Protein 8BDP (pdb70)

InterPro domains:
  IPR015882 Beta-hexosaminidase, bacterial type, N-terminal [PF02838] (24-157)
  IPR015883 Beta-hexosaminidase, catalytic domain [PF00728] (160-513)
  IPR017853 Glycoside hydrolase superfamily [SSF51445] (160-526)
  IPR025705 Beta-hexosaminidase [PR00738] (110-130)
  IPR025705 Beta-hexosaminidase [PR00738] (183-204)
  IPR025705 Beta-hexosaminidase [PR00738] (253-270)
  IPR025705 Beta-hexosaminidase [PR00738] (303-321)
  IPR025705 Beta-hexosaminidase [PR00738] (325-338)
  IPR025705 Beta-hexosaminidase [PR00738] (477-493)
  IPR025705 Beta-hexosaminidase [PR00738] (495-512)
  IPR025705 Beta-hexosaminidase [PTHR22600] (13-538)
  IPR029018 Beta-hexosaminidase-like, domain 2 [G3DSA:3.30.379.10] (19-156)
  IPR029018 Beta-hexosaminidase-like, domain 2 [SSF55545] (18-159)

Structure (mmCIF, N/CA/C/O backbone):
data_8BDP
#
_entry.id   8BDP
#
_cell.length_a   66.832
_cell.length_b   60.785
_cell.length_c   74.223
_cell.angle_alpha   90.000
_cell.angle_beta   107.905
_cell.angle_gamma   90.000
#
_symmetry.space_group_name_H-M   'P 1 21 1'
#
loop_
_entity.id
_entity.type
_entity.pdbx_description
1 polymer Beta-N-acetylhexosaminidase
2 non-polymer 'CHLORIDE ION'
3 water water
#
loop_
_atom_site.group_PDB
_atom_site.id
_atom_site.type_symbol
_atom_site.label_atom_id
_atom_site.label_alt_id
_atom_site.label_comp_id
_atom_site.label_asym_id
_atom_site.label_entity_id
_atom_site.label_seq_id
_atom_site.pdbx_PDB_ins_code
_atom_site.Cartn_x
_atom_site.Cartn_y
_atom_site.Cartn_z
_atom_site.occupancy
_atom_site.B_iso_or_equiv
_atom_site.auth_seq_id
_atom_site.auth_comp_id
_atom_site.auth_asym_id
_atom_site.auth_atom_id
_atom_site.pdbx_PDB_model_num
ATOM 1 N N . GLU A 1 3 ? 4.211 -6.968 0.940 1.000 63.955 23 GLU A N 1
ATOM 2 C CA . GLU A 1 3 ? 3.343 -8.174 0.882 1.000 70.445 23 GLU A CA 1
ATOM 3 C C . GLU A 1 3 ? 2.330 -7.998 -0.253 1.000 63.637 23 GLU A C 1
ATOM 4 O O . GLU A 1 3 ? 2.360 -8.766 -1.219 1.000 94.094 23 GLU A O 1
ATOM 16 N N . ILE A 1 4 ? 1.485 -6.952 -0.170 1.000 35.221 24 ILE A N 1
ATOM 17 C CA . ILE A 1 4 ? 0.469 -6.719 -1.209 1.000 24.717 24 ILE A CA 1
ATOM 18 C C . ILE A 1 4 ? 1.088 -5.849 -2.298 1.000 20.949 24 ILE A C 1
ATOM 19 O O . ILE A 1 4 ? 1.616 -4.780 -2.019 1.000 24.591 24 ILE A O 1
ATOM 35 N N . ALA A 1 5 ? 0.989 -6.291 -3.561 1.000 18.963 25 ALA A N 1
ATOM 36 C CA . ALA A 1 5 ? 1.533 -5.541 -4.679 1.000 18.432 25 ALA A CA 1
ATOM 37 C C . ALA A 1 5 ? 0.596 -5.701 -5.876 1.000 16.378 25 ALA A C 1
ATOM 38 O O . ALA A 1 5 ? 0.676 -6.708 -6.585 1.000 18.805 25 ALA A O 1
ATOM 45 N N . LEU A 1 6 ? -0.275 -4.683 -6.087 1.000 18.033 26 LEU A N 1
ATOM 46 C CA . LEU A 1 6 ? -1.278 -4.723 -7.141 1.000 16.926 26 LEU A CA 1
ATOM 47 C C . LEU A 1 6 ? -0.934 -3.668 -8.181 1.000 15.954 26 LEU A C 1
ATOM 48 O O . LEU A 1 6 ? -0.705 -2.510 -7.840 1.000 16.367 26 LEU A O 1
ATOM 64 N N . THR A 1 7 ? -0.905 -4.132 -9.442 1.000 16.302 27 THR A N 1
ATOM 65 C CA . THR A 1 7 ? -0.558 -3.272 -10.558 1.000 15.587 27 THR A CA 1
ATOM 66 C C . THR A 1 7 ? -1.472 -3.654 -11.726 1.000 15.693 27 THR A C 1
ATOM 67 O O . THR A 1 7 ? -1.384 -4.782 -12.203 1.000 16.726 27 THR A O 1
ATOM 78 N N . PRO A 1 8 ? -2.349 -2.751 -12.223 1.000 15.165 28 PRO A N 1
ATOM 79 C CA . PRO A 1 8 ? -2.499 -1.386 -11.737 1.000 15.103 28 PRO A CA 1
ATOM 80 C C . PRO A 1 8 ? -3.038 -1.252 -10.312 1.000 16.418 28 PRO A C 1
ATOM 81 O O . PRO A 1 8 ? -3.854 -2.052 -9.859 1.000 17.616 28 PRO A O 1
ATOM 92 N N . GLN A 1 9 ? -2.558 -0.207 -9.601 1.000 15.269 29 GLN A N 1
ATOM 93 C CA . GLN A 1 9 ? -3.055 0.080 -8.270 1.000 15.623 29 GLN A CA 1
ATOM 94 C C . GLN A 1 9 ? -4.569 0.294 -8.345 1.000 15.352 29 GLN A C 1
ATOM 95 O O . GLN A 1 9 ? -5.043 1.112 -9.153 1.000 17.505 29 GLN A O 1
ATOM 109 N N . PRO A 1 10 ? -5.368 -0.373 -7.510 1.000 16.678 30 PRO A N 1
ATOM 110 C CA . PRO A 1 10 ? -6.807 -0.117 -7.495 1.000 16.165 30 PRO A CA 1
ATOM 111 C C . PRO A 1 10 ? -7.165 1.291 -7.028 1.000 18.089 30 PRO A C 1
ATOM 112 O O . PRO A 1 10 ? -6.405 1.971 -6.307 1.000 19.133 30 PRO A O 1
ATOM 123 N N . ALA A 1 11 ? -8.337 1.767 -7.455 1.000 17.215 31 ALA A N 1
ATOM 124 C CA . ALA A 1 11 ? -8.846 3.061 -7.028 1.000 19.135 31 ALA A CA 1
ATOM 125 C C . ALA A 1 11 ? -8.951 3.163 -5.496 1.000 19.356 31 ALA A C 1
ATOM 126 O O . ALA A 1 11 ? -8.669 4.219 -4.932 1.000 21.849 31 ALA A O 1
ATOM 133 N N . HIS A 1 12 ? -9.380 2.068 -4.830 1.000 18.254 32 HIS A N 1
ATOM 134 C CA . HIS A 1 12 ? -9.616 2.020 -3.388 1.000 19.338 32 HIS A CA 1
ATOM 135 C C . HIS A 1 12 ? -9.178 0.656 -2.855 1.000 19.097 32 HIS A C 1
ATOM 136 O O . HIS A 1 12 ? -9.630 -0.371 -3.363 1.000 19.703 32 HIS A O 1
ATOM 151 N N . LEU A 1 13 ? -8.284 0.673 -1.842 1.000 21.261 33 LEU A N 1
ATOM 152 C CA . LEU A 1 13 ? -7.833 -0.546 -1.182 1.000 22.784 33 LEU A CA 1
ATOM 153 C C . LEU A 1 13 ? -7.775 -0.272 0.319 1.000 21.081 33 LEU A C 1
ATOM 154 O O . LEU A 1 13 ? -7.105 0.682 0.754 1.000 23.913 33 LEU A O 1
ATOM 170 N N . THR A 1 14 ? -8.465 -1.095 1.095 1.000 22.672 34 THR A N 1
ATOM 171 C CA . THR A 1 14 ? -8.332 -1.088 2.542 1.000 23.445 34 THR A CA 1
ATOM 172 C C . THR A 1 14 ? -7.848 -2.466 2.970 1.000 25.210 34 THR A C 1
ATOM 173 O O . THR A 1 14 ? -8.468 -3.460 2.622 1.000 23.765 34 THR A O 1
ATOM 184 N N . VAL A 1 15 ? -6.779 -2.525 3.764 1.000 23.494 35 VAL A N 1
ATOM 185 C CA . VAL A 1 15 ? -6.247 -3.792 4.241 1.000 24.850 35 VAL A CA 1
ATOM 186 C C . VAL A 1 15 ? -6.900 -4.062 5.595 1.000 28.662 35 VAL A C 1
ATOM 187 O O . VAL A 1 15 ? -7.009 -3.164 6.409 1.000 35.276 35 VAL A O 1
ATOM 200 N N . LYS A 1 16 ? -7.359 -5.300 5.796 1.000 29.257 36 LYS A N 1
ATOM 201 C CA . LYS A 1 16 ? -8.098 -5.724 6.972 1.000 31.844 36 LYS A CA 1
ATOM 202 C C . LYS A 1 16 ? -7.316 -6.847 7.648 1.000 38.069 36 LYS A C 1
ATOM 203 O O . LYS A 1 16 ? -6.359 -7.374 7.083 1.000 37.551 36 LYS A O 1
ATOM 222 N N . ASP A 1 17 ? -7.728 -7.201 8.865 1.000 44.290 37 ASP A N 1
ATOM 223 C CA . ASP A 1 17 ? -7.045 -8.219 9.651 1.000 42.690 37 ASP A CA 1
ATOM 224 C C . ASP A 1 17 ? -7.402 -9.607 9.131 1.000 36.363 37 ASP A C 1
ATOM 225 O O . ASP A 1 17 ? -8.493 -9.848 8.618 1.000 41.427 37 ASP A O 1
ATOM 234 N N . GLY A 1 18 ? -6.466 -10.531 9.277 1.000 32.381 38 GLY A N 1
ATOM 235 C CA . GLY A 1 18 ? -6.735 -11.902 8.929 1.000 30.326 38 GLY A CA 1
ATOM 236 C C . GLY A 1 18 ? -6.502 -12.184 7.455 1.000 27.755 38 GLY A C 1
ATOM 237 O O . GLY A 1 18 ? -6.068 -11.327 6.689 1.000 23.499 38 GLY A O 1
ATOM 241 N N . ARG A 1 19 ? -6.746 -13.451 7.116 1.000 29.259 39 ARG A N 1
ATOM 242 C CA . ARG A 1 19 ? -6.533 -13.967 5.776 1.000 26.253 39 ARG A CA 1
ATOM 243 C C . ARG A 1 19 ? -7.657 -14.923 5.470 1.000 24.641 39 ARG A C 1
ATOM 244 O O . ARG A 1 19 ? -8.259 -15.453 6.390 1.000 26.482 39 ARG A O 1
ATOM 265 N N . PHE A 1 20 ? -7.954 -15.030 4.176 1.000 22.536 40 PHE A N 1
ATOM 266 C CA . PHE A 1 20 ? -8.797 -16.072 3.626 1.000 22.014 40 PHE A CA 1
ATOM 267 C C . PHE A 1 20 ? -7.929 -17.243 3.199 1.000 20.002 40 PHE A C 1
ATOM 268 O O . PHE A 1 20 ? -7.016 -17.070 2.400 1.000 21.928 40 PHE A O 1
ATOM 285 N N . GLU A 1 21 ? -8.264 -18.440 3.704 1.000 22.521 41 GLU A N 1
ATOM 286 C CA . GLU A 1 21 ? -7.560 -19.660 3.337 1.000 23.510 41 GLU A CA 1
ATOM 287 C C . GLU A 1 21 ? -8.406 -20.528 2.407 1.000 23.852 41 GLU A C 1
ATOM 288 O O . GLU A 1 21 ? -9.569 -20.751 2.693 1.000 23.417 41 GLU A O 1
ATOM 300 N N . PHE A 1 22 ? -7.805 -21.083 1.362 1.000 27.466 42 PHE A N 1
ATOM 301 C CA . PHE A 1 22 ? -8.591 -21.784 0.342 1.000 31.920 42 PHE A CA 1
ATOM 302 C C . PHE A 1 22 ? -8.995 -23.225 0.716 1.000 33.241 42 PHE A C 1
ATOM 303 O O . PHE A 1 22 ? -10.117 -23.697 0.372 1.000 32.247 42 PHE A O 1
ATOM 320 N N . GLY A 1 23 ? -8.041 -23.946 1.329 1.000 27.467 43 GLY A N 1
ATOM 321 C CA . GLY A 1 23 ? -8.065 -25.410 1.320 1.000 32.314 43 GLY A CA 1
ATOM 322 C C . GLY A 1 23 ? -7.846 -25.956 -0.095 1.000 29.362 43 GLY A C 1
ATOM 323 O O . GLY A 1 23 ? -7.524 -25.194 -0.995 1.000 35.914 43 GLY A O 1
ATOM 327 N N . ASN A 1 24 ? -8.029 -27.272 -0.282 1.000 33.106 44 ASN A N 1
ATOM 328 C CA . ASN A 1 24 ? -7.864 -27.968 -1.564 1.000 30.678 44 ASN A CA 1
ATOM 329 C C . ASN A 1 24 ? -9.141 -27.894 -2.387 1.000 25.730 44 ASN A C 1
ATOM 330 O O . ASN A 1 24 ? -9.086 -28.082 -3.609 1.000 26.022 44 ASN A O 1
ATOM 341 N N . GLN A 1 25 ? -10.280 -27.714 -1.704 1.000 27.006 45 GLN A N 1
ATOM 342 C CA . GLN A 1 25 ? -11.582 -27.711 -2.376 1.000 27.148 45 GLN A CA 1
ATOM 343 C C . GLN A 1 25 ? -12.494 -26.706 -1.700 1.000 27.937 45 GLN A C 1
ATOM 344 O O . GLN A 1 25 ? -12.473 -26.621 -0.477 1.000 35.452 45 GLN A O 1
ATOM 358 N N . LEU A 1 26 ? -13.341 -26.006 -2.479 1.000 25.461 46 LEU A N 1
ATOM 359 C CA . LEU A 1 26 ? -14.290 -25.074 -1.889 1.000 25.886 46 LEU A CA 1
ATOM 360 C C . LEU A 1 26 ? -15.408 -24.805 -2.902 1.000 24.747 46 LEU A C 1
ATOM 361 O O . LEU A 1 26 ? -15.271 -25.135 -4.086 1.000 26.726 46 LEU A O 1
ATOM 377 N N . LYS A 1 27 ? -16.520 -24.247 -2.420 1.000 26.890 47 LYS A N 1
ATOM 378 C CA . LYS A 1 27 ? -17.673 -23.997 -3.263 1.000 24.783 47 LYS A CA 1
ATOM 379 C C . LYS A 1 27 ? -17.794 -22.516 -3.606 1.000 23.666 47 LYS A C 1
ATOM 380 O O . LYS A 1 27 ? -17.464 -21.643 -2.812 1.000 24.975 47 LYS A O 1
ATOM 399 N N . ALA A 1 28 ? -18.254 -22.248 -4.832 1.000 24.538 48 ALA A N 1
ATOM 400 C CA . ALA A 1 28 ? -18.545 -20.898 -5.282 1.000 23.485 48 ALA A CA 1
ATOM 401 C C . ALA A 1 28 ? -19.977 -20.793 -5.800 1.000 21.854 48 ALA A C 1
ATOM 402 O O . ALA A 1 28 ? -20.487 -21.712 -6.444 1.000 26.128 48 ALA A O 1
ATOM 409 N N . LYS A 1 29 ? -20.583 -19.640 -5.539 1.000 21.399 49 LYS A N 1
ATOM 410 C CA . LYS A 1 29 ? -21.862 -19.263 -6.092 1.000 21.231 49 LYS A CA 1
ATOM 411 C C . LYS A 1 29 ? -21.651 -18.108 -7.065 1.000 22.709 49 LYS A C 1
ATOM 412 O O . LYS A 1 29 ? -21.069 -17.077 -6.714 1.000 23.264 49 LYS A O 1
ATOM 431 N N . VAL A 1 30 ? -22.115 -18.284 -8.309 1.000 21.822 50 VAL A N 1
ATOM 432 C CA . VAL A 1 30 ? -21.838 -17.298 -9.347 1.000 21.405 50 VAL A CA 1
ATOM 433 C C . VAL A 1 30 ? -23.143 -16.878 -10.035 1.000 21.268 50 VAL A C 1
ATOM 434 O O . VAL A 1 30 ? -23.935 -17.725 -10.463 1.000 23.644 50 VAL A O 1
ATOM 447 N N . THR A 1 31 ? -23.347 -15.562 -10.162 1.000 20.183 51 THR A N 1
ATOM 448 C CA . THR A 1 31 ? -24.560 -15.036 -10.813 1.000 21.826 51 THR A CA 1
ATOM 449 C C . THR A 1 31 ? -24.743 -15.642 -12.209 1.000 21.321 51 THR A C 1
ATOM 450 O O . THR A 1 31 ? -23.779 -15.797 -12.965 1.000 20.265 51 THR A O 1
ATOM 461 N N . PRO A 1 32 ? -26.007 -15.962 -12.608 1.000 22.064 52 PRO A N 1
ATOM 462 C CA . PRO A 1 32 ? -26.307 -16.414 -13.978 1.000 19.409 52 PRO A CA 1
ATOM 463 C C . PRO A 1 32 ? -26.463 -15.319 -15.040 1.000 21.757 52 PRO A C 1
ATOM 464 O O . PRO A 1 32 ? -26.839 -15.589 -16.193 1.000 25.132 52 PRO A O 1
ATOM 475 N N . TYR A 1 33 ? -26.249 -14.075 -14.617 1.000 22.147 53 TYR A N 1
ATOM 476 C CA . TYR A 1 33 ? -26.393 -12.884 -15.459 1.000 19.445 53 TYR A CA 1
ATOM 477 C C . TYR A 1 33 ? -25.916 -13.115 -16.892 1.000 20.830 53 TYR A C 1
ATOM 478 O O . TYR A 1 33 ? -24.822 -13.646 -17.134 1.000 21.865 53 TYR A O 1
ATOM 496 N N . GLN A 1 34 ? -26.723 -12.628 -17.855 1.000 25.685 54 GLN A N 1
ATOM 497 C CA . GLN A 1 34 ? -26.363 -12.642 -19.265 1.000 30.273 54 GLN A CA 1
ATOM 498 C C . GLN A 1 34 ? -26.025 -14.065 -19.702 1.000 25.133 54 GLN A C 1
ATOM 499 O O . GLN A 1 34 ? -24.939 -14.348 -20.197 1.000 23.814 54 GLN A O 1
ATOM 513 N N . GLY A 1 35 ? -26.994 -14.955 -19.568 1.000 23.326 55 GLY A N 1
ATOM 514 C CA . GLY A 1 35 ? -26.840 -16.265 -20.169 1.000 21.192 55 GLY A CA 1
ATOM 515 C C . GLY A 1 35 ? -25.625 -17.046 -19.655 1.000 24.642 55 GLY A C 1
ATOM 516 O O . GLY A 1 35 ? -24.916 -17.680 -20.436 1.000 22.295 55 GLY A O 1
ATOM 520 N N . ASP A 1 36 ? -25.373 -16.975 -18.352 1.000 23.285 56 ASP A N 1
ATOM 521 C CA . ASP A 1 36 ? -24.255 -17.692 -17.721 1.000 23.623 56 ASP A CA 1
ATOM 522 C C . ASP A 1 36 ? -22.868 -17.196 -18.169 1.000 24.021 56 ASP A C 1
ATOM 523 O O . ASP A 1 36 ? -21.854 -17.896 -17.995 1.000 23.513 56 ASP A O 1
ATOM 532 N N . SER A 1 37 ? -22.780 -15.978 -18.717 1.000 24.235 57 SER A N 1
ATOM 533 C CA . SER A 1 37 ? -21.503 -15.445 -19.196 1.000 25.206 57 SER A CA 1
ATOM 534 C C . SER A 1 37 ? -20.494 -15.375 -18.060 1.000 23.000 57 SER A C 1
ATOM 535 O O . SER A 1 37 ? -19.284 -15.573 -18.295 1.000 23.346 57 SER A O 1
ATOM 543 N N . ILE A 1 38 ? -20.987 -15.018 -16.869 1.000 20.945 58 ILE A N 1
ATOM 544 C CA . ILE A 1 38 ? -20.092 -14.826 -15.714 1.000 19.443 58 ILE A CA 1
ATOM 545 C C . ILE A 1 38 ? -19.625 -16.190 -15.231 1.000 19.081 58 ILE A C 1
ATOM 546 O O . ILE A 1 38 ? -18.477 -16.367 -14.799 1.000 21.218 58 ILE A O 1
ATOM 562 N N . ARG A 1 39 ? -20.504 -17.183 -15.303 1.000 20.895 59 ARG A N 1
ATOM 563 C CA . ARG A 1 39 ? -20.102 -18.552 -14.950 1.000 19.289 59 ARG A CA 1
ATOM 564 C C . ARG A 1 39 ? -19.001 -19.019 -15.910 1.000 20.085 59 ARG A C 1
ATOM 565 O O . ARG A 1 39 ? -18.079 -19.730 -15.501 1.000 22.748 59 ARG A O 1
ATOM 586 N N . MET A 1 40 ? -19.078 -18.639 -17.206 1.000 21.919 60 MET A N 1
ATOM 587 C CA . MET A 1 40 ? -18.047 -18.985 -18.175 1.000 21.897 60 MET A CA 1
ATOM 588 C C . MET A 1 40 ? -16.709 -18.285 -17.837 1.000 20.952 60 MET A C 1
ATOM 589 O O . MET A 1 40 ? -15.626 -18.890 -17.905 1.000 21.975 60 MET A O 1
ATOM 603 N N . VAL A 1 41 ? -16.756 -17.009 -17.461 1.000 20.481 61 VAL A N 1
ATOM 604 C CA . VAL A 1 41 ? -15.544 -16.301 -17.033 1.000 20.240 61 VAL A CA 1
ATOM 605 C C . VAL A 1 41 ? -14.947 -17.021 -15.828 1.000 18.261 61 VAL A C 1
ATOM 606 O O . VAL A 1 41 ? -13.711 -17.203 -15.757 1.000 20.452 61 VAL A O 1
ATOM 619 N N . PHE A 1 42 ? -15.814 -17.384 -14.885 1.000 19.516 62 PHE A N 1
ATOM 620 C CA . PHE A 1 42 ? -15.367 -18.027 -13.638 1.000 18.497 62 PHE A CA 1
ATOM 621 C C . PHE A 1 42 ? -14.771 -19.414 -13.917 1.000 21.430 62 PHE A C 1
ATOM 622 O O . PHE A 1 42 ? -13.780 -19.826 -13.284 1.000 21.240 62 PHE A O 1
ATOM 639 N N . GLU A 1 43 ? -15.322 -20.139 -14.899 1.000 20.090 63 GLU A N 1
ATOM 640 C CA . GLU A 1 43 ? -14.794 -21.443 -15.253 1.000 22.074 63 GLU A CA 1
ATOM 641 C C . GLU A 1 43 ? -13.357 -21.344 -15.778 1.000 21.781 63 GLU A C 1
ATOM 642 O O . GLU A 1 43 ? -12.513 -22.183 -15.463 1.000 25.703 63 GLU A O 1
ATOM 654 N N A SER A 1 44 ? -13.073 -20.308 -16.571 0.500 19.608 64 SER A N 1
ATOM 655 N N B SER A 1 44 ? -13.071 -20.294 -16.554 0.500 22.569 64 SER A N 1
ATOM 656 C CA A SER A 1 44 ? -11.726 -20.064 -17.078 0.500 22.292 64 SER A CA 1
ATOM 657 C CA B SER A 1 44 ? -11.738 -20.061 -17.096 0.500 26.086 64 SER A CA 1
ATOM 658 C C A SER A 1 44 ? -10.767 -19.776 -15.922 0.500 23.619 64 SER A C 1
ATOM 659 C C B SER A 1 44 ? -10.761 -19.738 -15.960 0.500 25.965 64 SER A C 1
ATOM 660 O O A SER A 1 44 ? -9.653 -20.317 -15.845 0.500 21.635 64 SER A O 1
ATOM 661 O O B SER A 1 44 ? -9.627 -20.239 -15.925 0.500 24.603 64 SER A O 1
ATOM 676 N N . PHE A 1 45 ? -11.226 -18.921 -15.008 1.000 20.085 65 PHE A N 1
ATOM 677 C CA . PHE A 1 45 ? -10.464 -18.631 -13.805 1.000 20.311 65 PHE A CA 1
ATOM 678 C C . PHE A 1 45 ? -10.174 -19.914 -13.011 1.000 19.843 65 PHE A C 1
ATOM 679 O O . PHE A 1 45 ? -9.045 -20.116 -12.553 1.000 21.425 65 PHE A O 1
ATOM 696 N N . LYS A 1 46 ? -11.185 -20.759 -12.815 1.000 21.363 66 LYS A N 1
ATOM 697 C CA . LYS A 1 46 ? -11.020 -22.013 -12.068 1.000 19.624 66 LYS A CA 1
ATOM 698 C C . LYS A 1 46 ? -9.936 -22.883 -12.681 1.000 22.009 66 LYS A C 1
ATOM 699 O O . LYS A 1 46 ? -9.141 -23.509 -11.952 1.000 24.191 66 LYS A O 1
ATOM 718 N N . LYS A 1 47 ? -9.903 -22.950 -14.023 1.000 22.663 67 LYS A N 1
ATOM 719 C CA . LYS A 1 47 ? -8.881 -23.761 -14.687 1.000 25.102 67 LYS A CA 1
ATOM 720 C C . LYS A 1 47 ? -7.476 -23.225 -14.401 1.000 24.744 67 LYS A C 1
ATOM 721 O O . LYS A 1 47 ? -6.553 -23.997 -14.085 1.000 27.738 67 LYS A O 1
ATOM 740 N N . GLU A 1 48 ? -7.325 -21.913 -14.494 1.000 25.475 68 GLU A N 1
ATOM 741 C CA . GLU A 1 48 ? -6.051 -21.260 -14.215 1.000 24.420 68 GLU A CA 1
ATOM 742 C C . GLU A 1 48 ? -5.621 -21.524 -12.784 1.000 24.534 68 GLU A C 1
ATOM 743 O O . GLU A 1 48 ? -4.409 -21.715 -12.515 1.000 23.695 68 GLU A O 1
ATOM 755 N N . LEU A 1 49 ? -6.584 -21.386 -11.873 1.000 21.023 69 LEU A N 1
ATOM 756 C CA . LEU A 1 49 ? -6.267 -21.504 -10.449 1.000 19.995 69 LEU A CA 1
ATOM 757 C C . LEU A 1 49 ? -5.786 -22.922 -10.166 1.000 24.716 69 LEU A C 1
ATOM 758 O O . LEU A 1 49 ? -4.789 -23.107 -9.448 1.000 25.270 69 LEU A O 1
ATOM 774 N N . GLN A 1 50 ? -6.477 -23.911 -10.735 1.000 21.402 70 GLN A N 1
ATOM 775 C CA . GLN A 1 50 ? -6.138 -25.303 -10.471 1.000 24.092 70 GLN A CA 1
ATOM 776 C C . GLN A 1 50 ? -4.739 -25.614 -11.015 1.000 24.057 70 GLN A C 1
ATOM 777 O O . GLN A 1 50 ? -3.965 -26.319 -10.362 1.000 28.209 70 GLN A O 1
ATOM 791 N N . GLU A 1 51 ? -4.443 -25.146 -12.232 1.000 24.480 71 GLU A N 1
ATOM 792 C CA . GLU A 1 51 ? -3.144 -25.332 -12.868 1.000 27.311 71 GLU A CA 1
ATOM 793 C C . GLU A 1 51 ? -2.033 -24.818 -11.934 1.000 25.623 71 GLU A C 1
ATOM 794 O O . GLU A 1 51 ? -0.985 -25.440 -11.828 1.000 31.534 71 GLU A O 1
ATOM 806 N N . ALA A 1 52 ? -2.245 -23.644 -11.318 1.000 22.152 72 ALA A N 1
ATOM 807 C CA . ALA A 1 52 ? -1.185 -22.972 -10.576 1.000 24.104 72 ALA A CA 1
ATOM 808 C C . ALA A 1 52 ? -1.095 -23.461 -9.124 1.000 22.186 72 ALA A C 1
ATOM 809 O O . ALA A 1 52 ? -0.006 -23.350 -8.527 1.000 24.622 72 ALA A O 1
ATOM 816 N N . THR A 1 53 ? -2.204 -23.963 -8.548 1.000 22.590 73 THR A N 1
ATOM 817 C CA . THR A 1 53 ? -2.294 -24.239 -7.119 1.000 22.771 73 THR A CA 1
ATOM 818 C C . THR A 1 53 ? -2.794 -25.636 -6.765 1.000 21.617 73 THR A C 1
ATOM 819 O O . THR A 1 53 ? -2.632 -26.055 -5.626 1.000 27.246 73 THR A O 1
ATOM 830 N N . GLY A 1 54 ? -3.511 -26.299 -7.688 1.000 25.866 74 GLY A N 1
ATOM 831 C CA . GLY A 1 54 ? -4.162 -27.564 -7.391 1.000 29.457 74 GLY A CA 1
ATOM 832 C C . GLY A 1 54 ? -5.553 -27.394 -6.763 1.000 25.541 74 GLY A C 1
ATOM 833 O O . GLY A 1 54 ? -6.262 -28.379 -6.620 1.000 28.543 74 GLY A O 1
ATOM 837 N N . ILE A 1 55 ? -5.957 -26.151 -6.429 1.000 24.626 75 ILE A N 1
ATOM 838 C CA . ILE A 1 55 ? -7.241 -25.899 -5.777 1.000 24.444 75 ILE A CA 1
ATOM 839 C C . ILE A 1 55 ? -8.369 -26.200 -6.768 1.000 22.993 75 ILE A C 1
ATOM 840 O O . ILE A 1 55 ? -8.331 -25.757 -7.920 1.000 26.127 75 ILE A O 1
ATOM 856 N N . LYS A 1 56 ? -9.383 -26.900 -6.262 1.000 24.575 76 LYS A N 1
ATOM 857 C CA . LYS A 1 56 ? -10.592 -27.248 -6.997 1.000 22.365 76 LYS A CA 1
ATOM 858 C C . LYS A 1 56 ? -11.784 -26.496 -6.415 1.000 22.040 76 LYS A C 1
ATOM 859 O O . LYS A 1 56 ? -12.053 -26.466 -5.226 1.000 28.625 76 LYS A O 1
ATOM 878 N N . VAL A 1 57 ? -12.558 -25.898 -7.322 1.000 26.248 77 VAL A N 1
ATOM 879 C CA . VAL A 1 57 ? -13.739 -25.148 -6.936 1.000 28.217 77 VAL A CA 1
ATOM 880 C C . VAL A 1 57 ? -14.958 -25.832 -7.551 1.000 30.168 77 VAL A C 1
ATOM 881 O O . VAL A 1 57 ? -14.943 -26.180 -8.733 1.000 33.164 77 VAL A O 1
ATOM 894 N N . SER A 1 58 ? -15.996 -26.025 -6.730 1.000 30.394 78 SER A N 1
ATOM 895 C CA . SER A 1 58 ? -17.265 -26.576 -7.195 1.000 30.913 78 SER A CA 1
ATOM 896 C C . SER A 1 58 ? -18.367 -25.526 -7.034 1.000 28.374 78 SER A C 1
ATOM 897 O O . SER A 1 58 ? -18.128 -24.428 -6.522 1.000 26.880 78 SER A O 1
ATOM 905 N N . SER A 1 59 ? -19.559 -25.858 -7.533 1.000 33.772 79 SER A N 1
ATOM 906 C CA . SER A 1 59 ? -20.648 -24.908 -7.605 1.000 31.442 79 SER A CA 1
ATOM 907 C C . SER A 1 59 ? -21.624 -25.095 -6.438 1.000 32.351 79 SER A C 1
ATOM 908 O O . SER A 1 59 ? -21.865 -26.213 -6.010 1.000 35.487 79 SER A O 1
ATOM 916 N N . THR A 1 60 ? -22.218 -23.995 -5.956 1.000 30.435 80 THR A N 1
ATOM 917 C CA . THR A 1 60 ? -23.350 -24.038 -5.040 1.000 31.802 80 THR A CA 1
ATOM 918 C C . THR A 1 60 ? -24.334 -22.904 -5.356 1.000 31.196 80 THR A C 1
ATOM 919 O O . THR A 1 60 ? -23.940 -21.863 -5.867 1.000 30.190 80 THR A O 1
ATOM 930 N N . GLN A 1 61 ? -25.626 -23.139 -5.050 1.000 34.859 81 GLN A N 1
ATOM 931 C CA . GLN A 1 61 ? -26.655 -22.114 -5.137 1.000 39.538 81 GLN A CA 1
ATOM 932 C C . GLN A 1 61 ? -26.906 -21.473 -3.774 1.000 31.554 81 GLN A C 1
ATOM 933 O O . GLN A 1 61 ? -27.620 -20.476 -3.709 1.000 36.910 81 GLN A O 1
ATOM 947 N N . LYS A 1 62 ? -26.271 -21.997 -2.713 1.000 37.672 82 LYS A N 1
ATOM 948 C CA . LYS A 1 62 ? -26.576 -21.571 -1.358 1.000 33.573 82 LYS A CA 1
ATOM 949 C C . LYS A 1 62 ? -25.501 -20.605 -0.881 1.000 36.230 82 LYS A C 1
ATOM 950 O O . LYS A 1 62 ? -24.339 -20.985 -0.764 1.000 36.772 82 LYS A O 1
ATOM 969 N N . GLU A 1 63 ? -25.920 -19.359 -0.617 1.000 38.285 83 GLU A N 1
ATOM 970 C CA . GLU A 1 63 ? -24.996 -18.343 -0.159 1.000 42.517 83 GLU A CA 1
ATOM 971 C C . GLU A 1 63 ? -24.255 -18.864 1.067 1.000 39.656 83 GLU A C 1
ATOM 972 O O . GLU A 1 63 ? -23.063 -18.610 1.170 1.000 38.825 83 GLU A O 1
ATOM 984 N N . ALA A 1 64 ? -24.939 -19.609 1.961 1.000 41.232 84 ALA A N 1
ATOM 985 C CA . ALA A 1 64 ? -24.323 -20.001 3.224 1.000 41.046 84 ALA A CA 1
ATOM 986 C C . ALA A 1 64 ? -23.175 -20.986 3.007 1.000 39.613 84 ALA A C 1
ATOM 987 O O . ALA A 1 64 ? -22.329 -21.121 3.893 1.000 40.064 84 ALA A O 1
ATOM 994 N N . LYS A 1 65 ? -23.162 -21.692 1.872 1.000 35.480 85 LYS A N 1
ATOM 995 C CA . LYS A 1 65 ? -22.107 -22.662 1.595 1.000 36.071 85 LYS A CA 1
ATOM 996 C C . LYS A 1 65 ? -21.007 -22.085 0.693 1.000 29.821 85 LYS A C 1
ATOM 997 O O . LYS A 1 65 ? -20.011 -22.763 0.408 1.000 29.685 85 LYS A O 1
ATOM 1016 N N . ALA A 1 66 ? -21.196 -20.843 0.213 1.000 32.096 86 ALA A N 1
ATOM 1017 C CA . ALA A 1 66 ? -20.317 -20.275 -0.793 1.000 28.330 86 ALA A CA 1
ATOM 1018 C C . ALA A 1 66 ? -19.148 -19.578 -0.100 1.000 24.322 86 ALA A C 1
ATOM 1019 O O . ALA A 1 66 ? -19.326 -18.615 0.647 1.000 31.822 86 ALA A O 1
ATOM 1026 N N . ARG A 1 67 ? -17.943 -20.074 -0.343 1.000 24.237 87 ARG A N 1
ATOM 1027 C CA . ARG A 1 67 ? -16.774 -19.388 0.154 1.000 24.422 87 ARG A CA 1
ATOM 1028 C C . ARG A 1 67 ? -16.247 -18.342 -0.832 1.000 22.886 87 ARG A C 1
ATOM 1029 O O . ARG A 1 67 ? -15.433 -17.480 -0.470 1.000 23.720 87 ARG A O 1
ATOM 1050 N N . ILE A 1 68 ? -16.671 -18.449 -2.096 1.000 20.849 88 ILE A N 1
ATOM 1051 C CA . ILE A 1 68 ? -16.467 -17.422 -3.106 1.000 20.364 88 ILE A CA 1
ATOM 1052 C C . ILE A 1 68 ? -17.851 -17.116 -3.695 1.000 21.225 88 ILE A C 1
ATOM 1053 O O . ILE A 1 68 ? -18.590 -18.058 -3.966 1.000 22.180 88 ILE A O 1
ATOM 1069 N N . ILE A 1 69 ? -18.216 -15.826 -3.797 1.000 19.845 89 ILE A N 1
ATOM 1070 C CA . ILE A 1 69 ? -19.510 -15.431 -4.357 1.000 19.125 89 ILE A CA 1
ATOM 1071 C C . ILE A 1 69 ? -19.293 -14.280 -5.331 1.000 19.958 89 ILE A C 1
ATOM 1072 O O . ILE A 1 69 ? -18.556 -13.315 -5.030 1.000 21.365 89 ILE A O 1
ATOM 1088 N N . LEU A 1 70 ? -19.847 -14.435 -6.564 1.000 21.640 90 LEU A N 1
ATOM 1089 C CA . LEU A 1 70 ? -19.844 -13.391 -7.586 1.000 20.243 90 LEU A CA 1
ATOM 1090 C C . LEU A 1 70 ? -21.287 -12.947 -7.778 1.000 17.301 90 LEU A C 1
ATOM 1091 O O . LEU A 1 70 ? -22.115 -13.759 -8.252 1.000 20.852 90 LEU A O 1
ATOM 1107 N N . ASP A 1 71 ? -21.571 -11.713 -7.367 1.000 18.594 91 ASP A N 1
ATOM 1108 C CA . ASP A 1 71 ? -22.894 -11.110 -7.390 1.000 22.236 91 ASP A CA 1
ATOM 1109 C C . ASP A 1 71 ? -22.962 -9.978 -8.413 1.000 20.345 91 ASP A C 1
ATOM 1110 O O . ASP A 1 71 ? -21.997 -9.262 -8.650 1.000 20.994 91 ASP A O 1
ATOM 1119 N N . LEU A 1 72 ? -24.149 -9.857 -9.024 1.000 21.335 92 LEU A N 1
ATOM 1120 C CA . LEU A 1 72 ? -24.427 -8.769 -9.953 1.000 22.090 92 LEU A CA 1
ATOM 1121 C 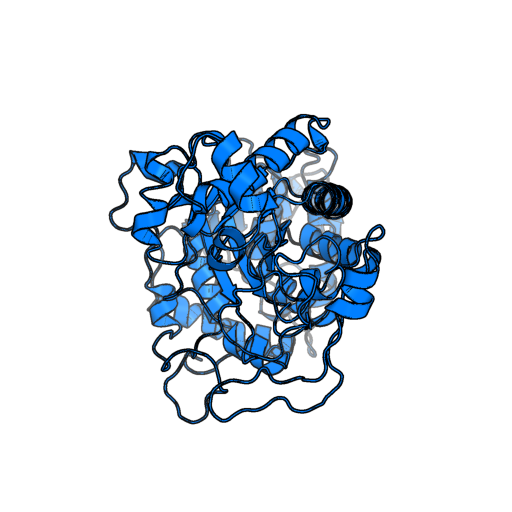C . LEU A 1 72 ? -24.774 -7.504 -9.167 1.000 22.490 92 LEU A C 1
ATOM 1122 O O . LEU A 1 72 ? -25.633 -7.506 -8.279 1.000 25.801 92 LEU A O 1
ATOM 1138 N N . ASN A 1 73 ? -24.106 -6.416 -9.523 1.000 21.843 93 ASN A N 1
ATOM 1139 C CA . ASN A 1 73 ? -24.393 -5.087 -8.996 1.000 22.393 93 ASN A CA 1
ATOM 1140 C C . ASN A 1 73 ? -24.484 -4.167 -10.216 1.000 21.672 93 ASN A C 1
ATOM 1141 O O . ASN A 1 73 ? -23.468 -3.714 -10.747 1.000 22.269 93 ASN A O 1
ATOM 1152 N N . PRO A 1 74 ? -25.694 -3.938 -10.770 1.000 25.500 94 PRO A N 1
ATOM 1153 C CA . PRO A 1 74 ? -25.815 -3.210 -12.030 1.000 25.815 94 PRO A CA 1
ATOM 1154 C C . PRO A 1 74 ? -25.441 -1.732 -11.992 1.000 26.317 94 PRO A C 1
ATOM 1155 O O . PRO A 1 74 ? -25.320 -1.088 -13.043 1.000 31.856 94 PRO A O 1
ATOM 1166 N N . GLN A 1 75 ? -25.264 -1.201 -10.775 1.000 26.527 95 GLN A N 1
ATOM 1167 C CA . GLN A 1 75 ? -24.928 0.208 -10.600 1.000 26.708 95 GLN A CA 1
ATOM 1168 C C . GLN A 1 75 ? -23.437 0.449 -10.897 1.000 25.990 95 GLN A C 1
ATOM 1169 O O . GLN A 1 75 ? -23.031 1.585 -11.115 1.000 31.970 95 GLN A O 1
ATOM 1183 N N . LEU A 1 76 ? -22.598 -0.596 -10.910 1.000 23.324 96 LEU A N 1
ATOM 1184 C CA . LEU A 1 76 ? -21.176 -0.395 -11.183 1.000 23.816 96 LEU A CA 1
ATOM 1185 C C . LEU A 1 76 ? -20.895 -0.118 -12.660 1.000 23.435 96 LEU A C 1
ATOM 1186 O O . LEU A 1 76 ? -21.540 -0.699 -13.549 1.000 23.816 96 LEU A O 1
ATOM 1202 N N . PRO A 1 77 ? -19.891 0.742 -12.971 1.000 22.392 97 PRO A N 1
ATOM 1203 C CA . PRO A 1 77 ? -19.405 0.895 -14.344 1.000 25.571 97 PRO A CA 1
ATOM 1204 C C . PRO A 1 77 ? -18.975 -0.415 -15.019 1.000 19.999 97 PRO A C 1
ATOM 1205 O O . PRO A 1 77 ? -18.777 -1.439 -14.362 1.000 20.243 97 PRO A O 1
ATOM 1216 N N . ALA A 1 78 ? -18.860 -0.365 -16.357 1.000 22.410 98 ALA A N 1
ATOM 1217 C CA . ALA A 1 78 ? -18.749 -1.519 -17.229 1.000 20.352 98 ALA A CA 1
ATOM 1218 C C . ALA A 1 78 ? -17.504 -2.377 -16.998 1.000 19.540 98 ALA A C 1
ATOM 1219 O O . ALA A 1 78 ? -17.507 -3.549 -17.374 1.000 21.888 98 ALA A O 1
ATOM 1226 N N . GLU A 1 79 ? -16.430 -1.810 -16.383 1.000 18.716 99 GLU A N 1
ATOM 1227 C CA . GLU A 1 79 ? -15.217 -2.568 -16.104 1.000 18.419 99 GLU A CA 1
ATOM 1228 C C . GLU A 1 79 ? -14.866 -2.528 -14.606 1.000 17.930 99 GLU A C 1
ATOM 1229 O O . GLU A 1 79 ? -13.756 -2.964 -14.190 1.000 18.905 99 GLU A O 1
ATOM 1241 N N . ALA A 1 80 ? -15.806 -2.026 -13.797 1.000 18.056 100 ALA A N 1
ATOM 1242 C CA . ALA A 1 80 ? -15.615 -1.850 -12.363 1.000 19.705 100 ALA A CA 1
ATOM 1243 C C . ALA A 1 80 ? -16.005 -3.097 -11.581 1.000 18.626 100 ALA A C 1
ATOM 1244 O O . ALA A 1 80 ? -16.781 -3.974 -12.009 1.000 19.288 100 ALA A O 1
ATOM 1251 N N . TYR A 1 81 ? -15.443 -3.188 -10.370 1.000 16.807 101 TYR A N 1
ATOM 1252 C CA . TYR A 1 81 ? -15.764 -4.289 -9.492 1.000 17.618 101 TYR A CA 1
ATOM 1253 C C . TYR A 1 81 ? -15.537 -3.871 -8.038 1.000 18.831 101 TYR A C 1
ATOM 1254 O O . TYR A 1 81 ? -14.886 -2.835 -7.729 1.000 18.226 101 TYR A O 1
ATOM 1272 N N . LYS A 1 82 ? -16.163 -4.645 -7.171 1.000 16.628 102 LYS A N 1
ATOM 1273 C CA . LYS A 1 82 ? -15.796 -4.687 -5.758 1.000 17.162 102 LYS A CA 1
ATOM 1274 C C . LYS A 1 82 ? -15.275 -6.081 -5.440 1.000 17.886 102 LYS A C 1
ATOM 1275 O O . LYS A 1 82 ? -15.801 -7.067 -5.942 1.000 18.129 102 LYS A O 1
ATOM 1294 N N . LEU A 1 83 ? -14.189 -6.124 -4.633 1.000 18.971 103 LEU A N 1
ATOM 1295 C CA . LEU A 1 83 ? -13.582 -7.377 -4.184 1.000 18.571 103 LEU A CA 1
ATOM 1296 C C . LEU A 1 83 ? -13.351 -7.272 -2.681 1.000 18.128 103 LEU A C 1
ATOM 1297 O O . LEU A 1 83 ? -12.556 -6.411 -2.259 1.000 19.270 103 LEU A O 1
ATOM 1313 N N . ASN A 1 84 ? -14.123 -8.054 -1.927 1.000 19.265 104 ASN A N 1
ATOM 1314 C CA . ASN A 1 84 ? -14.094 -8.060 -0.467 1.000 18.972 104 ASN A CA 1
ATOM 1315 C C . ASN A 1 84 ? -13.621 -9.439 -0.032 1.000 21.116 104 ASN A C 1
ATOM 1316 O O . ASN A 1 84 ? -14.308 -10.419 -0.252 1.000 22.813 104 ASN A O 1
ATOM 1327 N N . VAL A 1 85 ? -12.441 -9.489 0.602 1.000 18.830 105 VAL A N 1
ATOM 1328 C CA . VAL A 1 85 ? -11.863 -10.736 1.089 1.000 18.453 105 VAL A CA 1
ATOM 1329 C C . VAL A 1 85 ? -11.877 -10.666 2.618 1.000 18.933 105 VAL A C 1
ATOM 1330 O O . VAL A 1 85 ? -11.304 -9.740 3.218 1.000 22.896 105 VAL A O 1
ATOM 1343 N N . SER A 1 86 ? -12.583 -11.612 3.230 1.000 21.588 106 SER A N 1
ATOM 1344 C CA . SER A 1 86 ? -12.571 -11.775 4.682 1.000 23.430 106 SER A CA 1
ATOM 1345 C C . SER A 1 86 ? -12.156 -13.207 5.003 1.000 23.306 106 SER A C 1
ATOM 1346 O O . SER A 1 86 ? -12.059 -14.030 4.092 1.000 25.314 106 SER A O 1
ATOM 1354 N N . LYS A 1 87 ? -12.031 -13.528 6.289 1.000 26.255 107 LYS A N 1
ATOM 1355 C CA . LYS A 1 87 ? -11.640 -14.866 6.703 1.000 25.183 107 LYS A CA 1
ATOM 1356 C C . LYS A 1 87 ? -12.648 -15.892 6.194 1.000 24.016 107 LYS A C 1
ATOM 1357 O O . LYS A 1 87 ? -12.288 -17.027 5.882 1.000 30.301 107 LYS A O 1
ATOM 1376 N N . LYS A 1 88 ? -13.916 -15.478 6.108 1.000 24.346 108 LYS A N 1
ATOM 1377 C CA . LYS A 1 88 ? -15.005 -16.408 5.819 1.000 28.750 108 LYS A CA 1
ATOM 1378 C C . LYS A 1 88 ? -15.327 -16.500 4.328 1.000 26.845 108 LYS A C 1
ATOM 1379 O O . LYS A 1 88 ? -15.852 -17.524 3.890 1.000 27.215 108 LYS A O 1
ATOM 1398 N N . GLN A 1 89 ? -15.068 -15.454 3.543 1.000 21.173 109 GLN A N 1
ATOM 1399 C CA . GLN A 1 89 ? -15.634 -15.424 2.198 1.000 21.899 109 GLN A CA 1
ATOM 1400 C C . GLN A 1 89 ? -14.887 -14.441 1.319 1.000 19.765 109 GLN A C 1
ATOM 1401 O O . GLN A 1 89 ? -14.506 -13.351 1.766 1.000 21.205 109 GLN A O 1
ATOM 1415 N N . VAL A 1 90 ? -14.792 -14.799 0.026 1.000 20.796 110 VAL A N 1
ATOM 1416 C CA . VAL A 1 90 ? -14.433 -13.856 -1.019 1.000 19.386 110 VAL A CA 1
ATOM 1417 C C . VAL A 1 90 ? -15.730 -13.423 -1.696 1.000 19.851 110 VAL A C 1
ATOM 1418 O O . VAL A 1 90 ? -16.470 -14.267 -2.237 1.000 21.329 110 VAL A O 1
ATOM 1431 N N . ARG A 1 91 ? -16.000 -12.108 -1.696 1.000 19.219 111 ARG A N 1
ATOM 1432 C CA . ARG A 1 91 ? -17.232 -11.586 -2.318 1.000 19.318 111 ARG A CA 1
ATOM 1433 C C . ARG A 1 91 ? -16.846 -10.596 -3.423 1.000 22.002 111 ARG A C 1
ATOM 1434 O O . ARG A 1 91 ? -16.131 -9.609 -3.194 1.000 21.599 111 ARG A O 1
ATOM 1455 N N . ILE A 1 92 ? -17.323 -10.870 -4.632 1.000 20.026 112 ILE A N 1
ATOM 1456 C CA . ILE A 1 92 ? -17.115 -10.017 -5.795 1.000 17.903 112 ILE A CA 1
ATOM 1457 C C . ILE A 1 92 ? -18.451 -9.479 -6.296 1.000 16.917 112 ILE A C 1
ATOM 1458 O O . ILE A 1 92 ? -19.435 -10.208 -6.337 1.000 20.653 112 ILE A O 1
ATOM 1474 N N . GLU A 1 93 ? -18.454 -8.198 -6.650 1.000 16.865 113 GLU A N 1
ATOM 1475 C CA . GLU A 1 93 ? -19.593 -7.558 -7.308 1.000 17.902 113 GLU A CA 1
ATOM 1476 C C . GLU A 1 93 ? -19.094 -6.881 -8.579 1.000 20.926 113 GLU A C 1
ATOM 1477 O O . GLU A 1 93 ? -18.016 -6.307 -8.621 1.000 18.777 113 GLU A O 1
ATOM 1489 N N . ALA A 1 94 ? -19.923 -6.939 -9.635 1.000 18.718 114 ALA A N 1
ATOM 1490 C CA . ALA A 1 94 ? -19.621 -6.261 -10.886 1.000 18.678 114 ALA A CA 1
ATOM 1491 C C . ALA A 1 94 ? -20.916 -6.188 -11.696 1.000 20.813 114 ALA A C 1
ATOM 1492 O O . ALA A 1 94 ? -21.891 -6.829 -11.330 1.000 19.722 114 ALA A O 1
ATOM 1499 N N . SER A 1 95 ? -20.902 -5.388 -12.769 1.000 18.406 115 SER A N 1
ATOM 1500 C CA . SER A 1 95 ? -22.096 -5.213 -13.596 1.000 20.328 115 SER A CA 1
ATOM 1501 C C . SER A 1 95 ? -21.991 -5.930 -14.947 1.000 21.266 115 SER A C 1
ATOM 1502 O O . SER A 1 95 ? -23.007 -6.142 -15.619 1.000 21.035 115 SER A O 1
ATOM 1510 N N . ARG A 1 96 ? -20.780 -6.278 -15.395 1.000 18.363 116 ARG A N 1
ATOM 1511 C CA . ARG A 1 96 ? -20.547 -6.764 -16.748 1.000 20.033 116 ARG A CA 1
ATOM 1512 C C . ARG A 1 96 ? -19.460 -7.818 -16.715 1.000 20.625 116 ARG A C 1
ATOM 1513 O O . ARG A 1 96 ? -18.634 -7.805 -15.774 1.000 17.586 116 ARG A O 1
ATOM 1534 N N . PRO A 1 97 ? -19.369 -8.743 -17.686 1.000 20.693 117 PRO A N 1
ATOM 1535 C CA . PRO A 1 97 ? -18.325 -9.771 -17.689 1.000 18.432 117 PRO A CA 1
ATOM 1536 C C . PRO A 1 97 ? -16.908 -9.225 -17.411 1.000 18.598 117 PRO A C 1
ATOM 1537 O O . PRO A 1 97 ? -16.203 -9.803 -16.586 1.000 19.036 117 PRO A O 1
ATOM 1548 N N . ALA A 1 98 ? -16.504 -8.105 -18.055 1.000 16.782 118 ALA A N 1
ATOM 1549 C CA . ALA A 1 98 ? -15.160 -7.563 -17.904 1.000 17.719 118 ALA A CA 1
ATOM 1550 C C . ALA A 1 98 ? -14.903 -7.201 -16.437 1.000 17.674 118 ALA A C 1
ATOM 1551 O O . ALA A 1 98 ? -13.783 -7.440 -15.975 1.000 17.444 118 ALA A O 1
ATOM 1558 N N . GLY A 1 99 ? -15.899 -6.665 -15.735 1.000 17.994 119 GLY A N 1
ATOM 1559 C CA . GLY A 1 99 ? -15.758 -6.303 -14.331 1.000 18.914 119 GLY A CA 1
ATOM 1560 C C . GLY A 1 99 ? -15.416 -7.510 -13.464 1.000 19.298 119 GLY A C 1
ATOM 1561 O O . GLY A 1 99 ? -14.494 -7.500 -12.610 1.000 18.379 119 GLY A O 1
ATOM 1565 N N . PHE A 1 100 ? -16.131 -8.600 -13.680 1.000 17.235 120 PHE A N 1
ATOM 1566 C CA . PHE A 1 100 ? -15.908 -9.838 -12.928 1.000 17.396 120 PHE A CA 1
ATOM 1567 C C . PHE A 1 100 ? -14.535 -10.387 -13.280 1.000 17.923 120 PHE A C 1
ATOM 1568 O O . PHE A 1 100 ? -13.810 -10.860 -12.391 1.000 17.997 120 PHE A O 1
ATOM 1585 N N . TYR A 1 101 ? -14.162 -10.357 -14.558 1.000 17.330 121 TYR A N 1
ATOM 1586 C CA . TYR A 1 101 ? -12.854 -10.829 -15.000 1.000 16.473 121 TYR A CA 1
ATOM 1587 C C . TYR A 1 101 ? -11.726 -10.022 -14.327 1.000 16.441 121 TYR A C 1
ATOM 1588 O O . TYR A 1 101 ? -10.772 -10.598 -13.829 1.000 16.653 121 TYR A O 1
ATOM 1606 N N . TYR A 1 102 ? -11.861 -8.706 -14.228 1.000 16.422 122 TYR A N 1
ATOM 1607 C CA . TYR A 1 102 ? -10.836 -7.870 -13.615 1.000 16.260 122 TYR A CA 1
ATOM 1608 C C . TYR A 1 102 ? -10.777 -8.099 -12.105 1.000 17.034 122 TYR A C 1
ATOM 1609 O O . TYR A 1 102 ? -9.673 -8.041 -11.529 1.000 16.968 122 TYR A O 1
ATOM 1627 N N . ALA A 1 103 ? -11.916 -8.329 -11.449 1.000 15.941 123 ALA A N 1
ATOM 1628 C CA . ALA A 1 103 ? -11.925 -8.684 -10.023 1.000 16.539 123 ALA A CA 1
ATOM 1629 C C . ALA A 1 103 ? -11.095 -9.945 -9.834 1.000 15.602 123 ALA A C 1
ATOM 1630 O O . ALA A 1 103 ? -10.316 -10.047 -8.872 1.000 17.244 123 ALA A O 1
ATOM 1637 N N . LEU A 1 104 ? -11.246 -10.928 -10.714 1.000 15.435 124 LEU A N 1
ATOM 1638 C CA . LEU A 1 104 ? -10.508 -12.170 -10.606 1.000 15.498 124 LEU A CA 1
ATOM 1639 C C . LEU A 1 104 ? -9.019 -11.988 -10.951 1.000 15.498 124 LEU A C 1
ATOM 1640 O O . LEU A 1 104 ? -8.169 -12.694 -10.349 1.000 17.545 124 LEU A O 1
ATOM 1656 N N . GLN A 1 105 ? -8.672 -11.054 -11.840 1.000 15.376 125 GLN A N 1
ATOM 1657 C CA . GLN A 1 105 ? -7.285 -10.685 -12.122 1.000 16.740 125 GLN A CA 1
ATOM 1658 C C . GLN A 1 105 ? -6.656 -10.165 -10.826 1.000 15.431 125 GLN A C 1
ATOM 1659 O O . GLN A 1 105 ? -5.531 -10.589 -10.445 1.000 16.685 125 GLN A O 1
ATOM 1673 N N . THR A 1 106 ? -7.358 -9.267 -10.141 1.000 15.533 126 THR A N 1
ATOM 1674 C CA . THR A 1 106 ? -6.833 -8.670 -8.889 1.000 16.452 126 THR A CA 1
ATOM 1675 C C . THR A 1 106 ? -6.730 -9.746 -7.818 1.000 17.030 126 THR A C 1
ATOM 1676 O O . THR A 1 106 ? -5.708 -9.811 -7.110 1.000 16.800 126 THR A O 1
ATOM 1687 N N . LEU A 1 107 ? -7.703 -10.665 -7.748 1.000 16.020 127 LEU A N 1
ATOM 1688 C CA . LEU A 1 107 ? -7.637 -11.782 -6.816 1.000 16.804 127 LEU A CA 1
ATOM 1689 C C . LEU A 1 107 ? -6.372 -12.602 -7.076 1.000 17.325 127 LEU A C 1
ATOM 1690 O O . LEU A 1 107 ? -5.630 -12.933 -6.107 1.000 18.568 127 LEU A O 1
ATOM 1706 N N . LYS A 1 108 ? -6.098 -12.978 -8.321 1.000 17.548 128 LYS A N 1
ATOM 1707 C CA . LYS A 1 108 ? -4.891 -13.726 -8.654 1.000 16.798 128 LYS A CA 1
ATOM 1708 C C . LYS A 1 108 ? -3.662 -12.938 -8.194 1.000 16.884 128 LYS A C 1
ATOM 1709 O O . LYS A 1 108 ? -2.693 -13.523 -7.688 1.000 16.479 128 LYS A O 1
ATOM 1728 N N . GLN A 1 109 ? -3.672 -11.622 -8.430 1.000 16.750 129 GLN A N 1
ATOM 1729 C CA . GLN A 1 109 ? -2.499 -10.786 -8.160 1.000 16.218 129 GLN A CA 1
ATOM 1730 C C . GLN A 1 109 ? -2.208 -10.663 -6.655 1.000 16.103 129 GLN A C 1
ATOM 1731 O O . GLN A 1 109 ? -1.034 -10.372 -6.289 1.000 18.437 129 GLN A O 1
ATOM 1745 N N . LEU A 1 110 ? -3.204 -10.907 -5.802 1.000 17.436 130 LEU A N 1
ATOM 1746 C CA . LEU A 1 110 ? -3.047 -10.963 -4.344 1.000 17.703 130 LEU A CA 1
ATOM 1747 C C . LEU A 1 110 ? -2.363 -12.243 -3.876 1.000 17.786 130 LEU A C 1
ATOM 1748 O O . LEU A 1 110 ? -1.940 -12.328 -2.701 1.000 21.198 130 LEU A O 1
ATOM 1764 N N . MET A 1 111 ? -2.269 -13.227 -4.770 1.000 19.232 131 MET A N 1
ATOM 1765 C CA . MET A 1 111 ? -1.653 -14.494 -4.434 1.000 18.833 131 MET A CA 1
ATOM 1766 C C . MET A 1 111 ? -0.175 -14.431 -4.837 1.000 18.764 131 MET A C 1
ATOM 1767 O O . MET A 1 111 ? 0.287 -13.481 -5.465 1.000 18.107 131 MET A O 1
ATOM 1781 N N . PRO A 1 112 ? 0.667 -15.391 -4.400 1.000 21.202 132 PRO A N 1
ATOM 1782 C CA . PRO A 1 112 ? 2.043 -15.466 -4.908 1.000 20.154 132 PRO A CA 1
ATOM 1783 C C . PRO A 1 112 ? 2.086 -15.375 -6.435 1.000 18.830 132 PRO A C 1
ATOM 1784 O O . PRO A 1 112 ? 1.158 -15.883 -7.108 1.000 20.884 132 PRO A O 1
ATOM 1795 N N . ARG A 1 113 ? 3.166 -14.789 -6.961 1.000 18.956 133 ARG A N 1
ATOM 1796 C CA . ARG A 1 113 ? 3.312 -14.455 -8.376 1.000 18.452 133 ARG A CA 1
ATOM 1797 C C . ARG A 1 113 ? 3.156 -15.657 -9.318 1.000 18.562 133 ARG A C 1
ATOM 1798 O O . ARG A 1 113 ? 2.801 -15.468 -10.487 1.000 20.249 133 ARG A O 1
ATOM 1819 N N . ASN A 1 114 ? 3.346 -16.899 -8.865 1.000 19.098 134 ASN A N 1
ATOM 1820 C CA . ASN A 1 114 ? 3.177 -18.052 -9.753 1.000 18.445 134 ASN A CA 1
ATOM 1821 C C . ASN A 1 114 ? 1.712 -18.168 -10.206 1.000 21.311 134 ASN A C 1
ATOM 1822 O O . ASN A 1 114 ? 1.442 -18.703 -11.289 1.000 20.592 134 ASN A O 1
ATOM 1833 N N . VAL A 1 115 ? 0.764 -17.685 -9.395 1.000 18.339 135 VAL A N 1
ATOM 1834 C CA . VAL A 1 115 ? -0.655 -17.777 -9.753 1.000 17.499 135 VAL A CA 1
ATOM 1835 C C . VAL A 1 115 ? -0.950 -16.907 -10.974 1.000 19.460 135 VAL A C 1
ATOM 1836 O O . VAL A 1 115 ? -1.508 -17.394 -11.981 1.000 19.989 135 VAL A O 1
ATOM 1849 N N . MET A 1 116 ? -0.584 -15.638 -10.906 1.000 18.865 136 MET A N 1
ATOM 1850 C CA . MET A 1 116 ? -0.706 -14.774 -12.071 1.000 17.565 136 MET A CA 1
ATOM 1851 C C . MET A 1 116 ? 0.085 -15.330 -13.266 1.000 19.402 136 MET A C 1
ATOM 1852 O O . MET A 1 116 ? -0.318 -15.189 -14.424 1.000 22.220 136 MET A O 1
ATOM 1866 N N . ALA A 1 117 ? 1.236 -15.955 -13.032 1.000 19.815 137 ALA A N 1
ATOM 1867 C CA . ALA A 1 117 ? 2.066 -16.512 -14.090 1.000 20.682 137 ALA A CA 1
ATOM 1868 C C . ALA A 1 117 ? 1.421 -17.736 -14.750 1.000 22.674 137 ALA A C 1
ATOM 1869 O O . ALA A 1 117 ? 1.838 -18.126 -15.841 1.000 25.590 137 ALA A O 1
ATOM 1876 N N . GLY A 1 118 ? 0.477 -18.380 -14.045 1.000 22.440 138 GLY A N 1
ATOM 1877 C CA . GLY A 1 118 ? -0.125 -19.644 -14.468 1.000 25.384 138 GLY A CA 1
ATOM 1878 C C . GLY A 1 118 ? 0.816 -20.849 -14.435 1.000 25.674 138 GLY A C 1
ATOM 1879 O O . GLY A 1 118 ? 0.696 -21.758 -15.263 1.000 31.961 138 GLY A O 1
ATOM 1883 N N . VAL A 1 119 ? 1.711 -20.889 -13.432 1.000 24.370 139 VAL A N 1
ATOM 1884 C CA . VAL A 1 119 ? 2.728 -21.925 -13.283 1.000 27.721 139 VAL A CA 1
ATOM 1885 C C . VAL A 1 119 ? 2.610 -22.542 -11.886 1.000 24.010 139 VAL A C 1
ATOM 1886 O O . VAL A 1 119 ? 2.483 -21.804 -10.921 1.000 27.752 139 VAL A O 1
ATOM 1899 N N . ALA A 1 120 ? 2.632 -23.881 -11.782 1.000 23.785 140 ALA A N 1
ATOM 1900 C CA . ALA A 1 120 ? 2.695 -24.553 -10.485 1.000 28.517 140 ALA A CA 1
ATOM 1901 C C . ALA A 1 120 ? 4.084 -24.413 -9.877 1.000 28.211 140 ALA A C 1
ATOM 1902 O O . ALA A 1 120 ? 5.056 -24.254 -10.600 1.000 31.132 140 ALA A O 1
ATOM 1909 N N . THR A 1 121 ? 4.159 -24.512 -8.538 1.000 32.288 141 THR A N 1
ATOM 1910 C CA . THR A 1 121 ? 5.416 -24.437 -7.800 1.000 29.496 141 THR A CA 1
ATOM 1911 C C . THR A 1 121 ? 5.996 -25.830 -7.589 1.000 30.616 141 THR A C 1
ATOM 1912 O O . THR A 1 121 ? 5.255 -26.805 -7.482 1.000 38.358 141 THR A O 1
ATOM 1923 N N . SER A 1 122 ? 7.333 -25.907 -7.560 1.000 41.331 142 SER A N 1
ATOM 1924 C CA . SER A 1 122 ? 8.024 -27.188 -7.491 1.000 44.506 142 SER A CA 1
ATOM 1925 C C . SER A 1 122 ? 7.676 -27.878 -6.169 1.000 41.920 142 SER A C 1
ATOM 1926 O O . SER A 1 122 ? 7.352 -29.068 -6.150 1.000 50.917 142 SER A O 1
ATOM 1934 N N . ASP A 1 123 ? 7.689 -27.093 -5.076 1.000 35.963 143 ASP A N 1
ATOM 1935 C CA . ASP A 1 123 ? 7.441 -27.612 -3.737 1.000 36.807 143 ASP A CA 1
ATOM 1936 C C . ASP A 1 123 ? 5.966 -27.432 -3.377 1.000 34.164 143 ASP A C 1
ATOM 1937 O O . ASP A 1 123 ? 5.217 -26.737 -4.077 1.000 42.574 143 ASP A O 1
ATOM 1946 N N . HIS A 1 124 ? 5.548 -28.111 -2.295 1.000 42.399 144 HIS A N 1
ATOM 1947 C CA . HIS A 1 124 ? 4.188 -28.010 -1.775 1.000 38.917 144 HIS A CA 1
ATOM 1948 C C . HIS A 1 124 ? 3.992 -26.697 -1.017 1.000 36.513 144 HIS A C 1
ATOM 1949 O O . HIS A 1 124 ? 4.745 -26.410 -0.078 1.000 46.357 144 HIS A O 1
ATOM 1964 N N . SER A 1 125 ? 2.931 -25.954 -1.408 1.000 38.202 145 SER A N 1
ATOM 1965 C CA . SER A 1 125 ? 2.623 -24.613 -0.943 1.000 39.285 145 SER A CA 1
ATOM 1966 C C . SER A 1 125 ? 1.255 -24.596 -0.249 1.000 36.054 145 SER A C 1
ATOM 1967 O O . SER A 1 125 ? 0.390 -25.435 -0.513 1.000 48.755 145 SER A O 1
ATOM 1975 N N . GLN A 1 126 ? 1.075 -23.594 0.628 1.000 36.486 146 GLN A N 1
ATOM 1976 C CA . GLN A 1 126 ? -0.180 -23.272 1.304 1.000 37.775 146 GLN A CA 1
ATOM 1977 C C . GLN A 1 126 ? -0.751 -22.043 0.596 1.000 30.648 146 GLN A C 1
ATOM 1978 O O . GLN A 1 126 ? 0.025 -21.184 0.193 1.000 39.668 146 GLN A O 1
ATOM 1992 N N . TRP A 1 127 ? -2.082 -21.935 0.443 1.000 26.789 147 TRP A N 1
ATOM 1993 C CA . TRP A 1 127 ? -2.657 -20.855 -0.361 1.000 25.225 147 TRP A CA 1
ATOM 1994 C C . TRP A 1 127 ? -3.663 -20.037 0.442 1.000 23.921 147 TRP A C 1
ATOM 1995 O O . TRP A 1 127 ? -4.565 -20.573 1.081 1.000 25.959 147 TRP A O 1
ATOM 2016 N N . SER A 1 128 ? -3.529 -18.711 0.324 1.000 23.972 148 SER A N 1
ATOM 2017 C CA . SER A 1 128 ? -4.355 -17.788 1.077 1.000 23.844 148 SER A CA 1
ATOM 2018 C C . SER A 1 128 ? -4.391 -16.438 0.356 1.000 21.106 148 SER A C 1
ATOM 2019 O O . SER A 1 128 ? -3.599 -16.193 -0.555 1.000 22.231 148 SER A O 1
ATOM 2027 N N . LEU A 1 129 ? -5.328 -15.592 0.786 1.000 22.975 149 LEU A N 1
ATOM 2028 C CA . LEU A 1 129 ? -5.444 -14.194 0.377 1.000 19.820 149 LEU A CA 1
ATOM 2029 C C . LEU A 1 129 ? -5.374 -13.336 1.639 1.000 21.858 149 LEU A C 1
ATOM 2030 O O . LEU A 1 129 ? -5.993 -13.664 2.642 1.000 24.688 149 LEU A O 1
ATOM 2046 N N . PRO A 1 130 ? -4.786 -12.125 1.573 1.000 22.612 150 PRO A N 1
ATOM 2047 C CA . PRO A 1 130 ? -4.972 -11.141 2.638 1.000 21.766 150 PRO A CA 1
ATOM 2048 C C . PRO A 1 130 ? -6.409 -10.641 2.650 1.000 20.389 150 PRO A C 1
ATOM 2049 O O . PRO A 1 130 ? -7.037 -10.502 1.584 1.000 23.341 150 PRO A O 1
ATOM 2060 N N A SER A 1 131 ? -6.944 -10.378 3.849 0.500 20.138 151 SER A N 1
ATOM 2061 N N B SER A 1 131 ? -6.890 -10.309 3.846 0.500 22.591 151 SER A N 1
ATOM 2062 C CA A SER A 1 131 ? -8.242 -9.737 3.948 0.500 21.495 151 SER A CA 1
ATOM 2063 C CA B SER A 1 131 ? -8.204 -9.722 3.976 0.500 23.522 151 SER A CA 1
ATOM 2064 C C A SER A 1 131 ? -8.119 -8.297 3.454 0.500 20.541 151 SER A C 1
ATOM 2065 C C B SER A 1 131 ? -8.149 -8.266 3.505 0.500 22.714 151 SER A C 1
ATOM 2066 O O A SER A 1 131 ? -7.198 -7.593 3.806 0.500 22.261 151 SER A O 1
ATOM 2067 O O B SER A 1 131 ? -7.309 -7.507 3.946 0.500 23.576 151 SER A O 1
ATOM 2082 N N . VAL A 1 132 ? -9.012 -7.889 2.541 1.000 20.997 152 VAL A N 1
ATOM 2083 C CA . VAL A 1 132 ? -8.963 -6.565 1.928 1.000 20.500 152 VAL A CA 1
ATOM 2084 C C . VAL A 1 132 ? -10.384 -6.180 1.550 1.000 20.473 152 VAL A C 1
ATOM 2085 O O . VAL A 1 132 ? -11.258 -7.044 1.380 1.000 22.339 152 VAL A O 1
ATOM 2098 N N . GLU A 1 133 ? -10.588 -4.864 1.406 1.000 19.029 153 GLU A N 1
ATOM 2099 C CA . GLU A 1 133 ? -11.764 -4.363 0.714 1.000 19.357 153 GLU A CA 1
ATOM 2100 C C . GLU A 1 133 ? -11.268 -3.477 -0.420 1.000 19.545 153 GLU A C 1
ATOM 2101 O O . GLU A 1 133 ? -10.562 -2.479 -0.181 1.000 19.837 153 GLU A O 1
ATOM 2113 N N . ILE A 1 134 ? -11.610 -3.875 -1.656 1.000 19.568 154 ILE A N 1
ATOM 2114 C CA . ILE A 1 134 ? -11.198 -3.168 -2.852 1.000 18.724 154 ILE A CA 1
ATOM 2115 C C . ILE A 1 134 ? -12.453 -2.709 -3.604 1.000 18.623 154 ILE A C 1
ATOM 2116 O O . ILE A 1 134 ? -13.400 -3.473 -3.761 1.000 19.524 154 ILE A O 1
ATOM 2132 N N . GLU A 1 135 ? -12.444 -1.442 -4.027 1.000 17.918 155 GLU A N 1
ATOM 2133 C CA . GLU A 1 135 ? -13.396 -0.908 -5.003 1.000 18.587 155 GLU A CA 1
ATOM 2134 C C . GLU A 1 135 ? -12.552 -0.320 -6.115 1.000 18.299 155 GLU A C 1
ATOM 2135 O O . GLU A 1 135 ? -11.620 0.467 -5.853 1.000 21.106 155 GLU A O 1
ATOM 2147 N N . ASP A 1 136 ? -12.821 -0.763 -7.344 1.000 17.825 156 ASP A N 1
ATOM 2148 C CA . ASP A 1 136 ? -11.929 -0.449 -8.438 1.000 16.144 156 ASP A CA 1
ATOM 2149 C C . ASP A 1 136 ? -12.728 -0.234 -9.738 1.000 16.552 156 ASP A C 1
ATOM 2150 O O . ASP A 1 136 ? -13.805 -0.802 -9.948 1.000 18.491 156 ASP A O 1
ATOM 2159 N N . ALA A 1 137 ? -12.157 0.619 -10.573 1.000 18.111 157 ALA A N 1
ATOM 2160 C CA . ALA A 1 137 ? -12.671 0.934 -11.889 1.000 18.242 157 ALA A CA 1
ATOM 2161 C C . ALA A 1 137 ? -11.581 1.655 -12.655 1.000 17.539 157 ALA A C 1
ATOM 2162 O O . ALA A 1 137 ? -10.778 2.407 -12.068 1.000 19.325 157 ALA A O 1
ATOM 2169 N N . PRO A 1 138 ? -11.498 1.454 -13.988 1.000 17.896 158 PRO A N 1
ATOM 2170 C CA . PRO A 1 138 ? -10.487 2.124 -14.768 1.000 18.099 158 PRO A CA 1
ATOM 2171 C C . PRO A 1 138 ? -10.855 3.577 -15.040 1.000 18.209 158 PRO A C 1
ATOM 2172 O O . PRO A 1 138 ? -12.025 3.936 -15.308 1.000 19.325 158 PRO A O 1
ATOM 2183 N N . ARG A 1 139 ? -9.817 4.400 -15.018 1.000 18.117 159 ARG A N 1
ATOM 2184 C CA . ARG A 1 139 ? -9.936 5.806 -15.348 1.000 19.031 159 ARG A CA 1
ATOM 2185 C C . ARG A 1 139 ? -10.328 5.976 -16.808 1.000 18.872 159 ARG A C 1
ATOM 2186 O O . ARG A 1 139 ? -11.171 6.836 -17.103 1.000 21.460 159 ARG A O 1
ATOM 2207 N N . PHE A 1 140 ? -9.726 5.152 -17.674 1.000 18.177 160 PHE A N 1
ATOM 2208 C CA . PHE A 1 140 ? -9.931 5.232 -19.116 1.000 16.612 160 PHE A CA 1
ATOM 2209 C C . PHE A 1 140 ? -10.462 3.914 -19.659 1.000 17.322 160 PHE A C 1
ATOM 2210 O O . PHE A 1 140 ? -10.049 2.834 -19.262 1.000 16.773 160 PHE A O 1
ATOM 2227 N N . GLU A 1 141 ? -11.330 4.026 -20.677 1.000 19.664 161 GLU A N 1
ATOM 2228 C CA . GLU A 1 141 ? -11.911 2.853 -21.307 1.000 18.045 161 GLU A CA 1
ATOM 2229 C C . GLU A 1 141 ? -11.005 2.213 -22.368 1.000 17.161 161 GLU A C 1
ATOM 2230 O O . GLU A 1 141 ? -11.213 1.045 -22.734 1.000 19.293 161 GLU A O 1
ATOM 2242 N N . TRP A 1 142 ? -10.029 2.961 -22.865 1.000 16.069 162 TRP A N 1
ATOM 2243 C CA . TRP A 1 142 ? -9.082 2.494 -23.852 1.000 17.965 162 TRP A CA 1
ATOM 2244 C C . TRP A 1 142 ? -7.684 2.432 -23.209 1.000 16.312 162 TRP A C 1
ATOM 2245 O O . TRP A 1 142 ? -7.109 3.476 -22.908 1.000 16.886 162 TRP A O 1
ATOM 2266 N N . ARG A 1 143 ? -7.172 1.203 -23.032 1.000 15.964 163 ARG A N 1
ATOM 2267 C CA . ARG A 1 143 ? -5.851 1.031 -22.412 1.000 15.369 163 ARG A CA 1
ATOM 2268 C C . ARG A 1 143 ? -5.061 0.078 -23.306 1.000 14.827 163 ARG A C 1
ATOM 2269 O O . ARG A 1 143 ? -5.231 -1.143 -23.230 1.000 16.077 163 ARG A O 1
ATOM 2290 N N . GLY A 1 144 ? -4.257 0.677 -24.191 1.000 16.014 164 GLY A N 1
ATOM 2291 C CA . GLY A 1 144 ? -3.796 -0.004 -25.380 1.000 16.568 164 GLY A CA 1
ATOM 2292 C C . GLY A 1 144 ? -2.295 -0.247 -25.459 1.000 14.610 164 GLY A C 1
ATOM 2293 O O . GLY A 1 144 ? -1.487 0.498 -24.856 1.000 16.054 164 GLY A O 1
ATOM 2297 N N . PHE A 1 145 ? -1.960 -1.149 -26.370 1.000 15.675 165 PHE A N 1
ATOM 2298 C CA . PHE A 1 145 ? -0.616 -1.415 -26.841 1.000 14.805 165 PHE A CA 1
ATOM 2299 C C . PHE A 1 145 ? -0.711 -1.648 -28.353 1.000 15.952 165 PHE A C 1
ATOM 2300 O O . PHE A 1 145 ? -1.541 -2.495 -28.760 1.000 15.975 165 PHE A O 1
ATOM 2317 N N . MET A 1 146 ? 0.171 -1.009 -29.116 1.000 15.982 166 MET A N 1
ATOM 2318 C CA . MET A 1 146 ? 0.316 -1.211 -30.547 1.000 14.231 166 MET A CA 1
ATOM 2319 C C . MET A 1 146 ? 1.644 -1.880 -30.857 1.000 16.223 166 MET A C 1
ATOM 2320 O O . MET A 1 146 ? 2.693 -1.424 -30.378 1.000 15.975 166 MET A O 1
ATOM 2334 N N . LEU A 1 147 ? 1.616 -2.961 -31.664 1.000 16.735 167 LEU A N 1
ATOM 2335 C CA . LEU A 1 147 ? 2.848 -3.531 -32.189 1.000 16.105 167 LEU A CA 1
ATOM 2336 C C . LEU A 1 147 ? 2.879 -3.392 -33.716 1.000 16.609 167 LEU A C 1
ATOM 2337 O O . LEU A 1 147 ? 1.975 -3.855 -34.431 1.000 17.799 167 LEU A O 1
ATOM 2353 N N . ASP A 1 148 ? 3.972 -2.826 -34.216 1.000 14.914 168 ASP A N 1
ATOM 2354 C CA . ASP A 1 148 ? 4.387 -2.819 -35.597 1.000 16.386 168 ASP A CA 1
ATOM 2355 C C . ASP A 1 148 ? 5.012 -4.159 -35.967 1.000 16.772 168 ASP A C 1
ATOM 2356 O O . ASP A 1 148 ? 6.148 -4.467 -35.545 1.000 17.252 168 ASP A O 1
ATOM 2365 N N . GLU A 1 149 ? 4.267 -4.914 -36.833 1.000 16.842 169 GLU A N 1
ATOM 2366 C CA . GLU A 1 149 ? 4.829 -6.133 -37.404 1.000 18.596 169 GLU A CA 1
ATOM 2367 C C . GLU A 1 149 ? 5.221 -5.943 -38.866 1.000 16.820 169 GLU A C 1
ATOM 2368 O O . GLU A 1 149 ? 5.675 -6.884 -39.539 1.000 19.732 169 GLU A O 1
ATOM 2380 N N . GLY A 1 150 ? 4.993 -4.731 -39.392 1.000 16.173 170 GLY A N 1
ATOM 2381 C CA . GLY A 1 150 ? 5.406 -4.496 -40.756 1.000 18.545 170 GLY A CA 1
ATOM 2382 C C . GLY A 1 150 ? 6.922 -4.395 -40.892 1.000 17.622 170 GLY A C 1
ATOM 2383 O O . GLY A 1 150 ? 7.497 -4.940 -41.828 1.000 19.909 170 GLY A O 1
ATOM 2387 N N . ARG A 1 151 ? 7.574 -3.644 -39.966 1.000 15.166 171 ARG A N 1
ATOM 2388 C CA . ARG A 1 151 ? 9.028 -3.487 -40.059 1.000 16.979 171 ARG A CA 1
ATOM 2389 C C . ARG A 1 151 ? 9.727 -4.826 -39.784 1.000 18.282 171 ARG A C 1
ATOM 2390 O O . ARG A 1 151 ? 10.585 -5.246 -40.562 1.000 19.808 171 ARG A O 1
ATOM 2411 N N . HIS A 1 152 ? 9.381 -5.485 -38.678 1.000 19.184 172 HIS A N 1
ATOM 2412 C CA . HIS A 1 152 ? 9.824 -6.850 -38.417 1.000 18.391 172 HIS A CA 1
ATOM 2413 C C . HIS A 1 152 ? 8.617 -7.636 -37.924 1.000 17.544 172 HIS A C 1
ATOM 2414 O O . HIS A 1 152 ? 7.798 -7.118 -37.149 1.000 18.895 172 HIS A O 1
ATOM 2429 N N . PHE A 1 153 ? 8.592 -8.910 -38.340 1.000 21.410 173 PHE A N 1
ATOM 2430 C CA . PHE A 1 153 ? 7.513 -9.835 -38.069 1.000 22.205 173 PHE A CA 1
ATOM 2431 C C . PHE A 1 153 ? 7.904 -10.763 -36.915 1.000 19.230 173 PHE A C 1
ATOM 2432 O O . PHE A 1 153 ? 9.001 -11.346 -36.977 1.000 23.862 173 PHE A O 1
ATOM 2449 N N . PHE A 1 154 ? 7.003 -10.887 -35.919 1.000 19.113 174 PHE A N 1
ATOM 2450 C CA . PHE A 1 154 ? 7.249 -11.687 -34.725 1.000 18.685 174 PHE A CA 1
ATOM 2451 C C . PHE A 1 154 ? 6.453 -12.985 -34.702 1.000 22.506 174 PHE A C 1
ATOM 2452 O O . PHE A 1 154 ? 6.972 -13.995 -34.217 1.000 24.541 174 PHE A O 1
ATOM 2469 N N . GLY A 1 155 ? 5.190 -12.956 -35.162 1.000 20.366 175 GLY A N 1
ATOM 2470 C CA . GLY A 1 155 ? 4.469 -14.212 -35.311 1.000 20.289 175 GLY A CA 1
ATOM 2471 C C . GLY A 1 155 ? 3.579 -14.548 -34.109 1.000 19.755 175 GLY A C 1
ATOM 2472 O O . GLY A 1 155 ? 3.594 -13.915 -33.060 1.000 19.389 175 GLY A O 1
ATOM 2476 N N . LYS A 1 156 ? 2.830 -15.645 -34.254 1.000 21.239 176 LYS A N 1
ATOM 2477 C CA . LYS A 1 156 ? 1.691 -15.954 -33.407 1.000 20.139 176 LYS A CA 1
ATOM 2478 C C . LYS A 1 156 ? 2.100 -16.214 -31.955 1.000 19.717 176 LYS A C 1
ATOM 2479 O O . LYS A 1 156 ? 1.432 -15.791 -31.021 1.000 20.491 176 LYS A O 1
ATOM 2498 N N . ASP A 1 157 ? 3.156 -17.016 -31.785 1.000 23.368 177 ASP A N 1
ATOM 2499 C CA . ASP A 1 157 ? 3.575 -17.382 -30.439 1.000 23.991 177 ASP A CA 1
ATOM 2500 C C . ASP A 1 157 ? 4.009 -16.126 -29.675 1.000 22.793 177 ASP A C 1
ATOM 2501 O O . ASP A 1 157 ? 3.635 -15.962 -28.506 1.000 21.946 177 ASP A O 1
ATOM 2510 N N . GLU A 1 158 ? 4.739 -15.219 -30.340 1.000 23.657 178 GLU A N 1
ATOM 2511 C CA . GLU A 1 158 ? 5.208 -14.002 -29.658 1.000 19.009 178 GLU A CA 1
ATOM 2512 C C . GLU A 1 158 ? 4.030 -13.063 -29.403 1.000 20.857 178 GLU A C 1
ATOM 2513 O O . GLU A 1 158 ? 3.937 -12.433 -28.346 1.000 19.748 178 GLU A O 1
ATOM 2525 N N . ILE A 1 159 ? 3.080 -13.000 -30.351 1.000 20.297 179 ILE A N 1
ATOM 2526 C CA . ILE A 1 159 ? 1.953 -12.103 -30.121 1.000 20.063 179 ILE A CA 1
ATOM 2527 C C . ILE A 1 159 ? 1.076 -12.634 -28.974 1.000 17.747 179 ILE A C 1
ATOM 2528 O O . ILE A 1 159 ? 0.484 -11.872 -28.210 1.000 19.214 179 ILE A O 1
ATOM 2544 N N . LYS A 1 160 ? 0.972 -13.961 -28.811 1.000 18.017 180 LYS A N 1
ATOM 2545 C CA . LYS A 1 160 ? 0.276 -14.475 -27.642 1.000 19.357 180 LYS A CA 1
ATOM 2546 C C . LYS A 1 160 ? 0.987 -14.053 -26.345 1.000 18.492 180 LYS A C 1
ATOM 2547 O O . LYS A 1 160 ? 0.328 -13.777 -25.362 1.000 17.113 180 LYS A O 1
ATOM 2566 N N . ARG A 1 161 ? 2.334 -14.045 -26.357 1.000 18.446 181 ARG A N 1
ATOM 2567 C CA . ARG A 1 161 ? 3.049 -13.570 -25.178 1.000 19.411 181 ARG A CA 1
ATOM 2568 C C . ARG A 1 161 ? 2.794 -12.089 -24.920 1.000 16.702 181 ARG A C 1
ATOM 2569 O O . ARG A 1 161 ? 2.602 -11.684 -23.782 1.000 19.232 181 ARG A O 1
ATOM 2590 N N . VAL A 1 162 ? 2.703 -11.282 -25.992 1.000 16.908 182 VAL A N 1
ATOM 2591 C CA . VAL A 1 162 ? 2.345 -9.869 -25.874 1.000 18.295 182 VAL A CA 1
ATOM 2592 C C . VAL A 1 162 ? 0.971 -9.711 -25.203 1.000 16.863 182 VAL A C 1
ATOM 2593 O O . VAL A 1 162 ? 0.783 -8.899 -24.290 1.000 18.340 182 VAL A O 1
ATOM 2606 N N . ILE A 1 163 ? -0.017 -10.484 -25.703 1.000 17.116 183 ILE A N 1
ATOM 2607 C CA . ILE A 1 163 ? -1.349 -10.474 -25.120 1.000 19.314 183 ILE A CA 1
ATOM 2608 C C . ILE A 1 163 ? -1.290 -10.850 -23.634 1.000 17.192 183 ILE A C 1
ATOM 2609 O O . ILE A 1 163 ? -1.933 -10.210 -22.811 1.000 17.923 183 ILE A O 1
ATOM 2625 N N . ASP A 1 164 ? -0.468 -11.865 -23.301 1.000 18.711 184 ASP A N 1
ATOM 2626 C CA . ASP A 1 164 ? -0.332 -12.310 -21.925 1.000 19.278 184 ASP A CA 1
ATOM 2627 C C . ASP A 1 164 ? 0.211 -11.183 -21.038 1.000 17.374 184 ASP A C 1
ATOM 2628 O O . ASP A 1 164 ? -0.277 -10.996 -19.931 1.000 18.400 184 ASP A O 1
ATOM 2637 N N . MET A 1 165 ? 1.198 -10.439 -21.545 1.000 17.479 185 MET A N 1
ATOM 2638 C CA . MET A 1 165 ? 1.773 -9.313 -20.799 1.000 18.186 185 MET A CA 1
ATOM 2639 C C . MET A 1 165 ? 0.735 -8.210 -20.557 1.000 19.712 185 MET A C 1
ATOM 2640 O O . MET A 1 165 ? 0.539 -7.709 -19.451 1.000 18.843 185 MET A O 1
ATOM 2654 N N . MET A 1 166 ? 0.044 -7.825 -21.640 1.000 18.331 186 MET A N 1
ATOM 2655 C CA . MET A 1 166 ? -1.026 -6.852 -21.520 1.000 18.576 186 MET A CA 1
ATOM 2656 C C . MET A 1 166 ? -2.053 -7.274 -20.478 1.000 15.307 186 MET A C 1
ATOM 2657 O O . MET A 1 166 ? -2.562 -6.431 -19.744 1.000 17.430 186 MET A O 1
ATOM 2671 N N . ALA A 1 167 ? -2.464 -8.568 -20.520 1.000 16.538 187 ALA A N 1
ATOM 2672 C CA . ALA A 1 167 ? -3.533 -9.013 -19.650 1.000 17.757 187 ALA A CA 1
ATOM 2673 C C . ALA A 1 167 ? -3.177 -8.897 -18.167 1.000 17.533 187 ALA A C 1
ATOM 2674 O O . ALA A 1 167 ? -4.054 -8.588 -17.362 1.000 17.559 187 ALA A O 1
ATOM 2681 N N . ILE A 1 168 ? -1.878 -9.102 -17.828 1.000 18.370 188 ILE A N 1
ATOM 2682 C CA . ILE A 1 168 ? -1.461 -9.014 -16.434 1.000 18.907 188 ILE A CA 1
ATOM 2683 C C . ILE A 1 168 ? -1.922 -7.674 -15.839 1.000 14.610 188 ILE A C 1
ATOM 2684 O O . ILE A 1 168 ? -2.409 -7.611 -14.714 1.000 16.563 188 ILE A O 1
ATOM 2700 N N . TYR A 1 169 ? -1.788 -6.609 -16.652 1.000 16.402 189 TYR A N 1
ATOM 2701 C CA . TYR A 1 169 ? -1.953 -5.241 -16.209 1.000 16.773 189 TYR A CA 1
ATOM 2702 C C . TYR A 1 169 ? -3.282 -4.625 -16.644 1.000 16.267 189 TYR A C 1
ATOM 2703 O O . TYR A 1 169 ? -3.434 -3.422 -16.604 1.000 15.983 189 TYR A O 1
ATOM 2721 N N . LYS A 1 170 ? -4.241 -5.477 -17.033 1.000 15.291 190 LYS A N 1
ATOM 2722 C CA . LYS A 1 170 ? -5.614 -5.063 -17.325 1.000 16.212 190 LYS A CA 1
ATOM 2723 C C . LYS A 1 170 ? -5.716 -4.160 -18.563 1.000 15.560 190 LYS A C 1
ATOM 2724 O O . LYS A 1 170 ? -6.736 -3.462 -18.703 1.000 18.168 190 LYS A O 1
ATOM 2743 N N . MET A 1 171 ? -4.740 -4.225 -19.460 1.000 14.847 191 MET A N 1
ATOM 2744 C CA . MET A 1 171 ? -4.861 -3.558 -20.750 1.000 15.121 191 MET A CA 1
ATOM 2745 C C . MET A 1 171 ? -5.931 -4.298 -21.552 1.000 15.237 191 MET A C 1
ATOM 2746 O O . MET A 1 171 ? -6.068 -5.486 -21.435 1.000 16.257 191 MET A O 1
ATOM 2760 N N . ASN A 1 172 ? -6.657 -3.549 -22.402 1.000 15.093 192 ASN A N 1
ATOM 2761 C CA . ASN A 1 172 ? -7.823 -4.112 -23.087 1.000 15.271 192 ASN A CA 1
ATOM 2762 C C . ASN A 1 172 ? -7.864 -3.840 -24.589 1.000 15.337 192 ASN A C 1
ATOM 2763 O O . ASN A 1 172 ? -8.854 -4.315 -25.189 1.000 17.286 192 ASN A O 1
ATOM 2774 N N . ARG A 1 173 ? -6.857 -3.225 -25.197 1.000 15.215 193 ARG A N 1
ATOM 2775 C CA . ARG A 1 173 ? -6.845 -2.898 -26.613 1.000 15.031 193 ARG A CA 1
ATOM 2776 C C . ARG A 1 173 ? -5.487 -3.197 -27.224 1.000 15.162 193 ARG A C 1
ATOM 2777 O O . ARG A 1 173 ? -4.469 -2.593 -26.847 1.000 16.800 193 ARG A O 1
ATOM 2798 N N . PHE A 1 174 ? -5.474 -4.136 -28.182 1.000 16.286 194 PHE A N 1
ATOM 2799 C CA . PHE A 1 174 ? -4.290 -4.477 -28.930 1.000 15.678 194 PHE A CA 1
ATOM 2800 C C . PHE A 1 174 ? -4.466 -3.915 -30.333 1.000 17.230 194 PHE A C 1
ATOM 2801 O O . PHE A 1 174 ? -5.356 -4.382 -31.057 1.000 16.596 194 PHE A O 1
ATOM 2818 N N . HIS A 1 175 ? -3.633 -2.957 -30.686 1.000 16.564 195 HIS A N 1
ATOM 2819 C CA . HIS A 1 175 ? -3.609 -2.303 -31.973 1.000 15.701 195 HIS A CA 1
ATOM 2820 C C . HIS A 1 175 ? -2.531 -2.961 -32.824 1.000 16.487 195 HIS A C 1
ATOM 2821 O O . HIS A 1 175 ? -1.318 -2.906 -32.531 1.000 16.688 195 HIS A O 1
ATOM 2836 N N . TRP A 1 176 ? -2.985 -3.632 -33.899 1.000 16.483 196 TRP A N 1
ATOM 2837 C CA . TRP A 1 176 ? -2.116 -4.465 -34.703 1.000 16.287 196 TRP A CA 1
ATOM 2838 C C . TRP A 1 176 ? -1.715 -3.720 -35.970 1.000 15.876 196 TRP A C 1
ATOM 2839 O O . TRP A 1 176 ? -2.499 -3.617 -36.917 1.000 17.002 196 TRP A O 1
ATOM 2860 N N . HIS A 1 177 ? -0.517 -3.186 -36.002 1.000 15.716 197 HIS A N 1
ATOM 2861 C CA . HIS A 1 177 ? 0.031 -2.415 -37.102 1.000 15.648 197 HIS A CA 1
ATOM 2862 C C . HIS A 1 177 ? 0.663 -3.398 -38.079 1.000 17.239 197 HIS A C 1
ATOM 2863 O O . HIS A 1 177 ? 1.850 -3.721 -38.031 1.000 17.267 197 HIS A O 1
ATOM 2878 N N . LEU A 1 178 ? -0.191 -3.887 -39.008 1.000 17.665 198 LEU A N 1
ATOM 2879 C CA . LEU A 1 178 ? 0.072 -5.059 -39.834 1.000 17.010 198 LEU A CA 1
ATOM 2880 C C . LEU A 1 178 ? 0.657 -4.742 -41.206 1.000 16.003 198 LEU A C 1
ATOM 2881 O O . LEU A 1 178 ? 1.075 -5.676 -41.898 1.000 20.479 198 LEU A O 1
ATOM 2897 N N . THR A 1 179 ? 0.601 -3.466 -41.631 1.000 15.428 199 THR A N 1
ATOM 2898 C CA . THR A 1 179 ? 0.933 -3.100 -43.012 1.000 17.480 199 THR A CA 1
ATOM 2899 C C . THR A 1 179 ? 1.815 -1.844 -43.050 1.000 16.960 199 THR A C 1
ATOM 2900 O O . THR A 1 179 ? 1.569 -0.899 -42.316 1.000 17.611 199 THR A O 1
ATOM 2911 N N . GLU A 1 180 ? 2.819 -1.867 -43.933 1.000 17.817 200 GLU A N 1
ATOM 2912 C CA . GLU A 1 180 ? 3.862 -0.862 -43.968 1.000 17.895 200 GLU A CA 1
ATOM 2913 C C . GLU A 1 180 ? 4.543 -0.804 -45.335 1.000 18.004 200 GLU A C 1
ATOM 2914 O O . GLU A 1 180 ? 4.255 -1.595 -46.243 1.000 18.492 200 GLU A O 1
ATOM 2926 N N . ASP A 1 181 ? 5.499 0.122 -45.456 1.000 16.293 201 ASP A N 1
ATOM 2927 C CA . ASP A 1 181 ? 6.373 0.199 -46.599 1.000 18.077 201 ASP A CA 1
ATOM 2928 C C . ASP A 1 181 ? 7.211 -1.066 -46.786 1.000 19.737 201 ASP A C 1
ATOM 2929 O O . ASP A 1 181 ? 7.547 -1.443 -47.922 1.000 20.077 201 ASP A O 1
ATOM 2938 N N . GLN A 1 182 ? 7.539 -1.677 -45.641 1.000 18.843 202 GLN A N 1
ATOM 2939 C CA . GLN A 1 182 ? 8.526 -2.739 -45.594 1.000 18.102 202 GLN A CA 1
ATOM 2940 C C . GLN A 1 182 ? 7.887 -4.110 -45.432 1.000 18.687 202 GLN A C 1
ATOM 2941 O O . GLN A 1 182 ? 8.593 -5.118 -45.378 1.000 20.708 202 GLN A O 1
ATOM 2955 N N . GLY A 1 183 ? 6.549 -4.166 -45.396 1.000 18.289 203 GLY A N 1
ATOM 2956 C CA . GLY A 1 183 ? 5.904 -5.471 -45.335 1.000 18.498 203 GLY A CA 1
ATOM 2957 C C . GLY A 1 183 ? 4.401 -5.368 -45.107 1.000 18.807 203 GLY A C 1
ATOM 2958 O O . GLY A 1 183 ? 3.953 -4.432 -44.482 1.000 20.524 203 GLY A O 1
ATOM 2962 N N . TRP A 1 184 ? 3.679 -6.383 -45.601 1.000 18.887 204 TRP A N 1
ATOM 2963 C CA . TRP A 1 184 ? 2.258 -6.580 -45.399 1.000 18.464 204 TRP A CA 1
ATOM 2964 C C . TRP A 1 184 ? 2.059 -7.969 -44.783 1.000 19.739 204 TRP A C 1
ATOM 2965 O O . TRP A 1 184 ? 2.496 -8.964 -45.392 1.000 20.879 204 TRP A O 1
ATOM 2986 N N . ARG A 1 185 ? 1.384 -8.031 -43.618 1.000 19.440 205 ARG A N 1
ATOM 2987 C CA . ARG A 1 185 ? 1.466 -9.209 -42.752 1.000 18.650 205 ARG A CA 1
ATOM 2988 C C . ARG A 1 185 ? 0.137 -9.961 -42.551 1.000 21.188 205 ARG A C 1
ATOM 2989 O O . ARG A 1 185 ? 0.056 -10.880 -41.727 1.000 21.084 205 ARG A O 1
ATOM 3010 N N . ILE A 1 186 ? -0.905 -9.620 -43.337 1.000 20.685 206 ILE A N 1
ATOM 3011 C CA . ILE A 1 186 ? -2.211 -10.250 -43.172 1.000 22.821 206 ILE A CA 1
ATOM 3012 C C . ILE A 1 186 ? -2.763 -10.750 -44.518 1.000 21.189 206 ILE A C 1
ATOM 3013 O O . ILE A 1 186 ? -2.956 -9.990 -45.474 1.000 23.856 206 ILE A O 1
ATOM 3029 N N . GLU A 1 187 ? -3.043 -12.054 -44.581 1.000 21.997 207 GLU A N 1
ATOM 3030 C CA . GLU A 1 187 ? -3.629 -12.671 -45.766 1.000 24.472 207 GLU A CA 1
ATOM 3031 C C . GLU A 1 187 ? -4.961 -12.012 -46.103 1.000 20.781 207 GLU A C 1
ATOM 3032 O O . GLU A 1 187 ? -5.831 -11.963 -45.244 1.000 22.015 207 GLU A O 1
ATOM 3044 N N . ILE A 1 188 ? -5.100 -11.571 -47.380 1.000 22.271 208 ILE A N 1
ATOM 3045 C CA . ILE A 1 188 ? -6.344 -11.080 -47.962 1.000 23.337 208 ILE A CA 1
ATOM 3046 C C . ILE A 1 188 ? -6.615 -11.994 -49.153 1.000 21.887 208 ILE A C 1
ATOM 3047 O O . ILE A 1 188 ? -5.810 -12.044 -50.103 1.000 25.998 208 ILE A O 1
ATOM 3063 N N . LYS A 1 189 ? -7.715 -12.745 -49.071 1.000 25.697 209 LYS A N 1
ATOM 3064 C CA . LYS A 1 189 ? -8.045 -13.777 -50.057 1.000 29.607 209 LYS A CA 1
ATOM 3065 C C . LYS A 1 189 ? -8.182 -13.224 -51.484 1.000 27.151 209 LYS A C 1
ATOM 3066 O O . LYS A 1 189 ? -7.746 -13.872 -52.441 1.000 32.077 209 LYS A O 1
ATOM 3085 N N . LYS A 1 190 ? -8.775 -12.032 -51.628 1.000 27.712 210 LYS A N 1
ATOM 3086 C CA . LYS A 1 190 ? -9.000 -11.439 -52.942 1.000 32.189 210 LYS A CA 1
ATOM 3087 C C . LYS A 1 190 ? -7.718 -10.842 -53.525 1.000 27.814 210 LYS A C 1
ATOM 3088 O O . LYS A 1 190 ? -7.660 -10.568 -54.717 1.000 28.431 210 LYS A O 1
ATOM 3107 N N . TYR A 1 191 ? -6.686 -10.620 -52.693 1.000 26.118 211 TYR A N 1
ATOM 3108 C CA . TYR A 1 191 ? -5.454 -9.997 -53.137 1.000 24.266 211 TYR A CA 1
ATOM 3109 C C . TYR A 1 191 ? -4.278 -10.815 -52.621 1.000 24.386 211 TYR A C 1
ATOM 3110 O O . TYR A 1 191 ? -3.538 -10.342 -51.762 1.000 24.163 211 TYR A O 1
ATOM 3128 N N . PRO A 1 192 ? -4.036 -12.020 -53.173 1.000 25.469 212 PRO A N 1
ATOM 3129 C CA . PRO A 1 192 ? -3.021 -12.919 -52.634 1.000 27.518 212 PRO A CA 1
ATOM 3130 C C . PRO A 1 192 ? -1.593 -12.390 -52.702 1.000 27.890 212 PRO A C 1
ATOM 3131 O O . PRO A 1 192 ? -0.751 -12.811 -51.894 1.000 28.545 212 PRO A O 1
ATOM 3142 N N . LYS A 1 193 ? -1.310 -11.465 -53.628 1.000 25.268 213 LYS A N 1
ATOM 3143 C CA . LYS A 1 193 ? 0.050 -10.972 -53.785 1.000 25.415 213 LYS A CA 1
ATOM 3144 C C . LYS A 1 193 ? 0.425 -10.064 -52.612 1.000 22.747 213 LYS A C 1
ATOM 3145 O O . LYS A 1 193 ? 1.619 -9.827 -52.397 1.000 26.922 213 LYS A O 1
ATOM 3164 N N . LEU A 1 194 ? -0.544 -9.563 -51.848 1.000 22.189 214 LEU A N 1
ATOM 3165 C CA . LEU A 1 194 ? -0.189 -8.760 -50.664 1.000 22.424 214 LEU A CA 1
ATOM 3166 C C . LEU A 1 194 ? 0.754 -9.536 -49.760 1.000 24.526 214 LEU A C 1
ATOM 3167 O O . LEU A 1 194 ? 1.674 -8.944 -49.188 1.000 25.939 214 LEU A O 1
ATOM 3183 N N . THR A 1 195 ? 0.499 -10.839 -49.593 1.000 25.924 215 THR A N 1
ATOM 3184 C CA . THR A 1 195 ? 1.396 -11.661 -48.789 1.000 27.057 215 THR A CA 1
ATOM 3185 C C . THR A 1 195 ? 2.441 -12.377 -49.649 1.000 27.276 215 THR A C 1
ATOM 3186 O O . THR A 1 195 ? 3.499 -12.725 -49.175 1.000 46.521 215 THR A O 1
ATOM 3197 N N . GLU A 1 196 ? 2.173 -12.671 -50.912 1.000 32.279 216 GLU A N 1
ATOM 3198 C CA . GLU A 1 196 ? 3.150 -13.446 -51.662 1.000 31.554 216 GLU A CA 1
ATOM 3199 C C . GLU A 1 196 ? 4.333 -12.574 -52.037 1.000 29.720 216 GLU A C 1
ATOM 3200 O O . GLU A 1 196 ? 5.463 -13.038 -51.978 1.000 43.853 216 GLU A O 1
ATOM 3212 N N . THR A 1 197 ? 4.047 -11.336 -52.450 1.000 28.380 217 THR A N 1
ATOM 3213 C CA . THR A 1 197 ? 5.052 -10.324 -52.735 1.000 26.836 217 THR A CA 1
ATOM 3214 C C . THR A 1 197 ? 5.352 -9.507 -51.481 1.000 24.118 217 THR A C 1
ATOM 3215 O O . THR A 1 197 ? 6.514 -9.270 -51.151 1.000 27.841 217 THR A O 1
ATOM 3226 N N . GLY A 1 198 ? 4.293 -9.036 -50.822 1.000 23.277 218 GLY A N 1
ATOM 3227 C CA . GLY A 1 198 ? 4.449 -8.031 -49.777 1.000 25.024 218 GLY A CA 1
ATOM 3228 C C . GLY A 1 198 ? 4.960 -8.562 -48.432 1.000 22.843 218 GLY A C 1
ATOM 3229 O O . GLY A 1 198 ? 5.396 -7.736 -47.618 1.000 24.987 218 GLY A O 1
ATOM 3233 N N . ALA A 1 199 ? 4.899 -9.893 -48.202 1.000 22.731 219 ALA A N 1
ATOM 3234 C CA . ALA A 1 199 ? 5.302 -10.463 -46.909 1.000 23.801 219 ALA A CA 1
ATOM 3235 C C . ALA A 1 199 ? 6.744 -10.971 -46.885 1.000 23.777 219 ALA A C 1
ATOM 3236 O O . ALA A 1 199 ? 7.206 -11.428 -45.819 1.000 24.161 219 ALA A O 1
ATOM 3243 N N . TRP A 1 200 ? 7.455 -10.815 -48.005 1.000 27.209 220 TRP A N 1
ATOM 3244 C CA . TRP A 1 200 ? 8.842 -11.226 -48.142 1.000 26.302 220 TRP A CA 1
ATOM 3245 C C . TRP A 1 200 ? 9.637 -10.100 -48.798 1.000 26.870 220 TRP A C 1
ATOM 3246 O O . TRP A 1 200 ? 9.132 -9.352 -49.643 1.000 29.019 220 TRP A O 1
ATOM 3267 N N . ARG A 1 201 ? 10.897 -9.985 -48.372 1.000 26.848 221 ARG A N 1
ATOM 3268 C CA . ARG A 1 201 ? 11.801 -8.976 -48.894 1.000 24.854 221 ARG A CA 1
ATOM 3269 C C . ARG A 1 201 ? 13.232 -9.482 -48.740 1.000 23.214 221 ARG A C 1
ATOM 3270 O O . ARG A 1 201 ? 13.483 -10.454 -48.005 1.000 27.331 221 ARG A O 1
ATOM 3291 N N . ASN A 1 202 ? 14.160 -8.802 -49.439 1.000 24.265 222 ASN A N 1
ATOM 3292 C CA . ASN A 1 202 ? 15.548 -9.255 -49.506 1.000 28.737 222 ASN A CA 1
ATOM 3293 C C . ASN A 1 202 ? 16.440 -8.504 -48.525 1.000 21.471 222 ASN A C 1
ATOM 3294 O O . ASN A 1 202 ? 17.599 -8.220 -48.835 1.000 27.040 222 ASN A O 1
ATOM 3305 N N . SER A 1 203 ? 15.904 -8.246 -47.345 1.000 20.466 223 SER A N 1
ATOM 3306 C CA . SER A 1 203 ? 16.755 -7.863 -46.219 1.000 21.937 223 SER A CA 1
ATOM 3307 C C . SER A 1 203 ? 16.036 -8.127 -44.907 1.000 21.288 223 SER A C 1
ATOM 3308 O O . SER A 1 203 ? 14.865 -7.822 -44.751 1.000 21.676 223 SER A O 1
ATOM 3316 N N . LYS A 1 204 ? 16.789 -8.564 -43.883 1.000 21.410 224 LYS A N 1
ATOM 3317 C CA . LYS A 1 204 ? 16.256 -8.612 -42.540 1.000 20.810 224 LYS A CA 1
ATOM 3318 C C . LYS A 1 204 ? 16.363 -7.237 -41.884 1.000 20.247 224 LYS A C 1
ATOM 3319 O O . LYS A 1 204 ? 15.365 -6.689 -41.429 1.000 22.322 224 LYS A O 1
ATOM 3338 N N . VAL A 1 205 ? 17.593 -6.704 -41.812 1.000 20.047 225 VAL A N 1
ATOM 3339 C CA . VAL A 1 205 ? 17.761 -5.354 -41.287 1.000 22.746 225 VAL A CA 1
ATOM 3340 C C . VAL A 1 205 ? 17.097 -4.376 -42.256 1.000 24.186 225 VAL A C 1
ATOM 3341 O O . VAL A 1 205 ? 16.986 -4.657 -43.475 1.000 25.883 225 VAL A O 1
ATOM 3354 N N . LEU A 1 206 ? 16.663 -3.239 -41.703 1.000 21.197 226 LEU A N 1
ATOM 3355 C CA . LEU A 1 206 ? 16.204 -2.126 -42.532 1.000 24.144 226 LEU A CA 1
ATOM 3356 C C . LEU A 1 206 ? 17.306 -1.077 -42.557 1.000 23.504 226 LEU A C 1
ATOM 3357 O O . LEU A 1 206 ? 17.759 -0.625 -41.507 1.000 24.395 226 LEU A O 1
ATOM 3373 N N . ALA A 1 207 ? 17.728 -0.724 -43.768 1.000 25.297 227 ALA A N 1
ATOM 3374 C CA . ALA A 1 207 ? 18.881 0.121 -43.996 1.000 26.736 227 ALA A CA 1
ATOM 3375 C C . ALA A 1 207 ? 18.650 1.533 -43.443 1.000 26.087 227 ALA A C 1
ATOM 3376 O O . ALA A 1 207 ? 17.558 2.113 -43.500 1.000 27.169 227 ALA A O 1
ATOM 3383 N N . TYR A 1 208 ? 19.728 2.092 -42.899 1.000 29.437 228 TYR A N 1
ATOM 3384 C CA . TYR A 1 208 ? 19.729 3.380 -42.230 1.000 29.184 228 TYR A CA 1
ATOM 3385 C C . TYR A 1 208 ? 21.182 3.728 -41.935 1.000 40.774 228 TYR A C 1
ATOM 3386 O O . TYR A 1 208 ? 21.902 2.902 -41.366 1.000 43.412 228 TYR A O 1
ATOM 3404 N N . GLY A 1 209 ? 21.598 4.932 -42.331 1.000 47.229 229 GLY A N 1
ATOM 3405 C CA . GLY A 1 209 ? 22.951 5.401 -42.066 1.000 51.908 229 GLY A CA 1
ATOM 3406 C C . GLY A 1 209 ? 23.983 4.463 -42.684 1.000 61.140 229 GLY A C 1
ATOM 3407 O O . GLY A 1 209 ? 24.071 4.355 -43.905 1.000 58.436 229 GLY A O 1
ATOM 3411 N N . ASP A 1 210 ? 24.751 3.782 -41.825 1.000 66.560 230 ASP A N 1
ATOM 3412 C CA . ASP A 1 210 ? 25.824 2.918 -42.282 1.000 80.283 230 ASP A CA 1
ATOM 3413 C C . ASP A 1 210 ? 25.326 1.480 -42.403 1.000 74.324 230 ASP A C 1
ATOM 3414 O O . ASP A 1 210 ? 26.044 0.678 -42.979 1.000 56.948 230 ASP A O 1
ATOM 3423 N N . VAL A 1 211 ? 24.135 1.147 -41.870 1.000 53.613 231 VAL A N 1
ATOM 3424 C CA . VAL A 1 211 ? 23.577 -0.191 -42.051 1.000 46.720 231 VAL A CA 1
ATOM 3425 C C . VAL A 1 211 ? 22.954 -0.304 -43.450 1.000 44.735 231 VAL A C 1
ATOM 3426 O O . VAL A 1 211 ? 22.062 0.476 -43.806 1.000 43.237 231 VAL A O 1
ATOM 3439 N N . LYS A 1 212 ? 23.437 -1.280 -44.242 1.000 47.658 232 LYS A N 1
ATOM 3440 C CA . LYS A 1 212 ? 22.920 -1.525 -45.585 1.000 44.281 232 LYS A CA 1
ATOM 3441 C C . LYS A 1 212 ? 22.072 -2.790 -45.575 1.000 38.976 232 LYS A C 1
ATOM 3442 O O . LYS A 1 212 ? 22.168 -3.589 -44.646 1.000 34.999 232 LYS A O 1
ATOM 3461 N N . PRO A 1 213 ? 21.210 -3.009 -46.601 1.000 28.395 233 PRO A N 1
ATOM 3462 C CA . PRO A 1 213 ? 20.437 -4.244 -46.700 1.000 25.649 233 PRO A CA 1
ATOM 3463 C C . PRO A 1 213 ? 21.366 -5.458 -46.670 1.000 25.665 233 PRO A C 1
ATOM 3464 O O . PRO A 1 213 ? 22.469 -5.419 -47.213 1.000 29.615 233 PRO A O 1
ATOM 3475 N N . ASP A 1 214 ? 20.888 -6.555 -46.089 1.000 25.610 234 ASP A N 1
ATOM 3476 C CA . ASP A 1 214 ? 21.752 -7.694 -45.819 1.000 23.894 234 ASP A CA 1
ATOM 3477 C C . ASP A 1 214 ? 21.492 -8.861 -46.770 1.000 23.074 234 ASP A C 1
ATOM 3478 O O . ASP A 1 214 ? 22.153 -9.866 -46.684 1.000 24.156 234 ASP A O 1
ATOM 3487 N N . GLY A 1 215 ? 20.548 -8.745 -47.696 1.000 26.211 235 GLY A N 1
ATOM 3488 C CA . GLY A 1 215 ? 20.368 -9.764 -48.717 1.000 28.304 235 GLY A CA 1
ATOM 3489 C C . GLY A 1 215 ? 19.529 -10.947 -48.238 1.000 24.529 235 GLY A C 1
ATOM 3490 O O . GLY A 1 215 ? 19.184 -11.803 -49.048 1.000 26.473 235 GLY A O 1
ATOM 3494 N N . GLU A 1 216 ? 19.222 -11.018 -46.932 1.000 24.903 236 GLU A N 1
ATOM 3495 C CA . GLU A 1 216 ? 18.484 -12.143 -46.382 1.000 26.708 236 GLU A CA 1
ATOM 3496 C C . GLU A 1 216 ? 17.032 -12.107 -46.855 1.000 21.862 236 GLU A C 1
ATOM 3497 O O . GLU A 1 216 ? 16.377 -11.074 -46.754 1.000 25.034 236 GLU A O 1
ATOM 3509 N N . ARG A 1 217 ? 16.549 -13.255 -47.352 1.000 28.258 237 ARG A N 1
ATOM 3510 C CA . ARG A 1 217 ? 15.144 -13.439 -47.661 1.000 28.406 237 ARG A CA 1
ATOM 3511 C C . ARG A 1 217 ? 14.399 -13.542 -46.333 1.000 26.216 237 ARG A C 1
ATOM 3512 O O . ARG A 1 217 ? 14.477 -14.570 -45.654 1.000 26.466 237 ARG A O 1
ATOM 3533 N N . TYR A 1 218 ? 13.681 -12.468 -45.998 1.000 22.931 238 TYR A N 1
ATOM 3534 C CA . TYR A 1 218 ? 13.113 -12.259 -44.685 1.000 22.337 238 TYR A CA 1
ATOM 3535 C C . TYR A 1 218 ? 11.631 -11.921 -44.751 1.000 22.724 238 TYR A C 1
ATOM 3536 O O . TYR A 1 218 ? 11.222 -11.116 -45.593 1.000 24.080 238 TYR A O 1
ATOM 3554 N N . GLY A 1 219 ? 10.835 -12.472 -43.817 1.000 24.459 239 GLY A N 1
ATOM 3555 C CA . GLY A 1 219 ? 9.451 -12.036 -43.682 1.000 24.804 239 GLY A CA 1
ATOM 3556 C C . GLY A 1 219 ? 8.575 -13.041 -42.952 1.000 24.916 239 GLY A C 1
ATOM 3557 O O . GLY A 1 219 ? 9.012 -13.746 -42.042 1.000 26.822 239 GLY A O 1
ATOM 3561 N N . GLY A 1 220 ? 7.331 -13.107 -43.402 1.000 24.738 240 GLY A N 1
ATOM 3562 C CA . GLY A 1 220 ? 6.293 -13.838 -42.706 1.000 24.236 240 GLY A CA 1
ATOM 3563 C C . GLY A 1 220 ? 4.980 -13.074 -42.746 1.000 20.555 240 GLY A C 1
ATOM 3564 O O . GLY A 1 220 ? 4.936 -11.878 -43.035 1.000 23.061 240 GLY A O 1
ATOM 3568 N N . PHE A 1 221 ? 3.915 -13.806 -42.437 1.000 24.725 241 PHE A N 1
ATOM 3569 C CA . PHE A 1 221 ? 2.588 -13.238 -42.406 1.000 21.082 241 PHE A CA 1
ATOM 3570 C C . PHE A 1 221 ? 1.670 -14.174 -41.633 1.000 23.398 241 PHE A C 1
ATOM 3571 O O . PHE A 1 221 ? 2.033 -15.321 -41.340 1.000 23.195 241 PHE A O 1
ATOM 3588 N N . TYR A 1 222 ? 0.469 -13.658 -41.352 1.000 21.661 242 TYR A N 1
ATOM 3589 C CA . TYR A 1 222 ? -0.595 -14.418 -40.735 1.000 24.232 242 TYR A CA 1
ATOM 3590 C C . TYR A 1 222 ? -1.628 -14.849 -41.775 1.000 21.724 242 TYR A C 1
ATOM 3591 O O . TYR A 1 222 ? -2.120 -14.032 -42.560 1.000 23.125 242 TYR A O 1
ATOM 3609 N N . THR A 1 223 ? -1.973 -16.129 -41.768 1.000 22.258 243 THR A N 1
ATOM 3610 C CA . THR A 1 223 ? -3.157 -16.575 -42.496 1.000 24.868 243 THR A CA 1
ATOM 3611 C C . THR A 1 223 ? -4.400 -16.066 -41.779 1.000 23.000 243 THR A C 1
ATOM 3612 O O . THR A 1 223 ? -4.335 -15.684 -40.618 1.000 22.528 243 THR A O 1
ATOM 3623 N N . GLN A 1 224 ? -5.563 -16.114 -42.439 1.000 23.653 244 GLN A N 1
ATOM 3624 C CA . GLN A 1 224 ? -6.796 -15.720 -41.788 1.000 25.077 244 GLN A CA 1
ATOM 3625 C C . GLN A 1 224 ? -7.082 -16.646 -40.600 1.000 21.492 244 GLN A C 1
ATOM 3626 O O . GLN A 1 224 ? -7.661 -16.224 -39.597 1.000 26.395 244 GLN A O 1
ATOM 3640 N N . LYS A 1 225 ? -6.759 -17.938 -40.749 1.000 24.086 245 LYS A N 1
ATOM 3641 C CA . LYS A 1 225 ? -6.875 -18.885 -39.637 1.000 27.694 245 LYS A CA 1
ATOM 3642 C C . LYS A 1 225 ? -6.064 -18.405 -38.425 1.000 23.463 245 LYS A C 1
ATOM 3643 O O . LYS A 1 225 ? -6.568 -18.362 -37.311 1.000 25.252 245 LYS A O 1
ATOM 3662 N N . ASP A 1 226 ? -4.828 -18.001 -38.674 1.000 23.061 246 ASP A N 1
ATOM 3663 C CA . ASP A 1 226 ? -3.967 -17.424 -37.632 1.000 21.967 246 ASP A CA 1
ATOM 3664 C C . ASP A 1 226 ? -4.633 -16.224 -36.947 1.000 23.973 246 ASP A C 1
ATOM 3665 O O . ASP A 1 226 ? -4.681 -16.111 -35.718 1.000 22.062 246 ASP A O 1
ATOM 3674 N N . ILE A 1 227 ? -5.165 -15.309 -37.764 1.000 22.326 247 ILE A N 1
ATOM 3675 C CA . ILE A 1 227 ? -5.808 -14.117 -37.243 1.000 21.650 247 ILE A CA 1
ATOM 3676 C C . ILE A 1 227 ? -6.937 -14.511 -36.296 1.000 20.237 247 ILE A C 1
ATOM 3677 O O . ILE A 1 227 ? -7.049 -13.956 -35.202 1.000 20.911 247 ILE A O 1
ATOM 3693 N N . LYS A 1 228 ? -7.811 -15.440 -36.748 1.000 20.927 248 LYS A N 1
ATOM 3694 C CA . LYS A 1 228 ? -8.982 -15.826 -35.961 1.000 22.127 248 LYS A CA 1
ATOM 3695 C C . LYS A 1 228 ? -8.536 -16.430 -34.625 1.000 21.127 248 LYS A C 1
ATOM 3696 O O . LYS A 1 228 ? -9.162 -16.187 -33.599 1.000 21.439 248 LYS A O 1
ATOM 3715 N N . GLU A 1 229 ? -7.472 -17.241 -34.669 1.000 21.471 249 GLU A N 1
ATOM 3716 C CA . GLU A 1 229 ? -6.934 -17.850 -33.455 1.000 21.346 249 GLU A CA 1
ATOM 3717 C C . GLU A 1 229 ? -6.476 -16.768 -32.464 1.000 22.332 249 GLU A C 1
ATOM 3718 O O . GLU A 1 229 ? -6.788 -16.850 -31.289 1.000 24.082 249 GLU A O 1
ATOM 3730 N N . ILE A 1 230 ? -5.786 -15.747 -32.948 1.000 22.230 250 ILE A N 1
ATOM 3731 C CA . ILE A 1 230 ? -5.222 -14.708 -32.076 1.000 19.089 250 ILE A CA 1
ATOM 3732 C C . ILE A 1 230 ? -6.348 -13.850 -31.498 1.000 22.692 250 ILE A C 1
ATOM 3733 O O . ILE A 1 230 ? -6.352 -13.527 -30.321 1.000 20.285 250 ILE A O 1
ATOM 3749 N N . VAL A 1 231 ? -7.339 -13.499 -32.325 1.000 21.434 251 VAL A N 1
ATOM 3750 C CA . VAL A 1 231 ? -8.507 -12.770 -31.853 1.000 20.499 251 VAL A CA 1
ATOM 3751 C C . VAL A 1 231 ? -9.192 -13.508 -30.696 1.000 18.386 251 VAL A C 1
ATOM 3752 O O . VAL A 1 231 ? -9.592 -12.885 -29.703 1.000 21.304 251 VAL A O 1
ATOM 3765 N N . ALA A 1 232 ? -9.402 -14.832 -30.862 1.000 21.326 252 ALA A N 1
ATOM 3766 C CA . ALA A 1 232 ? -10.093 -15.642 -29.883 1.000 21.028 252 ALA A CA 1
ATOM 3767 C C . ALA A 1 232 ? -9.279 -15.692 -28.589 1.000 21.802 252 ALA A C 1
ATOM 3768 O O . ALA A 1 232 ? -9.837 -15.617 -27.494 1.000 22.508 252 ALA A O 1
ATOM 3775 N N . TYR A 1 233 ? -7.950 -15.792 -28.740 1.000 20.354 253 TYR A N 1
ATOM 3776 C CA . TYR A 1 233 ? -7.061 -15.903 -27.590 1.000 21.839 253 TYR A CA 1
ATOM 3777 C C . TYR A 1 233 ? -7.132 -14.622 -26.767 1.000 18.356 253 TYR A C 1
ATOM 3778 O O . TYR A 1 233 ? -7.280 -14.682 -25.541 1.000 21.902 253 TYR A O 1
ATOM 3796 N N . ALA A 1 234 ? -7.111 -13.480 -27.460 1.000 19.120 254 ALA A N 1
ATOM 3797 C CA . ALA A 1 234 ? -7.147 -12.186 -26.784 1.000 19.110 254 ALA A CA 1
ATOM 3798 C C . ALA A 1 234 ? -8.515 -11.966 -26.111 1.000 19.168 254 ALA A C 1
ATOM 3799 O O . ALA A 1 234 ? -8.601 -11.413 -25.018 1.000 19.023 254 ALA A O 1
ATOM 3806 N N . LYS A 1 235 ? -9.610 -12.406 -26.766 1.000 19.604 255 LYS A N 1
ATOM 3807 C CA . LYS A 1 235 ? -10.945 -12.173 -26.214 1.000 20.138 255 LYS A CA 1
ATOM 3808 C C . LYS A 1 235 ? -11.120 -12.810 -24.831 1.000 18.748 255 LYS A C 1
ATOM 3809 O O . LYS A 1 235 ? -11.863 -12.289 -23.989 1.000 21.974 255 LYS A O 1
ATOM 3828 N N . LYS A 1 236 ? -10.515 -13.991 -24.633 1.000 22.919 256 LYS A N 1
ATOM 3829 C CA . LYS A 1 236 ? -10.577 -14.693 -23.355 1.000 25.327 256 LYS A CA 1
ATOM 3830 C C . LYS A 1 236 ? -9.953 -13.877 -22.223 1.000 21.288 256 LYS A C 1
ATOM 3831 O O . LYS A 1 236 ? -10.313 -14.102 -21.070 1.000 23.942 256 LYS A O 1
ATOM 3850 N N . LYS A 1 237 ? -9.091 -12.928 -22.575 1.000 21.266 257 LYS A N 1
ATOM 3851 C CA . LYS A 1 237 ? -8.455 -12.029 -21.620 1.000 18.978 257 LYS A CA 1
ATOM 3852 C C . LYS A 1 237 ? -8.993 -10.592 -21.721 1.000 18.310 257 LYS A C 1
ATOM 3853 O O . LYS A 1 237 ? -8.394 -9.638 -21.200 1.000 20.446 257 LYS A O 1
ATOM 3872 N N . PHE A 1 238 ? -10.172 -10.426 -22.340 1.000 17.641 258 PHE A N 1
ATOM 3873 C CA . PHE A 1 238 ? -10.856 -9.137 -22.449 1.000 19.910 258 PHE A CA 1
ATOM 3874 C C . PHE A 1 238 ? -9.987 -8.110 -23.144 1.000 17.744 258 PHE A C 1
ATOM 3875 O O . PHE A 1 238 ? -10.028 -6.917 -22.775 1.000 21.725 258 PHE A O 1
ATOM 3892 N N . ILE A 1 239 ? -9.228 -8.607 -24.140 1.000 17.669 259 ILE A N 1
ATOM 3893 C CA . ILE A 1 239 ? -8.450 -7.777 -25.045 1.000 16.158 259 ILE A CA 1
ATOM 3894 C C . ILE A 1 239 ? -9.122 -7.843 -26.408 1.000 17.732 259 ILE A C 1
ATOM 3895 O O . ILE A 1 239 ? -9.228 -8.907 -27.020 1.000 18.254 259 ILE A O 1
ATOM 3911 N N . GLU A 1 240 ? -9.534 -6.668 -26.883 1.000 17.554 260 GLU A N 1
ATOM 3912 C CA . GLU A 1 240 ? -10.077 -6.535 -28.247 1.000 17.906 260 GLU A CA 1
ATOM 3913 C C . GLU A 1 240 ? -8.948 -6.100 -29.182 1.000 18.866 260 GLU A C 1
ATOM 3914 O O . GLU A 1 240 ? -8.072 -5.317 -28.775 1.000 18.898 260 GLU A O 1
ATOM 3926 N N . ILE A 1 241 ? -8.991 -6.543 -30.451 1.000 18.078 261 ILE A N 1
ATOM 3927 C CA . ILE A 1 241 ? -7.948 -6.256 -31.405 1.000 17.928 261 ILE A CA 1
ATOM 3928 C C . ILE A 1 241 ? -8.487 -5.279 -32.438 1.000 17.633 261 ILE A C 1
ATOM 3929 O O . ILE A 1 241 ? -9.580 -5.468 -33.008 1.000 18.836 261 ILE A O 1
ATOM 3945 N N . ILE A 1 242 ? -7.698 -4.213 -32.645 1.000 15.898 262 ILE A N 1
ATOM 3946 C CA . ILE A 1 242 ? -7.929 -3.222 -33.685 1.000 17.000 262 ILE A CA 1
ATOM 3947 C C . ILE A 1 242 ? -6.907 -3.443 -34.784 1.000 17.064 262 ILE A C 1
ATOM 3948 O O . ILE A 1 242 ? -5.702 -3.191 -34.592 1.000 17.095 262 ILE A O 1
ATOM 3964 N N . PRO A 1 243 ? -7.342 -3.816 -36.023 1.000 17.041 263 PRO A N 1
ATOM 3965 C CA . PRO A 1 243 ? -6.409 -3.941 -37.120 1.000 16.300 263 PRO A CA 1
ATOM 3966 C C . PRO A 1 243 ? -6.132 -2.546 -37.640 1.000 17.459 263 PRO A C 1
ATOM 3967 O O . PRO A 1 243 ? -7.070 -1.738 -37.731 1.000 17.555 263 PRO A O 1
ATOM 3978 N N . GLU A 1 244 ? -4.879 -2.304 -38.026 1.000 15.841 264 GLU A N 1
ATOM 3979 C CA . GLU A 1 244 ? -4.545 -1.125 -38.794 1.000 15.786 264 GLU A CA 1
ATOM 3980 C C . GLU A 1 244 ? -4.033 -1.556 -40.162 1.000 17.753 264 GLU A C 1
ATOM 3981 O O . GLU A 1 244 ? -3.037 -2.252 -40.310 1.000 17.578 264 GLU A O 1
ATOM 3993 N N . ILE A 1 245 ? -4.783 -1.111 -41.187 1.000 16.894 265 ILE A N 1
ATOM 3994 C CA . ILE A 1 245 ? -4.345 -1.116 -42.568 1.000 18.358 265 ILE A CA 1
ATOM 3995 C C . ILE A 1 245 ? -3.993 0.343 -42.852 1.000 18.350 265 ILE A C 1
ATOM 3996 O O . ILE A 1 245 ? -4.892 1.164 -42.972 1.000 18.854 265 ILE A O 1
ATOM 4012 N N . ASP A 1 246 ? -2.704 0.685 -42.817 1.000 16.033 266 ASP A N 1
ATOM 4013 C CA . ASP A 1 246 ? -2.287 2.073 -42.850 1.000 18.105 266 ASP A CA 1
ATOM 4014 C C . ASP A 1 246 ? -2.321 2.509 -44.301 1.000 18.038 266 ASP A C 1
ATOM 4015 O O . ASP A 1 246 ? -1.495 2.057 -45.075 1.000 16.342 266 ASP A O 1
ATOM 4024 N N . ILE A 1 247 ? -3.286 3.388 -44.662 1.000 18.362 267 ILE A N 1
ATOM 4025 C CA . ILE A 1 247 ? -3.405 3.816 -46.043 1.000 18.246 267 ILE A CA 1
ATOM 4026 C C . ILE A 1 247 ? -3.748 5.306 -46.022 1.000 16.220 267 ILE A C 1
ATOM 4027 O O . ILE A 1 247 ? -4.355 5.792 -45.061 1.000 19.172 267 ILE A O 1
ATOM 4043 N N . PRO A 1 248 ? -3.476 6.058 -47.105 1.000 19.058 268 PRO A N 1
ATOM 4044 C CA . PRO A 1 248 ? -2.742 5.588 -48.289 1.000 18.921 268 PRO A CA 1
ATOM 4045 C C . PRO A 1 248 ? -1.228 5.788 -48.302 1.000 17.577 268 PRO A C 1
ATOM 4046 O O . PRO A 1 248 ? -0.529 5.479 -49.280 1.000 18.513 268 PRO A O 1
ATOM 4057 N N . GLY A 1 249 ? -0.737 6.276 -47.164 1.000 18.052 269 GLY A N 1
ATOM 4058 C CA . GLY A 1 249 ? 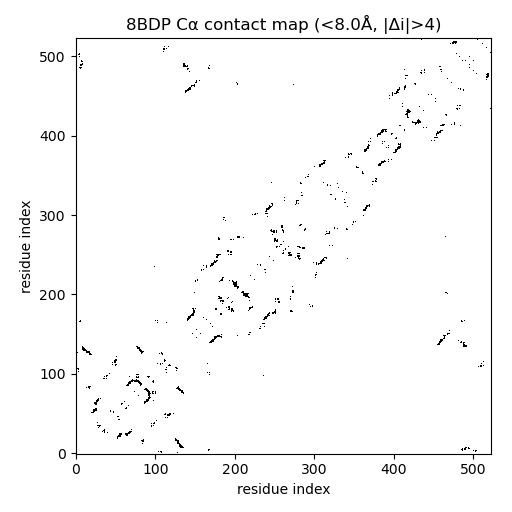0.704 6.300 -46.963 1.000 15.922 269 GLY A CA 1
ATOM 4059 C C . GLY A 1 249 ? 1.193 5.023 -46.317 1.000 15.926 269 GLY A C 1
ATOM 4060 O O . GLY A 1 249 ? 0.400 4.191 -45.970 1.000 17.217 269 GLY A O 1
ATOM 4064 N N . HIS A 1 250 ? 2.518 4.911 -46.105 1.000 17.215 270 HIS A N 1
ATOM 4065 C CA . HIS A 1 250 ? 3.037 3.731 -45.431 1.000 18.034 270 HIS A CA 1
ATOM 4066 C C . HIS A 1 250 ? 2.552 2.468 -46.151 1.000 17.854 270 HIS A C 1
ATOM 4067 O O . HIS A 1 250 ? 2.282 1.448 -45.513 1.000 18.308 270 HIS A O 1
ATOM 4082 N N . SER A 1 251 ? 2.409 2.576 -47.493 1.000 17.340 271 SER A N 1
ATOM 4083 C CA . SER A 1 251 ? 1.778 1.529 -48.301 1.000 18.714 271 SER A CA 1
ATOM 4084 C C . SER A 1 251 ? 2.699 0.977 -49.398 1.000 19.212 271 SER A C 1
ATOM 4085 O O . SER A 1 251 ? 2.242 0.310 -50.333 1.000 19.795 271 SER A O 1
ATOM 4093 N N . GLN A 1 252 ? 4.032 1.124 -49.292 1.000 18.727 272 GLN A N 1
ATOM 4094 C CA . GLN A 1 252 ? 4.892 0.738 -50.395 1.000 19.473 272 GLN A CA 1
ATOM 4095 C C . GLN A 1 252 ? 4.825 -0.772 -50.639 1.000 19.186 272 GLN A C 1
ATOM 4096 O O . GLN A 1 252 ? 5.043 -1.202 -51.787 1.000 22.589 272 GLN A O 1
ATOM 4110 N N . ALA A 1 253 ? 4.612 -1.597 -49.590 1.000 19.459 273 ALA A N 1
ATOM 4111 C CA . ALA A 1 253 ? 4.548 -3.037 -49.828 1.000 21.485 273 ALA A CA 1
ATOM 4112 C C . ALA A 1 253 ? 3.316 -3.392 -50.658 1.000 21.280 273 ALA A C 1
ATOM 4113 O O . ALA A 1 253 ? 3.427 -4.204 -51.591 1.000 23.061 273 ALA A O 1
ATOM 4120 N N . ALA A 1 254 ? 2.170 -2.796 -50.307 1.000 20.676 274 ALA A N 1
ATOM 4121 C CA . ALA A 1 254 ? 0.947 -2.970 -51.119 1.000 19.955 274 ALA A CA 1
ATOM 4122 C C . ALA A 1 254 ? 1.181 -2.507 -52.567 1.000 21.499 274 ALA A C 1
ATOM 4123 O O . ALA A 1 254 ? 0.724 -3.157 -53.530 1.000 21.892 274 ALA A O 1
ATOM 4130 N N . VAL A 1 255 ? 1.790 -1.334 -52.750 1.000 21.270 275 VAL A N 1
ATOM 4131 C CA . VAL A 1 255 ? 2.069 -0.786 -54.070 1.000 21.581 275 VAL A CA 1
ATOM 4132 C C . VAL A 1 255 ? 2.955 -1.741 -54.869 1.000 23.341 275 VAL A C 1
ATOM 4133 O O . VAL A 1 255 ? 2.730 -1.958 -56.059 1.000 25.865 275 VAL A O 1
ATOM 4146 N N . ALA A 1 256 ? 3.936 -2.357 -54.202 1.000 23.319 276 ALA A N 1
ATOM 4147 C CA . ALA A 1 256 ? 4.809 -3.328 -54.836 1.000 26.599 276 ALA A CA 1
ATOM 4148 C C . ALA A 1 256 ? 4.036 -4.586 -55.257 1.000 21.391 276 ALA A C 1
ATOM 4149 O O . ALA A 1 256 ? 4.365 -5.173 -56.289 1.000 26.722 276 ALA A O 1
ATOM 4156 N N . ALA A 1 257 ? 3.001 -4.965 -54.491 1.000 22.326 277 ALA A N 1
ATOM 4157 C CA . ALA A 1 257 ? 2.190 -6.143 -54.817 1.000 23.117 277 ALA A CA 1
ATOM 4158 C C . ALA A 1 257 ? 1.296 -5.900 -56.036 1.000 26.326 277 ALA A C 1
ATOM 4159 O O . ALA A 1 257 ? 1.167 -6.825 -56.837 1.000 29.136 277 ALA A O 1
ATOM 4166 N N . TYR A 1 258 ? 0.680 -4.702 -56.129 1.000 23.237 278 TYR A N 1
ATOM 4167 C CA . TYR A 1 258 ? -0.319 -4.367 -57.142 1.000 25.622 278 TYR A CA 1
ATOM 4168 C C . TYR A 1 258 ? -0.023 -2.990 -57.742 1.000 24.315 278 TYR A C 1
ATOM 4169 O O . TYR A 1 258 ? -0.856 -2.076 -57.683 1.000 27.202 278 TYR A O 1
ATOM 4187 N N . PRO A 1 259 ? 1.165 -2.801 -58.366 1.000 25.637 279 PRO A N 1
ATOM 4188 C CA . PRO A 1 259 ? 1.585 -1.479 -58.836 1.000 26.109 279 PRO A CA 1
ATOM 4189 C C . PRO A 1 259 ? 0.722 -0.953 -59.973 1.000 27.114 279 PRO A C 1
ATOM 4190 O O . PRO A 1 259 ? 0.610 0.262 -60.141 1.000 26.593 279 PRO A O 1
ATOM 4201 N N . GLU A 1 260 ? 0.115 -1.901 -60.727 1.000 27.049 280 GLU A N 1
ATOM 4202 C CA . GLU A 1 260 ? -0.596 -1.598 -61.953 1.000 32.103 280 GLU A CA 1
ATOM 4203 C C . GLU A 1 260 ? -1.778 -0.687 -61.631 1.000 31.443 280 GLU A C 1
ATOM 4204 O O . GLU A 1 260 ? -2.180 0.104 -62.489 1.000 35.716 280 GLU A O 1
ATOM 4216 N N . PHE A 1 261 ? -2.357 -0.796 -60.428 1.000 27.192 281 PHE A N 1
ATOM 4217 C CA . PHE A 1 261 ? -3.437 0.121 -60.056 1.000 26.272 281 PHE A CA 1
ATOM 4218 C C . PHE A 1 261 ? -3.198 0.847 -58.728 1.000 28.059 281 PHE A C 1
ATOM 4219 O O . PHE A 1 261 ? -3.861 1.852 -58.478 1.000 26.951 281 PHE A O 1
ATOM 4236 N N . LEU A 1 262 ? -2.258 0.414 -57.878 1.000 24.442 282 LEU A N 1
ATOM 4237 C CA . LEU A 1 262 ? -2.011 1.167 -56.643 1.000 22.085 282 LEU A CA 1
ATOM 4238 C C . LEU A 1 262 ? -0.911 2.237 -56.785 1.000 20.710 282 LEU A C 1
ATOM 4239 O O . LEU A 1 262 ? -0.886 3.189 -55.996 1.000 22.839 282 LEU A O 1
ATOM 4255 N N . ALA A 1 263 ? 0.003 2.088 -57.750 1.000 22.590 283 ALA A N 1
ATOM 4256 C CA . ALA A 1 263 ? 1.095 3.038 -57.923 1.000 23.751 283 ALA A CA 1
ATOM 4257 C C . ALA A 1 263 ? 0.610 4.321 -58.594 1.000 23.807 283 ALA A C 1
ATOM 4258 O O . ALA A 1 263 ? -0.205 4.295 -59.530 1.000 26.606 283 ALA A O 1
ATOM 4265 N N . CYS A 1 264 ? 1.152 5.444 -58.122 1.000 25.197 284 CYS A N 1
ATOM 4266 C CA . CYS A 1 264 ? 0.957 6.737 -58.762 1.000 23.792 284 CYS A CA 1
ATOM 4267 C C . CYS A 1 264 ? 1.718 6.832 -60.084 1.000 22.367 284 CYS A C 1
ATOM 4268 O O . CYS A 1 264 ? 1.303 7.552 -60.997 1.000 28.251 284 CYS A O 1
ATOM 4276 N N . ASP A 1 265 ? 2.839 6.112 -60.155 1.000 26.490 285 ASP A N 1
ATOM 4277 C CA . ASP A 1 265 ? 3.787 6.140 -61.255 1.000 27.304 285 ASP A CA 1
ATOM 4278 C C . ASP A 1 265 ? 4.042 4.676 -61.644 1.000 34.221 285 ASP A C 1
ATOM 4279 O O . ASP A 1 265 ? 5.145 4.158 -61.436 1.000 35.098 285 ASP A O 1
ATOM 4288 N N . PRO A 1 266 ? 3.047 3.937 -62.214 1.000 34.192 286 PRO A N 1
ATOM 4289 C CA . PRO A 1 266 ? 3.212 2.507 -62.512 1.000 36.195 286 PRO A CA 1
ATOM 4290 C C . PRO A 1 266 ? 4.292 2.147 -63.530 1.000 37.494 286 PRO A C 1
ATOM 4291 O O . PRO A 1 266 ? 4.700 0.977 -63.588 1.000 50.415 286 PRO A O 1
ATOM 4302 N N . ARG A 1 267 ? 4.741 3.125 -64.340 1.000 44.213 287 ARG A N 1
ATOM 4303 C CA . ARG A 1 267 ? 5.842 2.878 -65.276 1.000 46.896 287 ARG A CA 1
ATOM 4304 C C . ARG A 1 267 ? 7.196 2.763 -64.544 1.000 43.384 287 ARG A C 1
ATOM 4305 O O . ARG A 1 267 ? 8.120 2.151 -65.079 1.000 50.265 287 ARG A O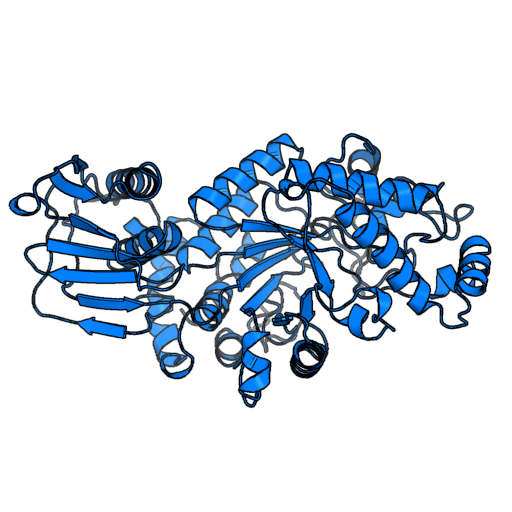 1
ATOM 4326 N N . ASP A 1 268 ? 7.332 3.334 -63.333 1.000 39.410 288 ASP A N 1
ATOM 4327 C CA . ASP A 1 268 ? 8.552 3.204 -62.520 1.000 39.962 288 ASP A CA 1
ATOM 4328 C C . ASP A 1 268 ? 8.565 1.888 -61.721 1.000 30.136 288 ASP A C 1
ATOM 4329 O O . ASP A 1 268 ? 7.554 1.201 -61.610 1.000 34.360 288 ASP A O 1
ATOM 4338 N N . LYS A 1 269 ? 9.719 1.552 -61.122 1.000 35.009 289 LYS A N 1
ATOM 4339 C CA . LYS A 1 269 ? 9.870 0.356 -60.300 1.000 36.642 289 LYS A CA 1
ATOM 4340 C C . LYS A 1 269 ? 9.235 0.530 -58.923 1.000 30.500 289 LYS A C 1
ATOM 4341 O O . LYS A 1 269 ? 9.268 1.618 -58.354 1.000 38.995 289 LYS A O 1
ATOM 4360 N N . HIS A 1 270 ? 8.671 -0.572 -58.418 1.000 28.269 290 HIS A N 1
ATOM 4361 C CA . HIS A 1 270 ? 7.998 -0.646 -57.131 1.000 27.486 290 HIS A CA 1
ATOM 4362 C C . HIS A 1 270 ? 8.401 -1.954 -56.456 1.000 27.044 290 HIS A C 1
ATOM 4363 O O . HIS A 1 270 ? 8.100 -3.048 -56.959 1.000 35.932 290 HIS A O 1
ATOM 4378 N N . GLU A 1 271 ? 9.066 -1.816 -55.307 1.000 27.664 291 GLU A N 1
ATOM 4379 C CA . GLU A 1 271 ? 9.590 -2.936 -54.550 1.000 27.562 291 GLU A CA 1
ATOM 4380 C C . GLU A 1 271 ? 9.215 -2.694 -53.093 1.000 23.862 291 GLU A C 1
ATOM 4381 O O . GLU A 1 271 ? 8.989 -1.554 -52.679 1.000 26.536 291 GLU A O 1
ATOM 4393 N N . VAL A 1 272 ? 9.173 -3.779 -52.309 1.000 23.125 292 VAL A N 1
ATOM 4394 C CA . VAL A 1 272 ? 9.025 -3.644 -50.869 1.000 23.695 292 VAL A CA 1
ATOM 4395 C C . VAL A 1 272 ? 10.239 -2.873 -50.388 1.000 21.775 292 VAL A C 1
ATOM 4396 O O . VAL A 1 272 ? 11.338 -3.140 -50.853 1.000 23.439 292 VAL A O 1
ATOM 4409 N N . TRP A 1 273 ? 10.022 -1.869 -49.531 1.000 21.332 293 TRP A N 1
ATOM 4410 C CA . TRP A 1 273 ? 11.106 -0.992 -49.130 1.000 21.277 293 TRP A CA 1
ATOM 4411 C C . TRP A 1 273 ? 12.019 -1.721 -48.130 1.000 20.533 293 TRP A C 1
ATOM 4412 O O . TRP A 1 273 ? 11.516 -2.369 -47.210 1.000 22.609 293 TRP A O 1
ATOM 4433 N N . LEU A 1 274 ? 13.333 -1.558 -48.313 1.000 21.052 294 LEU A N 1
ATOM 4434 C CA . LEU A 1 274 ? 14.346 -2.148 -47.430 1.000 23.922 294 LEU A CA 1
ATOM 4435 C C . LEU A 1 274 ? 14.987 -1.091 -46.526 1.000 24.108 294 LEU A C 1
ATOM 4436 O O . LEU A 1 274 ? 15.976 -1.386 -45.822 1.000 25.198 294 LEU A O 1
ATOM 4452 N N . GLN A 1 275 ? 14.465 0.137 -46.599 1.000 22.358 295 GLN A N 1
ATOM 4453 C CA . GLN A 1 275 ? 14.954 1.285 -45.853 1.000 23.455 295 GLN A CA 1
ATOM 4454 C C . GLN A 1 275 ? 13.993 1.643 -44.719 1.000 20.476 295 GLN A C 1
ATOM 4455 O O . GLN A 1 275 ? 12.813 1.291 -44.722 1.000 21.966 295 GLN A O 1
ATOM 4469 N N . GLN A 1 276 ? 14.567 2.345 -43.711 1.000 23.447 296 GLN A N 1
ATOM 4470 C CA . GLN A 1 276 ? 13.845 3.091 -42.698 1.000 20.874 296 GLN A CA 1
ATOM 4471 C C . GLN A 1 276 ? 13.547 4.503 -43.220 1.000 23.318 296 GLN A C 1
ATOM 4472 O O . GLN A 1 276 ? 14.313 5.053 -43.995 1.000 25.638 296 GLN A O 1
ATOM 4486 N N . GLY A 1 277 ? 12.429 5.083 -42.779 1.000 21.816 297 GLY A N 1
ATOM 4487 C CA . GLY A 1 277 ? 12.090 6.454 -43.143 1.000 20.836 297 GLY A CA 1
ATOM 4488 C C . GLY A 1 277 ? 10.637 6.598 -43.572 1.000 19.312 297 GLY A C 1
ATOM 4489 O O . GLY A 1 277 ? 9.771 5.815 -43.190 1.000 20.516 297 GLY A O 1
ATOM 4493 N N . ILE A 1 278 ? 10.414 7.661 -44.345 1.000 19.642 298 ILE A N 1
ATOM 4494 C CA . ILE A 1 278 ? 9.092 7.990 -44.863 1.000 19.942 298 ILE A CA 1
ATOM 4495 C C . ILE A 1 278 ? 9.137 7.834 -46.387 1.000 18.555 298 ILE A C 1
ATOM 4496 O O . ILE A 1 278 ? 9.961 8.455 -47.066 1.000 21.793 298 ILE A O 1
ATOM 4512 N N . SER A 1 279 ? 8.230 6.983 -46.891 1.000 18.965 299 SER A N 1
ATOM 4513 C CA . SER A 1 279 ? 8.133 6.705 -48.325 1.000 18.741 299 SER A CA 1
ATOM 4514 C C . SER A 1 279 ? 7.184 7.696 -49.031 1.000 17.470 299 SER A C 1
ATOM 4515 O O . SER A 1 279 ? 6.139 8.048 -48.489 1.000 19.436 299 SER A O 1
ATOM 4523 N N . THR A 1 280 ? 7.560 8.137 -50.235 1.000 19.128 300 THR A N 1
ATOM 4524 C CA . THR A 1 280 ? 6.647 8.918 -51.075 1.000 19.293 300 THR A CA 1
ATOM 4525 C C . THR A 1 280 ? 5.818 8.006 -51.987 1.000 19.210 300 THR A C 1
ATOM 4526 O O . THR A 1 280 ? 4.938 8.493 -52.716 1.000 21.323 300 THR A O 1
ATOM 4537 N N . ASP A 1 281 ? 6.085 6.696 -51.939 1.000 21.147 301 ASP A N 1
ATOM 4538 C CA . ASP A 1 281 ? 5.418 5.738 -52.822 1.000 20.577 301 ASP A CA 1
ATOM 4539 C C . ASP A 1 281 ? 4.058 5.354 -52.210 1.000 20.026 301 ASP A C 1
ATOM 4540 O O . ASP A 1 281 ? 3.834 4.226 -51.723 1.000 21.177 301 ASP A O 1
ATOM 4549 N N . VAL A 1 282 ? 3.106 6.297 -52.340 1.000 21.729 302 VAL A N 1
ATOM 4550 C CA . VAL A 1 282 ? 1.818 6.222 -51.662 1.000 19.983 302 VAL A CA 1
ATOM 4551 C C . VAL A 1 282 ? 0.797 5.643 -52.660 1.000 18.565 302 VAL A C 1
ATOM 4552 O O . VAL A 1 282 ? 1.027 5.684 -53.870 1.000 21.680 302 VAL A O 1
ATOM 4565 N N . ILE A 1 283 ? -0.347 5.190 -52.136 1.000 20.018 303 ILE A N 1
ATOM 4566 C CA . ILE A 1 283 ? -1.392 4.642 -52.980 1.000 20.751 303 ILE A CA 1
ATOM 4567 C C . ILE A 1 283 ? -2.001 5.755 -53.851 1.000 20.027 303 ILE A C 1
ATOM 4568 O O . ILE A 1 283 ? -2.259 6.848 -53.362 1.000 20.610 303 ILE A O 1
ATOM 4584 N N . ASN A 1 284 ? -2.262 5.435 -55.126 1.000 20.106 304 ASN A N 1
ATOM 4585 C CA . ASN A 1 284 ? -2.960 6.321 -56.053 1.000 21.312 304 ASN A CA 1
ATOM 4586 C C . ASN A 1 284 ? -4.462 6.286 -55.736 1.000 20.857 304 ASN A C 1
ATOM 4587 O O . ASN A 1 284 ? -5.210 5.443 -56.255 1.000 22.090 304 ASN A O 1
ATOM 4598 N N . VAL A 1 285 ? -4.899 7.230 -54.897 1.000 20.207 305 VAL A N 1
ATOM 4599 C CA . VAL A 1 285 ? -6.242 7.239 -54.351 1.000 20.931 305 VAL A CA 1
ATOM 4600 C C . VAL A 1 285 ? -7.268 7.564 -55.454 1.000 19.149 305 VAL A C 1
ATOM 4601 O O . VAL A 1 285 ? -8.476 7.435 -55.235 1.000 23.077 305 VAL A O 1
ATOM 4614 N N . ALA A 1 286 ? -6.807 8.047 -56.608 1.000 20.938 306 ALA A N 1
ATOM 4615 C CA . ALA A 1 286 ? -7.754 8.461 -57.640 1.000 22.575 306 ALA A CA 1
ATOM 4616 C C . ALA A 1 286 ? -8.042 7.296 -58.571 1.000 23.454 306 ALA A C 1
ATOM 4617 O O . ALA A 1 286 ? -8.916 7.418 -59.416 1.000 27.696 306 ALA A O 1
ATOM 4624 N N . ASN A 1 287 ? -7.246 6.211 -58.485 1.000 22.921 307 ASN A N 1
ATOM 4625 C CA . ASN A 1 287 ? -7.450 5.046 -59.341 1.000 22.791 307 ASN A CA 1
ATOM 4626 C C . ASN A 1 287 ? -8.687 4.293 -58.876 1.000 24.460 307 ASN A C 1
ATOM 4627 O O . ASN A 1 287 ? -8.741 3.840 -57.748 1.000 23.460 307 ASN A O 1
ATOM 4638 N N . PRO A 1 288 ? -9.717 4.048 -59.726 1.000 26.327 308 PRO A N 1
ATOM 4639 C CA . PRO A 1 288 ? -10.888 3.305 -59.273 1.000 26.537 308 PRO A CA 1
ATOM 4640 C C . PRO A 1 288 ? -10.596 1.919 -58.704 1.000 25.074 308 PRO A C 1
ATOM 4641 O O . PRO A 1 288 ? -11.320 1.484 -57.812 1.000 26.300 308 PRO A O 1
ATOM 4652 N N . LYS A 1 289 ? -9.569 1.231 -59.218 1.000 26.372 309 LYS A N 1
ATOM 4653 C CA . LYS A 1 289 ? -9.231 -0.103 -58.708 1.000 25.202 309 LYS A CA 1
ATOM 4654 C C . LYS A 1 289 ? -8.610 0.008 -57.306 1.000 24.584 309 LYS A C 1
ATOM 4655 O O . LYS A 1 289 ? -8.746 -0.922 -56.509 1.000 24.113 309 LYS A O 1
ATOM 4674 N N . ALA A 1 290 ? -7.956 1.150 -56.987 1.000 26.803 310 ALA A N 1
ATOM 4675 C CA . ALA A 1 290 ? -7.418 1.388 -55.651 1.000 23.349 310 ALA A CA 1
ATOM 4676 C C . ALA A 1 290 ? -8.550 1.551 -54.631 1.000 23.213 310 ALA A C 1
ATOM 4677 O O . ALA A 1 290 ? -8.514 1.018 -53.513 1.000 24.467 310 ALA A O 1
ATOM 4684 N N . MET A 1 291 ? -9.609 2.244 -55.054 1.000 23.991 311 MET A N 1
ATOM 4685 C CA . MET A 1 291 ? -10.798 2.449 -54.246 1.000 23.600 311 MET A CA 1
ATOM 4686 C C . MET A 1 291 ? -11.447 1.078 -53.956 1.000 24.478 311 MET A C 1
ATOM 4687 O O . MET A 1 291 ? -11.796 0.773 -52.812 1.000 26.868 311 MET A O 1
ATOM 4701 N N . GLN A 1 292 ? -11.625 0.231 -54.998 1.000 23.253 312 GLN A N 1
ATOM 4702 C CA . GLN A 1 292 ? -12.228 -1.088 -54.842 1.000 23.731 312 GLN A CA 1
ATOM 4703 C C . GLN A 1 292 ? -11.376 -1.972 -53.910 1.000 23.892 312 GLN A C 1
ATOM 4704 O O . GLN A 1 292 ? -11.916 -2.685 -53.062 1.000 25.612 312 GLN A O 1
ATOM 4718 N N . PHE A 1 293 ? -10.047 -1.949 -54.124 1.000 24.032 313 PHE A N 1
ATOM 4719 C CA . PHE A 1 293 ? -9.071 -2.657 -53.299 1.000 23.607 313 PHE A CA 1
ATOM 4720 C C . PHE A 1 293 ? -9.310 -2.333 -51.827 1.000 23.057 313 PHE A C 1
ATOM 4721 O O . PHE A 1 293 ? -9.434 -3.229 -51.009 1.000 21.960 313 PHE A O 1
ATOM 4738 N N . ALA A 1 294 ? -9.383 -1.036 -51.481 1.000 22.345 314 ALA A N 1
ATOM 4739 C CA . ALA A 1 294 ? -9.540 -0.636 -50.084 1.000 22.423 314 ALA A CA 1
ATOM 4740 C C . ALA A 1 294 ? -10.867 -1.127 -49.495 1.000 22.424 314 ALA A C 1
ATOM 4741 O O . ALA A 1 294 ? -10.945 -1.603 -48.379 1.000 23.625 314 ALA A O 1
ATOM 4748 N N . LYS A 1 295 ? -11.939 -1.066 -50.283 1.000 24.674 315 LYS A N 1
ATOM 4749 C CA . LYS A 1 295 ? -13.250 -1.564 -49.858 1.000 21.757 315 LYS A CA 1
ATOM 4750 C C . LYS A 1 295 ? -13.200 -3.069 -49.576 1.000 22.027 315 LYS A C 1
ATOM 4751 O O . LYS A 1 295 ? -13.720 -3.536 -48.568 1.000 22.053 315 LYS A O 1
ATOM 4770 N N . GLU A 1 296 ? -12.540 -3.802 -50.486 1.000 22.744 316 GLU A N 1
ATOM 4771 C CA . GLU A 1 296 ? -12.462 -5.242 -50.429 1.000 24.535 316 GLU A CA 1
ATOM 4772 C C . GLU A 1 296 ? -11.575 -5.704 -49.273 1.000 22.833 316 GLU A C 1
ATOM 4773 O O . GLU A 1 296 ? -11.901 -6.699 -48.625 1.000 23.203 316 GLU A O 1
ATOM 4785 N N . VAL A 1 297 ? -10.516 -4.933 -48.959 1.000 20.757 317 VAL A N 1
ATOM 4786 C CA . VAL A 1 297 ? -9.689 -5.279 -47.802 1.000 21.662 317 VAL A CA 1
ATOM 4787 C C . VAL A 1 297 ? -10.522 -5.084 -46.535 1.000 21.732 317 VAL A C 1
ATOM 4788 O O . VAL A 1 297 ? -10.548 -5.953 -45.676 1.000 21.587 317 VAL A O 1
ATOM 4801 N N . ILE A 1 298 ? -11.212 -3.937 -46.431 1.000 20.644 318 ILE A N 1
ATOM 4802 C CA . ILE A 1 298 ? -12.074 -3.650 -45.294 1.000 20.491 318 ILE A CA 1
ATOM 4803 C C . ILE A 1 298 ? -13.110 -4.769 -45.103 1.000 20.675 318 ILE A C 1
ATOM 4804 O O . ILE A 1 298 ? -13.459 -5.138 -43.994 1.000 24.242 318 ILE A O 1
ATOM 4820 N N . ASP A 1 299 ? -13.646 -5.288 -46.210 1.000 21.319 319 ASP A N 1
ATOM 4821 C CA . ASP A 1 299 ? -14.667 -6.325 -46.128 1.000 23.820 319 ASP A CA 1
ATOM 4822 C C . ASP A 1 299 ? -14.118 -7.563 -45.427 1.000 22.737 319 ASP A C 1
ATOM 4823 O O . ASP A 1 299 ? -14.786 -8.151 -44.564 1.000 24.833 319 ASP A O 1
ATOM 4832 N N . GLU A 1 300 ? -12.887 -7.936 -45.809 1.000 20.462 320 GLU A N 1
ATOM 4833 C CA . GLU A 1 300 ? -12.262 -9.118 -45.232 1.000 23.459 320 GLU A CA 1
ATOM 4834 C C . GLU A 1 300 ? -11.891 -8.865 -43.765 1.000 25.714 320 GLU A C 1
ATOM 4835 O O . GLU A 1 300 ? -12.083 -9.763 -42.959 1.000 28.895 320 GLU A O 1
ATOM 4847 N N . LEU A 1 301 ? -11.433 -7.644 -43.420 1.000 26.067 321 LEU A N 1
ATOM 4848 C CA . LEU A 1 301 ? -11.174 -7.303 -42.022 1.000 25.746 321 LEU A CA 1
ATOM 4849 C C . LEU A 1 301 ? -12.435 -7.470 -41.172 1.000 25.864 321 LEU A C 1
ATOM 4850 O O . LEU A 1 301 ? -12.353 -7.900 -40.012 1.000 25.137 321 LEU A O 1
ATOM 4866 N N . THR A 1 302 ? -13.597 -7.117 -41.752 1.000 25.090 322 THR A N 1
ATOM 4867 C CA . THR A 1 302 ? -14.843 -7.110 -41.009 1.000 24.611 322 THR A CA 1
ATOM 4868 C C . THR A 1 302 ? -15.172 -8.551 -40.575 1.000 26.971 322 THR A C 1
ATOM 4869 O O . THR A 1 302 ? -15.707 -8.767 -39.492 1.000 32.086 322 THR A O 1
ATOM 4880 N N . GLU A 1 303 ? -14.833 -9.551 -41.408 1.000 29.871 323 GLU A N 1
ATOM 4881 C CA . GLU A 1 303 ? -15.068 -10.968 -41.114 1.000 30.083 323 GLU A CA 1
ATOM 4882 C C . GLU A 1 303 ? -14.091 -11.546 -40.075 1.000 27.152 323 GLU A C 1
ATOM 4883 O O . GLU A 1 303 ? -14.431 -12.517 -39.393 1.000 32.916 323 GLU A O 1
ATOM 4895 N N . LEU A 1 304 ? -12.904 -10.941 -39.925 1.000 24.962 324 LEU A N 1
ATOM 4896 C CA . LEU A 1 304 ? -11.838 -11.488 -39.081 1.000 25.183 324 LEU A CA 1
ATOM 4897 C C . LEU A 1 304 ? -11.785 -10.823 -37.701 1.000 22.778 324 LEU A C 1
ATOM 4898 O O . LEU A 1 304 ? -11.448 -11.476 -36.712 1.000 23.393 324 LEU A O 1
ATOM 4914 N N . PHE A 1 305 ? -12.080 -9.516 -37.674 1.000 20.443 325 PHE A N 1
ATOM 4915 C CA . PHE A 1 305 ? -11.967 -8.688 -36.490 1.000 19.103 325 PHE A CA 1
ATOM 4916 C C . PHE A 1 305 ? -13.369 -8.248 -36.058 1.000 20.556 325 PHE A C 1
ATOM 4917 O O . PHE A 1 305 ? -13.945 -7.348 -36.689 1.000 24.289 325 PHE A O 1
ATOM 4934 N N . PRO A 1 306 ? -13.926 -8.817 -34.973 1.000 20.104 326 PRO A N 1
ATOM 4935 C CA . PRO A 1 306 ? -15.268 -8.443 -34.511 1.000 23.053 326 PRO A CA 1
ATOM 4936 C C . PRO A 1 306 ? -15.398 -7.110 -33.770 1.000 19.967 326 PRO A C 1
ATOM 4937 O O . PRO A 1 306 ? -16.492 -6.611 -33.586 1.000 24.505 326 PRO A O 1
ATOM 4948 N N . PHE A 1 307 ? -14.279 -6.558 -33.283 1.000 20.674 327 PHE A N 1
ATOM 4949 C CA . PHE A 1 307 ? -14.323 -5.299 -32.600 1.000 21.166 327 PHE A CA 1
ATOM 4950 C C . PHE A 1 307 ? -14.782 -4.188 -33.555 1.000 19.102 327 PHE A C 1
ATOM 4951 O O . PHE A 1 307 ? -14.489 -4.188 -34.766 1.000 22.472 327 PHE A O 1
ATOM 4968 N N . ASN A 1 308 ? -15.438 -3.173 -32.965 1.000 20.894 328 ASN A N 1
ATOM 4969 C CA A ASN A 1 308 ? -16.203 -2.216 -33.757 0.500 25.315 328 ASN A CA 1
ATOM 4970 C CA B ASN A 1 308 ? -16.203 -2.211 -33.754 0.500 25.037 328 ASN A CA 1
ATOM 4971 C C . ASN A 1 308 ? -15.328 -1.132 -34.403 1.000 22.141 328 ASN A C 1
ATOM 4972 O O . ASN A 1 308 ? -15.843 -0.254 -35.058 1.000 25.982 328 ASN A O 1
ATOM 4992 N N . TYR A 1 309 ? -13.995 -1.179 -34.267 1.000 20.969 329 TYR A N 1
ATOM 4993 C CA . TYR A 1 309 ? -13.116 -0.184 -34.843 1.000 19.509 329 TYR A CA 1
ATOM 4994 C C . TYR A 1 309 ? -12.085 -0.798 -35.789 1.000 17.638 329 TYR A C 1
ATOM 4995 O O . TYR A 1 309 ? -11.543 -1.896 -35.523 1.000 21.562 329 TYR A O 1
ATOM 5013 N N . ILE A 1 310 ? -11.774 -0.027 -36.840 1.000 17.919 330 ILE A N 1
ATOM 5014 C CA . ILE A 1 310 ? -10.664 -0.260 -37.752 1.000 17.329 330 ILE A CA 1
ATOM 5015 C C . ILE A 1 310 ? -9.822 1.011 -37.779 1.000 17.814 330 ILE A C 1
ATOM 5016 O O . ILE A 1 310 ? -10.355 2.114 -37.799 1.000 19.558 330 ILE A O 1
ATOM 5032 N N . HIS A 1 311 ? -8.504 0.821 -37.817 1.000 18.132 331 HIS A N 1
ATOM 5033 C CA . HIS A 1 311 ? -7.550 1.906 -37.905 1.000 16.631 331 HIS A CA 1
ATOM 5034 C C . HIS A 1 311 ? -7.093 1.974 -39.358 1.000 15.884 331 HIS A C 1
ATOM 5035 O O . HIS A 1 311 ? -6.600 0.982 -39.888 1.000 17.097 331 HIS A O 1
ATOM 5050 N N . LEU A 1 312 ? -7.285 3.138 -40.021 1.000 16.808 332 LEU A N 1
ATOM 5051 C CA . LEU A 1 312 ? -6.832 3.319 -41.404 1.000 18.504 332 LEU A CA 1
ATOM 5052 C C . LEU A 1 312 ? -5.543 4.136 -41.486 1.000 16.390 332 LEU A C 1
ATOM 5053 O O . LEU A 1 312 ? -5.040 4.445 -42.548 1.000 17.330 332 LEU A O 1
ATOM 5069 N N . GLY A 1 313 ? -4.954 4.450 -40.331 1.000 16.708 333 GLY A N 1
ATOM 5070 C CA . GLY A 1 313 ? -3.634 5.060 -40.351 1.000 16.803 333 GLY A CA 1
ATOM 5071 C C . GLY A 1 313 ? -3.683 6.543 -40.759 1.000 14.386 333 GLY A C 1
ATOM 5072 O O . GLY A 1 313 ? -4.349 7.369 -40.105 1.000 16.331 333 GLY A O 1
ATOM 5076 N N . GLY A 1 314 ? -2.989 6.837 -41.866 1.000 17.002 334 GLY A N 1
ATOM 5077 C CA . GLY A 1 314 ? -2.981 8.153 -42.489 1.000 15.931 334 GLY A CA 1
ATOM 5078 C C . GLY A 1 314 ? -1.822 9.040 -42.029 1.000 17.150 334 GLY A C 1
ATOM 5079 O O . GLY A 1 314 ? -1.786 10.242 -42.338 1.000 17.628 334 GLY A O 1
ATOM 5083 N N . ASP A 1 315 ? -0.878 8.444 -41.260 1.000 16.456 335 ASP A N 1
ATOM 5084 C CA . ASP A 1 315 ? 0.332 9.174 -40.845 1.000 15.900 335 ASP A CA 1
ATOM 5085 C C . ASP A 1 315 ? 1.256 9.411 -42.042 1.000 17.251 335 ASP A C 1
ATOM 5086 O O . ASP A 1 315 ? 1.290 8.604 -42.963 1.000 17.215 335 ASP A O 1
ATOM 5095 N N . GLU A 1 316 ? 2.093 10.473 -41.983 1.000 17.338 336 GLU A N 1
ATOM 5096 C CA . GLU A 1 316 ? 3.287 10.616 -42.816 1.000 17.712 336 GLU A CA 1
ATOM 5097 C C . GLU A 1 316 ? 3.035 10.229 -44.270 1.000 16.766 336 GLU A C 1
ATOM 5098 O O . GLU A 1 316 ? 3.704 9.375 -44.825 1.000 18.640 336 GLU A O 1
ATOM 5110 N N . CYS A 1 317 ? 2.031 10.907 -44.860 1.000 17.598 337 CYS A N 1
ATOM 5111 C CA . CYS A 1 317 ? 1.596 10.640 -46.227 1.000 17.783 337 CYS A CA 1
ATOM 5112 C C . CYS A 1 317 ? 1.933 11.805 -47.143 1.000 18.384 337 CYS A C 1
ATOM 5113 O O . CYS A 1 317 ? 1.125 12.723 -47.315 1.000 19.753 337 CYS A O 1
ATOM 5121 N N . PRO A 1 318 ? 3.120 11.798 -47.791 1.000 19.476 338 PRO A N 1
ATOM 5122 C CA . PRO A 1 318 ? 3.475 12.864 -48.734 1.000 22.181 338 PRO A CA 1
ATOM 5123 C C . PRO A 1 318 ? 2.501 12.921 -49.939 1.000 20.980 338 PRO A C 1
ATOM 5124 O O . PRO A 1 318 ? 2.133 11.897 -50.522 1.000 20.606 338 PRO A O 1
ATOM 5135 N N . THR A 1 319 ? 2.120 14.136 -50.330 1.000 20.239 339 THR A N 1
ATOM 5136 C CA . THR A 1 319 ? 1.201 14.308 -51.455 1.000 20.235 339 THR A CA 1
ATOM 5137 C C . THR A 1 319 ? 1.926 14.459 -52.789 1.000 19.075 339 THR A C 1
ATOM 5138 O O . THR A 1 319 ? 1.273 14.553 -53.819 1.000 20.285 339 THR A O 1
ATOM 5149 N N . ARG A 1 320 ? 3.256 14.489 -52.841 1.000 19.828 340 ARG A N 1
ATOM 5150 C CA . ARG A 1 320 ? 3.942 14.908 -54.057 1.000 19.480 340 ARG A CA 1
ATOM 5151 C C . ARG A 1 320 ? 3.622 13.989 -55.239 1.000 19.743 340 ARG A C 1
ATOM 5152 O O . ARG A 1 320 ? 3.458 14.487 -56.360 1.000 21.618 340 ARG A O 1
ATOM 5173 N N . LYS A 1 321 ? 3.499 12.673 -55.020 1.000 19.060 341 LYS A N 1
ATOM 5174 C CA . LYS A 1 321 ? 3.240 11.796 -56.159 1.000 19.718 341 LYS A CA 1
ATOM 5175 C C . LYS A 1 321 ? 1.818 12.023 -56.683 1.000 21.184 341 LYS A C 1
ATOM 5176 O O . LYS A 1 321 ? 1.582 11.822 -57.874 1.000 22.750 341 LYS A O 1
ATOM 5195 N N . TRP A 1 322 ? 0.892 12.471 -55.829 1.000 19.262 342 TRP A N 1
ATOM 5196 C CA . TRP A 1 322 ? -0.457 12.804 -56.310 1.000 19.284 342 TRP A CA 1
ATOM 5197 C C . TRP A 1 322 ? -0.383 14.057 -57.186 1.000 18.869 342 TRP A C 1
ATOM 5198 O O . TRP A 1 322 ? -1.111 14.179 -58.183 1.000 22.029 342 TRP A O 1
ATOM 5219 N N . GLN A 1 323 ? 0.451 15.024 -56.799 1.000 20.012 343 GLN A N 1
ATOM 5220 C CA . GLN A 1 323 ? 0.601 16.269 -57.536 1.000 21.124 343 GLN A CA 1
ATOM 5221 C C . GLN A 1 323 ? 1.085 16.031 -58.964 1.000 20.930 343 GLN A C 1
ATOM 5222 O O . GLN A 1 323 ? 0.847 16.877 -59.837 1.000 25.922 343 GLN A O 1
ATOM 5236 N N . LYS A 1 324 ? 1.768 14.897 -59.187 1.000 22.876 344 LYS A N 1
ATOM 5237 C CA . LYS A 1 324 ? 2.388 14.567 -60.470 1.000 27.062 344 LYS A CA 1
ATOM 5238 C C . LYS A 1 324 ? 1.572 13.548 -61.274 1.000 24.870 344 LYS A C 1
ATOM 5239 O O . LYS A 1 324 ? 1.958 13.232 -62.396 1.000 30.777 344 LYS A O 1
ATOM 5258 N N . ASN A 1 325 ? 0.447 13.086 -60.720 1.000 22.431 345 ASN A N 1
ATOM 5259 C CA . ASN A 1 325 ? -0.400 12.055 -61.331 1.000 23.876 345 ASN A CA 1
ATOM 5260 C C . ASN A 1 325 ? -1.652 12.703 -61.962 1.000 22.867 345 ASN A C 1
ATOM 5261 O O . ASN A 1 325 ? -2.382 13.450 -61.315 1.000 25.667 345 ASN A O 1
ATOM 5272 N N . ASP A 1 326 ? -1.935 12.342 -63.231 1.000 25.325 346 ASP A N 1
ATOM 5273 C CA . ASP A 1 326 ? -3.000 12.951 -64.004 1.000 32.802 346 ASP A CA 1
ATOM 5274 C C . ASP A 1 326 ? -4.388 12.652 -63.419 1.000 28.640 346 ASP A C 1
ATOM 5275 O O . ASP A 1 326 ? -5.227 13.564 -63.374 1.000 31.511 346 ASP A O 1
ATOM 5284 N N . GLU A 1 327 ? -4.602 11.387 -62.976 1.000 29.911 347 GLU A N 1
ATOM 5285 C CA . GLU A 1 327 ? -5.859 10.932 -62.378 1.000 31.168 347 GLU A CA 1
ATOM 5286 C C . GLU A 1 327 ? -6.131 11.754 -61.108 1.000 29.630 347 GLU A C 1
ATOM 5287 O O . GLU A 1 327 ? -7.250 12.153 -60.816 1.000 23.862 347 GLU A O 1
ATOM 5299 N N . CYS A 1 328 ? -5.074 11.989 -60.312 1.000 26.092 348 CYS A N 1
ATOM 5300 C CA . CYS A 1 328 ? -5.179 12.708 -59.053 1.000 23.315 348 CYS A CA 1
ATOM 5301 C C . CYS A 1 328 ? -5.441 14.190 -59.308 1.000 23.814 348 CYS A C 1
ATOM 5302 O O . CYS A 1 328 ? -6.243 14.804 -58.621 1.000 24.373 348 CYS A O 1
ATOM 5310 N N . LYS A 1 329 ? -4.755 14.774 -60.287 1.000 26.284 349 LYS A N 1
ATOM 5311 C CA . LYS A 1 329 ? -4.963 16.181 -60.605 1.000 28.766 349 LYS A CA 1
ATOM 5312 C C . LYS A 1 329 ? -6.412 16.421 -61.039 1.000 31.653 349 LYS A C 1
ATOM 5313 O O . LYS A 1 329 ? -7.035 17.428 -60.679 1.000 34.330 349 LYS A O 1
ATOM 5332 N N . LYS A 1 330 ? -6.928 15.483 -61.833 1.000 29.823 350 LYS A N 1
ATOM 5333 C CA . LYS A 1 330 ? -8.277 15.587 -62.356 1.000 29.948 350 LYS A CA 1
ATOM 5334 C C . LYS A 1 330 ? -9.287 15.433 -61.214 1.000 32.636 350 LYS A C 1
ATOM 5335 O O . LYS A 1 330 ? -10.243 16.203 -61.100 1.000 31.485 350 LYS A O 1
ATOM 5354 N N . LEU A 1 331 ? -9.069 14.438 -60.340 1.000 27.731 351 LEU A N 1
ATOM 5355 C CA . LEU A 1 331 ? -9.983 14.249 -59.222 1.000 24.534 351 LEU A CA 1
ATOM 5356 C C . LEU A 1 331 ? -9.967 15.487 -58.327 1.000 24.440 351 LEU A C 1
ATOM 5357 O O . LEU A 1 331 ? -11.009 15.908 -57.831 1.000 26.029 351 LEU A O 1
ATOM 5373 N N . LEU A 1 332 ? -8.779 16.046 -58.074 1.000 27.257 352 LEU A N 1
ATOM 5374 C CA . LEU A 1 332 ? -8.723 17.223 -57.221 1.000 24.648 352 LEU A CA 1
ATOM 5375 C C . LEU A 1 332 ? 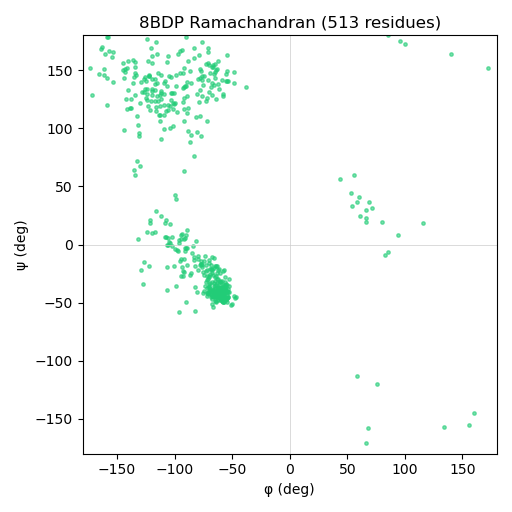-9.543 18.336 -57.857 1.000 24.893 352 LEU A C 1
ATOM 5376 O O . LEU A 1 332 ? -10.326 18.974 -57.180 1.000 32.138 352 LEU A O 1
ATOM 5392 N N . SER A 1 333 ? -9.381 18.551 -59.149 1.000 28.899 353 SER A N 1
ATOM 5393 C CA . SER A 1 333 ? -10.171 19.570 -59.836 1.000 32.505 353 SER A CA 1
ATOM 5394 C C . SER A 1 333 ? -11.676 19.308 -59.699 1.000 37.825 353 SER A C 1
ATOM 5395 O O . SER A 1 333 ? -12.481 20.246 -59.581 1.000 39.872 353 SER A O 1
ATOM 5403 N N . GLU A 1 334 ? -12.069 18.027 -59.733 1.000 38.579 354 GLU A N 1
ATOM 5404 C CA . GLU A 1 334 ? -13.479 17.647 -59.696 1.000 39.176 354 GLU A CA 1
ATOM 5405 C C . GLU A 1 334 ? -14.092 17.810 -58.307 1.000 35.357 354 GLU A C 1
ATOM 5406 O O . GLU A 1 334 ? -15.304 17.931 -58.184 1.000 38.397 354 GLU A O 1
ATOM 5418 N N . ILE A 1 335 ? -13.268 17.737 -57.247 1.000 31.682 355 ILE A N 1
ATOM 5419 C CA . ILE A 1 335 ? -13.769 17.998 -55.910 1.000 31.999 355 ILE A CA 1
ATOM 5420 C C . ILE A 1 335 ? -13.618 19.494 -55.602 1.000 29.962 355 ILE A C 1
ATOM 5421 O O . ILE A 1 335 ? -13.911 19.951 -54.503 1.000 39.132 355 ILE A O 1
ATOM 5437 N N . GLY A 1 336 ? -13.233 20.274 -56.621 1.000 37.136 356 GLY A N 1
ATOM 5438 C CA . GLY A 1 336 ? -13.223 21.724 -56.533 1.000 39.587 356 GLY A CA 1
ATOM 5439 C C . GLY A 1 336 ? -12.116 22.273 -55.630 1.000 39.435 356 GLY A C 1
ATOM 5440 O O . GLY A 1 336 ? -12.296 23.296 -54.975 1.000 51.383 356 GLY A O 1
ATOM 5444 N N . SER A 1 337 ? -10.972 21.576 -55.564 1.000 40.420 357 SER A N 1
ATOM 5445 C CA . SER A 1 337 ? -9.922 21.925 -54.622 1.000 34.195 357 SER A CA 1
ATOM 5446 C C . SER A 1 337 ? -8.596 22.201 -55.331 1.000 35.576 357 SER A C 1
ATOM 5447 O O . SER A 1 337 ? -8.356 21.724 -56.446 1.000 35.637 357 SER A O 1
ATOM 5455 N N . SER A 1 338 ? -7.709 22.955 -54.655 1.000 36.850 358 SER A N 1
ATOM 5456 C CA . SER A 1 338 ? -6.341 23.088 -55.138 1.000 34.479 358 SER A CA 1
ATOM 5457 C C . SER A 1 338 ? -5.352 22.568 -54.083 1.000 34.330 358 SER A C 1
ATOM 5458 O O . SER A 1 338 ? -4.146 22.721 -54.233 1.000 31.489 358 SER A O 1
ATOM 5466 N N . ASN A 1 339 ? -5.864 21.915 -53.033 1.000 33.202 359 ASN A N 1
ATOM 5467 C CA . ASN A 1 339 ? -5.039 21.360 -51.971 1.000 27.967 359 ASN A CA 1
ATOM 5468 C C . ASN A 1 339 ? -5.032 19.830 -52.027 1.000 22.910 359 ASN A C 1
ATOM 5469 O O . ASN A 1 339 ? -6.014 19.208 -51.649 1.000 24.138 359 ASN A O 1
ATOM 5480 N N . PHE A 1 340 ? -3.880 19.216 -52.367 1.000 23.084 360 PHE A N 1
ATOM 5481 C CA . PHE A 1 340 ? -3.821 17.772 -52.620 1.000 23.227 360 PHE A CA 1
ATOM 5482 C C . PHE A 1 340 ? -4.062 16.940 -51.354 1.000 20.452 360 PHE A C 1
ATOM 5483 O O . PHE A 1 340 ? -4.404 15.770 -51.461 1.000 24.408 360 PHE A O 1
ATOM 5500 N N . ARG A 1 341 ? -3.876 17.518 -50.154 1.000 23.507 361 ARG A N 1
ATOM 5501 C CA . ARG A 1 341 ? -4.228 16.826 -48.918 1.000 21.946 361 ARG A CA 1
ATOM 5502 C C . ARG A 1 341 ? -5.702 16.370 -48.921 1.000 20.507 361 ARG A C 1
ATOM 5503 O O . ARG A 1 341 ? -6.058 15.355 -48.306 1.000 22.725 361 ARG A O 1
ATOM 5524 N N . ASP A 1 342 ? -6.574 17.169 -49.556 1.000 22.465 362 ASP A N 1
ATOM 5525 C CA . ASP A 1 342 ? -7.993 16.882 -49.664 1.000 21.916 362 ASP A CA 1
ATOM 5526 C C . ASP A 1 342 ? -8.237 15.513 -50.315 1.000 19.189 362 ASP A C 1
ATOM 5527 O O . ASP A 1 342 ? -9.299 14.917 -50.091 1.000 22.034 362 ASP A O 1
ATOM 5536 N N . LEU A 1 343 ? -7.326 15.041 -51.171 1.000 18.733 363 LEU A N 1
ATOM 5537 C CA . LEU A 1 343 ? -7.527 13.724 -51.777 1.000 20.763 363 LEU A CA 1
ATOM 5538 C C . LEU A 1 343 ? -7.490 12.625 -50.716 1.000 20.572 363 LEU A C 1
ATOM 5539 O O . LEU A 1 343 ? -8.161 11.617 -50.849 1.000 18.977 363 LEU A O 1
ATOM 5555 N N . GLN A 1 344 ? -6.634 12.786 -49.698 1.000 17.692 364 GLN A N 1
ATOM 5556 C CA . GLN A 1 344 ? -6.585 11.814 -48.618 1.000 17.883 364 GLN A CA 1
ATOM 5557 C C . GLN A 1 344 ? -7.935 11.732 -47.906 1.000 18.872 364 GLN A C 1
ATOM 5558 O O . GLN A 1 344 ? -8.456 10.648 -47.612 1.000 19.195 364 GLN A O 1
ATOM 5572 N N . ILE A 1 345 ? -8.508 12.898 -47.619 1.000 18.693 365 ILE A N 1
ATOM 5573 C CA . ILE A 1 345 ? -9.775 12.952 -46.903 1.000 19.817 365 ILE A CA 1
ATOM 5574 C C . ILE A 1 345 ? -10.904 12.382 -47.776 1.000 20.336 365 ILE A C 1
ATOM 5575 O O . ILE A 1 345 ? -11.767 11.679 -47.266 1.000 19.870 365 ILE A O 1
ATOM 5591 N N . TYR A 1 346 ? -10.911 12.728 -49.069 1.000 18.829 366 TYR A N 1
ATOM 5592 C CA . TYR A 1 346 ? -11.936 12.212 -49.971 1.000 18.806 366 TYR A CA 1
ATOM 5593 C C . TYR A 1 346 ? -11.914 10.689 -50.041 1.000 19.038 366 TYR A C 1
ATOM 5594 O O . TYR A 1 346 ? -12.946 10.035 -49.961 1.000 19.071 366 TYR A O 1
ATOM 5612 N N . PHE A 1 347 ? -10.699 10.120 -50.094 1.000 18.293 367 PHE A N 1
ATOM 5613 C CA . PHE A 1 347 ? -10.495 8.685 -50.123 1.000 18.877 367 PHE A CA 1
ATOM 5614 C C . PHE A 1 347 ? -11.151 8.060 -48.897 1.000 19.934 367 PHE A C 1
ATOM 5615 O O . PHE A 1 347 ? -11.870 7.056 -48.974 1.000 21.476 367 PHE A O 1
ATOM 5632 N N . TYR A 1 348 ? -10.909 8.670 -47.724 1.000 17.282 368 TYR A N 1
ATOM 5633 C CA . TYR A 1 348 ? -11.507 8.171 -46.510 1.000 18.300 368 TYR A CA 1
ATOM 5634 C C . TYR A 1 348 ? -13.025 8.299 -46.535 1.000 18.489 368 TYR A C 1
ATOM 5635 O O . TYR A 1 348 ? -13.714 7.415 -46.021 1.000 19.851 368 TYR A O 1
ATOM 5653 N N . LYS A 1 349 ? -13.527 9.434 -47.054 1.000 18.945 369 LYS A N 1
ATOM 5654 C CA . LYS A 1 349 ? -14.973 9.683 -47.138 1.000 18.671 369 LYS A CA 1
ATOM 5655 C C . LYS A 1 349 ? -15.646 8.581 -47.954 1.000 18.342 369 LYS A C 1
ATOM 5656 O O . LYS A 1 349 ? -16.660 8.047 -47.541 1.000 21.664 369 LYS A O 1
ATOM 5675 N N . GLN A 1 350 ? -15.047 8.204 -49.069 1.000 19.465 370 GLN A N 1
ATOM 5676 C CA . GLN A 1 350 ? -15.587 7.103 -49.862 1.000 19.594 370 GLN A CA 1
ATOM 5677 C C . GLN A 1 350 ? -15.724 5.811 -49.055 1.000 20.697 370 GLN A C 1
ATOM 5678 O O . GLN A 1 350 ? -16.741 5.103 -49.103 1.000 22.139 370 GLN A O 1
ATOM 5692 N N . LEU A 1 351 ? -14.691 5.490 -48.271 1.000 21.343 371 LEU A N 1
ATOM 5693 C CA . LEU A 1 351 ? -14.679 4.269 -47.473 1.000 20.406 371 LEU A CA 1
ATOM 5694 C C . LEU A 1 351 ? -15.685 4.345 -46.329 1.000 19.520 371 LEU A C 1
ATOM 5695 O O . LEU A 1 351 ? -16.352 3.352 -46.022 1.000 22.605 371 LEU A O 1
ATOM 5711 N N . LYS A 1 352 ? -15.771 5.520 -45.683 1.000 20.748 372 LYS A N 1
ATOM 5712 C CA . LYS A 1 352 ? -16.679 5.723 -44.567 1.000 19.283 372 LYS A CA 1
ATOM 5713 C C . LYS A 1 352 ? -18.120 5.580 -45.059 1.000 23.085 372 LYS A C 1
ATOM 5714 O O . LYS A 1 352 ? -18.928 4.909 -44.420 1.000 22.509 372 LYS A O 1
ATOM 5733 N N . ASP A 1 353 ? -18.408 6.194 -46.222 1.000 20.615 373 ASP A N 1
ATOM 5734 C CA . ASP A 1 353 ? -19.721 6.055 -46.840 1.000 22.651 373 ASP A CA 1
ATOM 5735 C C . ASP A 1 353 ? -20.018 4.594 -47.135 1.000 24.123 373 ASP A C 1
ATOM 5736 O O . ASP A 1 353 ? -21.159 4.155 -46.920 1.000 25.303 373 ASP A O 1
ATOM 5745 N N . TYR A 1 354 ? -19.044 3.909 -47.733 1.000 24.299 374 TYR A N 1
ATOM 5746 C CA . TYR A 1 354 ? -19.195 2.500 -48.088 1.000 21.920 374 TYR A CA 1
ATOM 5747 C C . TYR A 1 354 ? -19.590 1.681 -46.863 1.000 23.792 374 TYR A C 1
ATOM 5748 O O . TYR A 1 354 ? -20.533 0.895 -46.919 1.000 26.835 374 TYR A O 1
ATOM 5766 N N . ILE A 1 355 ? -18.839 1.866 -45.753 1.000 21.677 375 ILE A N 1
ATOM 5767 C CA . ILE A 1 355 ? -19.149 1.176 -44.520 1.000 24.030 375 ILE A CA 1
ATOM 5768 C C . ILE A 1 355 ? -20.580 1.491 -44.066 1.000 24.219 375 ILE A C 1
ATOM 5769 O O . ILE A 1 355 ? -21.266 0.611 -43.587 1.000 26.723 375 ILE A O 1
ATOM 5785 N N . ALA A 1 356 ? -21.024 2.750 -44.184 1.000 25.425 376 ALA A N 1
ATOM 5786 C CA . ALA A 1 356 ? -22.382 3.125 -43.776 1.000 27.705 376 ALA A CA 1
ATOM 5787 C C . ALA A 1 356 ? -23.473 2.424 -44.615 1.000 26.441 376 ALA A C 1
ATOM 5788 O O . ALA A 1 356 ? -24.622 2.370 -44.161 1.000 33.421 376 ALA A O 1
ATOM 5795 N N . THR A 1 357 ? -23.152 1.883 -45.822 1.000 25.491 377 THR A N 1
ATOM 5796 C CA . THR A 1 357 ? -24.153 1.157 -46.619 1.000 31.595 377 THR A CA 1
ATOM 5797 C C . THR A 1 357 ? -24.405 -0.265 -46.096 1.000 27.523 377 THR A C 1
ATOM 5798 O O . THR A 1 357 ? -25.346 -0.950 -46.495 1.000 37.216 377 THR A O 1
ATOM 5809 N N . LYS A 1 358 ? -23.521 -0.745 -45.218 1.000 33.888 378 LYS A N 1
ATOM 5810 C CA . LYS A 1 358 ? -23.588 -2.119 -44.758 1.000 28.995 378 LYS A CA 1
ATOM 5811 C C . LYS A 1 358 ? -24.590 -2.271 -43.620 1.000 28.555 378 LYS A C 1
ATOM 5812 O O . LYS A 1 358 ? -24.961 -1.300 -42.968 1.000 31.627 378 LYS A O 1
ATOM 5831 N N . PRO A 1 359 ? -25.072 -3.504 -43.352 1.000 35.236 379 PRO A N 1
ATOM 5832 C CA . PRO A 1 359 ? -25.882 -3.765 -42.163 1.000 36.007 379 PRO A CA 1
ATOM 5833 C C . PRO A 1 359 ? -25.139 -3.312 -40.909 1.000 31.233 379 PRO A C 1
ATOM 5834 O O . PRO A 1 359 ? -23.896 -3.369 -40.849 1.000 30.020 379 PRO A O 1
ATOM 5845 N N . ALA A 1 360 ? -25.912 -2.896 -39.895 1.000 35.294 380 ALA A N 1
ATOM 5846 C CA . ALA A 1 360 ? -25.371 -2.333 -38.660 1.000 37.468 380 ALA A CA 1
ATOM 5847 C C . ALA A 1 360 ? -24.226 -3.178 -38.086 1.000 33.085 380 ALA A C 1
ATOM 5848 O O . ALA A 1 360 ? -23.200 -2.616 -37.711 1.000 34.079 380 ALA A O 1
ATOM 5855 N N . ASP A 1 361 ? -24.368 -4.514 -38.012 1.000 35.041 381 ASP A N 1
ATOM 5856 C CA . ASP A 1 361 ? -23.372 -5.335 -37.324 1.000 39.964 381 ASP A CA 1
ATOM 5857 C C . ASP A 1 361 ? -22.067 -5.479 -38.130 1.000 36.956 381 ASP A C 1
ATOM 5858 O O . ASP A 1 361 ? -21.047 -5.954 -37.586 1.000 34.647 381 ASP A O 1
ATOM 5867 N N . GLN A 1 362 ? -22.071 -5.029 -39.399 1.000 37.453 382 GLN A N 1
ATOM 5868 C CA . GLN A 1 362 ? -20.889 -5.034 -40.244 1.000 30.477 382 GLN A CA 1
ATOM 5869 C C . GLN A 1 362 ? -20.217 -3.648 -40.296 1.000 26.292 382 GLN A C 1
ATOM 5870 O O . GLN A 1 362 ? -19.160 -3.488 -40.896 1.000 28.165 382 GLN A O 1
ATOM 5884 N N . GLN A 1 363 ? -20.823 -2.639 -39.664 1.000 28.377 383 GLN A N 1
ATOM 5885 C CA . GLN A 1 363 ? -20.268 -1.306 -39.699 1.000 30.585 383 GLN A CA 1
ATOM 5886 C C . GLN A 1 363 ? -19.109 -1.240 -38.708 1.000 26.330 383 GLN A C 1
ATOM 5887 O O . GLN A 1 363 ? -19.067 -1.977 -37.716 1.000 24.710 383 GLN A O 1
ATOM 5901 N N . ARG A 1 364 ? -18.160 -0.370 -39.029 1.000 25.205 384 ARG A N 1
ATOM 5902 C CA . ARG A 1 364 ? -17.001 -0.143 -38.180 1.000 21.837 384 ARG A CA 1
ATOM 5903 C C . ARG A 1 364 ? -16.791 1.346 -38.052 1.000 23.572 384 ARG A C 1
ATOM 5904 O O . ARG A 1 364 ? -17.035 2.102 -39.001 1.000 26.919 384 ARG A O 1
ATOM 5925 N N . GLN A 1 365 ? -16.281 1.749 -36.882 1.000 20.891 385 GLN A N 1
ATOM 5926 C CA . GLN A 1 365 ? -15.837 3.113 -36.705 1.000 21.301 385 GLN A CA 1
ATOM 5927 C C . GLN A 1 365 ? -14.353 3.188 -37.044 1.000 19.492 385 GLN A C 1
ATOM 5928 O O . GLN A 1 365 ? -13.619 2.209 -36.862 1.000 22.739 385 GLN A O 1
ATOM 5942 N N . LEU A 1 366 ? -13.922 4.360 -37.497 1.000 20.589 386 LEU A N 1
ATOM 5943 C CA . LEU A 1 366 ? -12.583 4.565 -38.025 1.000 17.459 386 LEU A CA 1
ATOM 5944 C C . LEU A 1 366 ? -11.739 5.384 -37.050 1.000 18.159 386 LEU A C 1
ATOM 5945 O O . LEU A 1 366 ? -12.240 6.342 -36.431 1.000 19.052 386 LEU A O 1
ATOM 5961 N N . ILE A 1 367 ? -10.469 4.926 -36.985 1.000 16.214 387 ILE A N 1
ATOM 5962 C CA . ILE A 1 367 ? -9.431 5.615 -36.243 1.000 15.206 387 ILE A CA 1
ATOM 5963 C C . ILE A 1 367 ? -8.360 6.070 -37.218 1.000 16.274 387 ILE A C 1
ATOM 5964 O O . ILE A 1 367 ? -8.022 5.328 -38.128 1.000 16.288 387 ILE A O 1
ATOM 5980 N N . PHE A 1 368 ? -7.785 7.269 -36.978 1.000 16.591 388 PHE A N 1
ATOM 5981 C CA . PHE A 1 368 ? -6.706 7.793 -37.804 1.000 16.601 388 PHE A CA 1
ATOM 5982 C C . PHE A 1 368 ? -5.606 8.352 -36.902 1.000 15.593 388 PHE A C 1
ATOM 5983 O O . PHE A 1 368 ? -5.936 8.893 -35.846 1.000 16.345 388 PHE A O 1
ATOM 6000 N N . TRP A 1 369 ? -4.372 8.346 -37.411 1.000 15.534 389 TRP A N 1
ATOM 6001 C CA . TRP A 1 369 ? -3.312 9.142 -36.793 1.000 14.791 389 TRP A CA 1
ATOM 6002 C C . TRP A 1 369 ? -3.621 10.627 -36.945 1.000 16.933 389 TRP A C 1
ATOM 6003 O O . TRP A 1 369 ? -4.318 11.056 -37.887 1.000 18.121 389 TRP A O 1
ATOM 6024 N N . ASN A 1 370 ? -3.100 11.483 -36.051 1.000 16.321 390 ASN A N 1
ATOM 6025 C CA . ASN A 1 370 ? -3.569 12.854 -35.968 1.000 16.388 390 ASN A CA 1
ATOM 6026 C C . ASN A 1 370 ? -3.171 13.737 -37.150 1.000 15.622 390 ASN A C 1
ATOM 6027 O O . ASN A 1 370 ? -3.783 14.806 -37.310 1.000 18.005 390 ASN A O 1
ATOM 6038 N N . GLU A 1 371 ? -2.207 13.352 -37.985 1.000 16.293 391 GLU A N 1
ATOM 6039 C CA . GLU A 1 371 ? -1.957 14.129 -39.208 1.000 19.082 391 GLU A CA 1
ATOM 6040 C C . GLU A 1 371 ? -3.228 14.325 -40.036 1.000 20.129 391 GLU A C 1
ATOM 6041 O O . GLU A 1 371 ? -3.315 15.322 -40.732 1.000 22.840 391 GLU A O 1
ATOM 6053 N N . VAL A 1 372 ? -4.170 13.374 -39.960 1.000 17.874 392 VAL A N 1
ATOM 6054 C CA . VAL A 1 372 ? -5.399 13.501 -40.737 1.000 17.608 392 VAL A CA 1
ATOM 6055 C C . VAL A 1 372 ? -6.169 14.763 -40.357 1.000 20.960 392 VAL A C 1
ATOM 6056 O O . VAL A 1 372 ? -6.798 15.398 -41.216 1.000 22.561 392 VAL A O 1
ATOM 6069 N N . LEU A 1 373 ? -6.061 15.184 -39.095 1.000 23.458 393 LEU A N 1
ATOM 6070 C CA . LEU A 1 373 ? -6.770 16.344 -38.570 1.000 31.606 393 LEU A CA 1
ATOM 6071 C C . LEU A 1 373 ? -6.232 17.640 -39.185 1.000 37.315 393 LEU A C 1
ATOM 6072 O O . LEU A 1 373 ? -6.927 18.654 -39.201 1.000 36.137 393 LEU A O 1
ATOM 6088 N N . HIS A 1 374 ? -5.030 17.591 -39.779 1.000 34.408 394 HIS A N 1
ATOM 6089 C CA . HIS A 1 374 ? -4.443 18.737 -40.457 1.000 45.202 394 HIS A CA 1
ATOM 6090 C C . HIS A 1 374 ? -5.205 19.063 -41.742 1.000 43.075 394 HIS A C 1
ATOM 6091 O O . HIS A 1 374 ? -5.119 20.180 -42.223 1.000 45.803 394 HIS A O 1
ATOM 6106 N N . GLY A 1 375 ? -5.866 18.062 -42.333 1.000 38.455 395 GLY A N 1
ATOM 6107 C CA . GLY A 1 375 ? -6.710 18.278 -43.496 1.000 36.701 395 GLY A CA 1
ATOM 6108 C C . GLY A 1 375 ? -8.054 18.919 -43.141 1.000 34.468 395 GLY A C 1
ATOM 6109 O O . GLY A 1 375 ? -8.354 19.134 -41.960 1.000 30.626 395 GLY A O 1
ATOM 6113 N N . ASN A 1 376 ? -8.837 19.261 -44.186 1.000 34.680 396 ASN A N 1
ATOM 6114 C CA . ASN A 1 376 ? -10.231 19.677 -44.016 1.000 33.875 396 ASN A CA 1
ATOM 6115 C C . ASN A 1 376 ? -11.077 18.420 -43.852 1.000 26.423 396 ASN A C 1
ATOM 6116 O O . ASN A 1 376 ? -11.445 17.808 -44.849 1.000 30.661 396 ASN A O 1
ATOM 6127 N N . THR A 1 377 ? -11.359 18.062 -42.583 1.000 27.471 397 THR A N 1
ATOM 6128 C CA . THR A 1 377 ? -11.990 16.787 -42.274 1.000 25.857 397 THR A CA 1
ATOM 6129 C C . THR A 1 377 ? -13.511 16.917 -42.167 1.000 24.311 397 THR A C 1
ATOM 6130 O O . THR A 1 377 ? -14.170 15.975 -41.786 1.000 26.073 397 THR A O 1
ATOM 6141 N N . SER A 1 378 ? -14.078 18.084 -42.515 1.000 26.355 398 SER A N 1
ATOM 6142 C CA . SER A 1 378 ? -15.489 18.344 -42.276 1.000 25.588 398 SER A CA 1
ATOM 6143 C C . SER A 1 378 ? -16.359 17.268 -42.933 1.000 25.804 398 SER A C 1
ATOM 6144 O O . SER A 1 378 ? -17.381 16.883 -42.371 1.000 26.992 398 SER A O 1
ATOM 6152 N N . ILE A 1 379 ? -15.953 16.744 -44.095 1.000 27.311 399 ILE A N 1
ATOM 6153 C CA . ILE A 1 379 ? -16.786 15.773 -44.790 1.000 24.277 399 ILE A CA 1
ATOM 6154 C C . ILE A 1 379 ? -16.885 14.466 -44.006 1.000 22.199 399 ILE A C 1
ATOM 6155 O O . ILE A 1 379 ? -17.818 13.692 -44.203 1.000 24.829 399 ILE A O 1
ATOM 6171 N N . LEU A 1 380 ? -15.892 14.176 -43.164 1.000 23.110 400 LEU A N 1
ATOM 6172 C CA . LEU A 1 380 ? -15.886 12.947 -42.388 1.000 20.425 400 LEU A CA 1
ATOM 6173 C C . LEU A 1 380 ? -16.790 13.041 -41.168 1.000 23.702 400 LEU A C 1
ATOM 6174 O O . LEU A 1 380 ? -16.987 12.030 -40.490 1.000 27.737 400 LEU A O 1
ATOM 6190 N N . GLY A 1 381 ? -17.248 14.260 -40.831 1.000 24.225 401 GLY A N 1
ATOM 6191 C CA . GLY A 1 381 ? -18.028 14.467 -39.627 1.000 25.603 401 GLY A CA 1
ATOM 6192 C C . GLY A 1 381 ? -17.182 14.265 -38.375 1.000 25.399 401 GLY A C 1
ATOM 6193 O O . GLY A 1 381 ? -15.966 14.387 -38.448 1.000 31.073 401 GLY A O 1
ATOM 6197 N N . ASN A 1 382 ? -17.830 13.981 -37.243 1.000 25.927 402 ASN A N 1
ATOM 6198 C CA . ASN A 1 382 ? -17.076 13.897 -36.001 1.000 28.010 402 ASN A CA 1
ATOM 6199 C C . ASN A 1 382 ? -17.227 12.527 -35.335 1.000 25.334 402 ASN A C 1
ATOM 6200 O O . ASN A 1 382 ? -16.781 12.355 -34.205 1.000 29.434 402 ASN A O 1
ATOM 6211 N N . ASP A 1 383 ? -17.667 11.518 -36.098 1.000 24.625 403 ASP A N 1
ATOM 6212 C CA . ASP A 1 383 ? -17.750 10.147 -35.619 1.000 26.473 403 ASP A CA 1
ATOM 6213 C C . ASP A 1 383 ? -16.533 9.375 -36.132 1.000 26.648 403 ASP A C 1
ATOM 6214 O O . ASP A 1 383 ? -16.636 8.242 -36.587 1.000 41.959 403 ASP A O 1
ATOM 6223 N N . ILE A 1 384 ? -15.383 10.039 -36.056 1.000 21.599 404 ILE A N 1
ATOM 6224 C CA . ILE A 1 384 ? -14.083 9.423 -36.246 1.000 20.919 404 ILE A CA 1
ATOM 6225 C C . ILE A 1 384 ? -13.308 9.634 -34.937 1.000 20.450 404 ILE A C 1
ATOM 6226 O O . ILE A 1 384 ? -13.661 10.482 -34.139 1.000 22.467 404 ILE A O 1
ATOM 6242 N N . THR A 1 385 ? -12.252 8.841 -34.776 1.000 18.758 405 THR A N 1
ATOM 6243 C CA . THR A 1 385 ? -11.394 8.847 -33.581 1.000 17.342 405 THR A CA 1
ATOM 6244 C C . THR A 1 385 ? -9.978 9.188 -33.988 1.000 16.147 405 THR A C 1
ATOM 6245 O O . THR A 1 385 ? -9.481 8.638 -34.957 1.000 16.871 405 THR A O 1
ATOM 6256 N N . ILE A 1 386 ? -9.374 10.130 -33.243 1.000 17.441 406 ILE A N 1
ATOM 6257 C CA . ILE A 1 386 ? -8.032 10.600 -33.536 1.000 17.222 406 ILE A CA 1
ATOM 6258 C C . ILE A 1 386 ? -7.033 10.026 -32.523 1.000 16.278 406 ILE A C 1
ATOM 6259 O O . ILE A 1 386 ? -7.181 10.237 -31.322 1.000 16.624 406 ILE A O 1
ATOM 6275 N N . MET A 1 387 ? -6.065 9.291 -33.069 1.000 14.669 407 MET A N 1
ATOM 6276 C CA . MET A 1 387 ? -4.969 8.757 -32.293 1.000 14.908 407 MET A CA 1
ATOM 6277 C C . MET A 1 387 ? -3.822 9.781 -32.343 1.000 13.945 407 MET A C 1
ATOM 6278 O O . MET A 1 387 ? -3.145 9.969 -33.350 1.000 16.378 407 MET A O 1
ATOM 6292 N N . ALA A 1 388 ? -3.653 10.466 -31.206 1.000 16.636 408 ALA A N 1
ATOM 6293 C CA . ALA A 1 388 ? -2.813 11.661 -31.079 1.000 17.138 408 ALA A CA 1
ATOM 6294 C C . ALA A 1 388 ? -1.385 11.224 -30.710 1.000 15.252 408 ALA A C 1
ATOM 6295 O O . ALA A 1 388 ? -1.219 10.652 -29.625 1.000 17.748 408 ALA A O 1
ATOM 6302 N N . TRP A 1 389 ? -0.437 11.436 -31.627 1.000 14.495 409 TRP A N 1
ATOM 6303 C CA . TRP A 1 389 ? 0.944 10.973 -31.411 1.000 14.698 409 TRP A CA 1
ATOM 6304 C C . TRP A 1 389 ? 2.007 12.053 -31.602 1.000 18.265 409 TRP A C 1
ATOM 6305 O O . TRP A 1 389 ? 3.066 11.978 -30.956 1.000 18.079 409 TRP A O 1
ATOM 6326 N N . ILE A 1 390 ? 1.791 12.990 -32.530 1.000 16.802 410 ILE A N 1
ATOM 6327 C CA . ILE A 1 390 ? 2.760 14.014 -32.895 1.000 17.124 410 ILE A CA 1
ATOM 6328 C C . ILE A 1 390 ? 2.114 15.348 -32.541 1.000 15.938 410 ILE A C 1
ATOM 6329 O O . ILE A 1 390 ? 1.000 15.666 -32.961 1.000 18.342 410 ILE A O 1
ATOM 6345 N N . GLY A 1 391 ? 2.763 16.155 -31.705 1.000 18.814 411 GLY A N 1
ATOM 6346 C CA . GLY A 1 391 ? 2.050 17.248 -31.073 1.000 21.237 411 GLY A CA 1
ATOM 6347 C C . GLY A 1 391 ? 0.792 16.738 -30.371 1.000 17.986 411 GLY A C 1
ATOM 6348 O O . GLY A 1 391 ? -0.296 17.296 -30.529 1.000 20.309 411 GLY A O 1
ATOM 6352 N N . ALA A 1 392 ? 0.926 15.614 -29.648 1.000 18.033 412 ALA A N 1
ATOM 6353 C CA . ALA A 1 392 ? -0.218 14.842 -29.177 1.000 16.830 412 ALA A CA 1
ATOM 6354 C C . ALA A 1 392 ? -1.158 15.643 -28.284 1.000 18.875 412 ALA A C 1
ATOM 6355 O O . ALA A 1 392 ? -2.376 15.560 -28.412 1.000 20.019 412 ALA A O 1
ATOM 6362 N N . ASN A 1 393 ? -0.637 16.343 -27.279 1.000 19.995 413 ASN A N 1
ATOM 6363 C CA . ASN A 1 393 ? -1.510 16.982 -26.322 1.000 20.399 413 ASN A CA 1
ATOM 6364 C C . ASN A 1 393 ? -2.395 17.985 -27.075 1.000 19.633 413 ASN A C 1
ATOM 6365 O O . ASN A 1 393 ? -3.595 18.054 -26.823 1.000 23.376 413 ASN A O 1
ATOM 6376 N N . ALA A 1 394 ? -1.795 18.740 -28.004 1.000 20.955 414 ALA A N 1
ATOM 6377 C CA . ALA A 1 394 ? -2.516 19.767 -28.739 1.000 20.765 414 ALA A CA 1
ATOM 6378 C C . ALA A 1 394 ? -3.516 19.136 -29.719 1.000 21.156 414 ALA A C 1
ATOM 6379 O O . ALA A 1 394 ? -4.639 19.642 -29.885 1.000 23.053 414 ALA A O 1
ATOM 6386 N N . ALA A 1 395 ? -3.124 18.008 -30.306 1.000 18.842 415 ALA A N 1
ATOM 6387 C CA . ALA A 1 395 ? -3.980 17.325 -31.281 1.000 19.445 415 ALA A CA 1
ATOM 6388 C C . ALA A 1 395 ? -5.212 16.734 -30.609 1.000 20.073 415 ALA A C 1
ATOM 6389 O O . ALA A 1 395 ? -6.329 16.827 -31.129 1.000 21.070 415 ALA A O 1
ATOM 6396 N N . ALA A 1 396 ? -5.033 16.114 -29.443 1.000 20.514 416 ALA A N 1
ATOM 6397 C CA . ALA A 1 396 ? -6.124 15.560 -28.648 1.000 21.415 416 ALA A CA 1
ATOM 6398 C C . ALA A 1 396 ? -7.133 16.650 -28.272 1.000 20.103 416 ALA A C 1
ATOM 6399 O O . ALA A 1 396 ? -8.368 16.456 -28.344 1.000 20.700 416 ALA A O 1
ATOM 6406 N N . LYS A 1 397 ? -6.610 17.809 -27.857 1.000 22.936 417 LYS A N 1
ATOM 6407 C CA . LYS A 1 397 ? -7.459 18.940 -27.490 1.000 22.36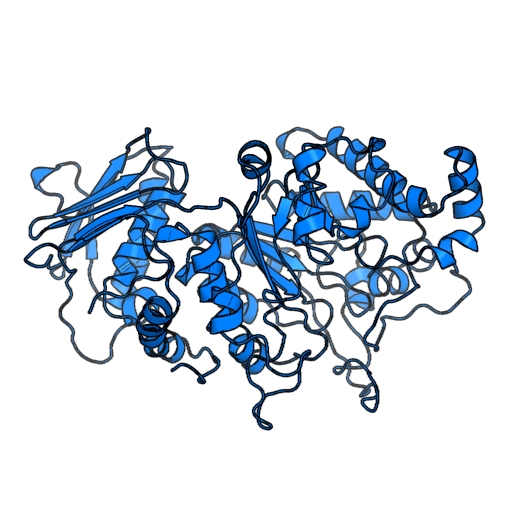4 417 LYS A CA 1
ATOM 6408 C C . LYS A 1 397 ? -8.243 19.426 -28.720 1.000 23.076 417 LYS A C 1
ATOM 6409 O O . LYS A 1 397 ? -9.444 19.657 -28.609 1.000 26.481 417 LYS A O 1
ATOM 6428 N N . GLN A 1 398 ? -7.577 19.536 -29.881 1.000 22.277 418 GLN A N 1
ATOM 6429 C CA A GLN A 1 398 ? -8.256 19.955 -31.100 0.500 23.851 418 GLN A CA 1
ATOM 6430 C CA B GLN A 1 398 ? -8.206 19.918 -31.151 0.500 23.863 418 GLN A CA 1
ATOM 6431 C C . GLN A 1 398 ? -9.325 18.929 -31.486 1.000 20.733 418 GLN A C 1
ATOM 6432 O O . GLN A 1 398 ? -10.421 19.325 -31.856 1.000 25.994 418 GLN A O 1
ATOM 6458 N N . ALA A 1 399 ? -9.026 17.627 -31.387 1.000 22.451 419 ALA A N 1
ATOM 6459 C CA . ALA A 1 399 ? -10.001 16.574 -31.674 1.000 21.058 419 ALA A CA 1
ATOM 6460 C C . ALA A 1 399 ? -11.232 16.705 -30.780 1.000 19.925 419 ALA A C 1
ATOM 6461 O O . ALA A 1 399 ? -12.373 16.789 -31.272 1.000 24.467 419 ALA A O 1
ATOM 6468 N N . ALA A 1 400 ? -11.008 16.853 -29.464 1.000 21.650 420 ALA A N 1
ATOM 6469 C CA . ALA A 1 400 ? -12.073 16.973 -28.471 1.000 22.904 420 ALA A CA 1
ATOM 6470 C C . ALA A 1 400 ? -12.948 18.199 -28.759 1.000 24.159 420 ALA A C 1
ATOM 6471 O O . ALA A 1 400 ? -14.180 18.145 -28.630 1.000 27.632 420 ALA A O 1
ATOM 6478 N N . LYS A 1 401 ? -12.297 19.311 -29.132 1.000 23.888 421 LYS A N 1
ATOM 6479 C CA . LYS A 1 401 ? -13.006 20.541 -29.474 1.000 28.022 421 LYS A CA 1
ATOM 6480 C C . LYS A 1 401 ? -13.893 20.372 -30.712 1.000 26.761 421 LYS A C 1
ATOM 6481 O O . LYS A 1 401 ? -14.891 21.072 -30.822 1.000 30.777 421 LYS A O 1
ATOM 6500 N N . GLN A 1 402 ? -13.549 19.454 -31.622 1.000 27.140 422 GLN A N 1
ATOM 6501 C CA . GLN A 1 402 ? -14.331 19.205 -32.822 1.000 29.027 422 GLN A CA 1
ATOM 6502 C C . GLN A 1 402 ? -15.346 18.090 -32.558 1.000 29.859 422 GLN A C 1
ATOM 6503 O O . GLN A 1 402 ? -16.037 17.646 -33.481 1.000 32.195 422 GLN A O 1
ATOM 6517 N N . GLY A 1 403 ? -15.427 17.609 -31.306 1.000 26.716 423 GLY A N 1
ATOM 6518 C CA . GLY A 1 403 ? -16.401 16.584 -30.953 1.000 28.954 423 GLY A CA 1
ATOM 6519 C C . GLY A 1 403 ? -15.969 15.173 -31.354 1.000 26.332 423 GLY A C 1
ATOM 6520 O O . GLY A 1 403 ? -16.782 14.257 -31.363 1.000 23.708 423 GLY A O 1
ATOM 6524 N N . MET A 1 404 ? -14.665 14.989 -31.592 1.000 23.163 424 MET A N 1
ATOM 6525 C CA . MET A 1 404 ? -14.075 13.692 -31.905 1.000 20.371 424 MET A CA 1
ATOM 6526 C C . MET A 1 404 ? -13.441 13.042 -30.675 1.000 20.852 424 MET A C 1
ATOM 6527 O O . MET A 1 404 ? -12.743 13.705 -29.919 1.000 23.829 424 MET A O 1
ATOM 6541 N N . ASN A 1 405 ? -13.677 11.738 -30.516 1.000 20.144 425 ASN A N 1
ATOM 6542 C CA . ASN A 1 405 ? -12.963 10.951 -29.528 1.000 18.327 425 ASN A CA 1
ATOM 6543 C C . ASN A 1 405 ? -11.484 10.931 -29.870 1.000 18.902 425 ASN A C 1
ATOM 6544 O O . ASN A 1 405 ? -11.104 11.043 -31.025 1.000 18.465 425 ASN A O 1
ATOM 6555 N N . THR A 1 406 ? -10.640 10.799 -28.830 1.000 18.753 426 THR A N 1
ATOM 6556 C CA . THR A 1 406 ? -9.202 10.826 -29.029 1.000 17.792 426 THR A CA 1
ATOM 6557 C C . THR A 1 406 ? -8.562 9.820 -28.075 1.000 16.234 426 THR A C 1
ATOM 6558 O O . THR A 1 406 ? -9.049 9.615 -26.966 1.000 18.700 426 THR A O 1
ATOM 6569 N N . ILE A 1 407 ? -7.448 9.267 -28.553 1.000 17.253 427 ILE A N 1
ATOM 6570 C CA . ILE A 1 407 ? -6.616 8.323 -27.820 1.000 15.878 427 ILE A CA 1
ATOM 6571 C C . ILE A 1 407 ? -5.202 8.924 -27.800 1.000 15.417 427 ILE A C 1
ATOM 6572 O O . ILE A 1 407 ? -4.661 9.261 -28.842 1.000 16.116 427 ILE A O 1
ATOM 6588 N N . LEU A 1 408 ? -4.583 8.997 -26.608 1.000 17.882 428 LEU A N 1
ATOM 6589 C CA . LEU A 1 408 ? -3.246 9.563 -26.474 1.000 18.696 428 LEU A CA 1
ATOM 6590 C C . LEU A 1 408 ? -2.151 8.498 -26.579 1.000 15.895 428 LEU A C 1
ATOM 6591 O O . LEU A 1 408 ? -2.095 7.584 -25.743 1.000 17.596 428 LEU A O 1
ATOM 6607 N N . SER A 1 409 ? -1.308 8.620 -27.613 1.000 15.479 429 SER A N 1
ATOM 6608 C CA . SER A 1 409 ? -0.117 7.772 -27.756 1.000 16.066 429 SER A CA 1
ATOM 6609 C C . SER A 1 409 ? 1.053 8.661 -28.144 1.000 14.964 429 SER A C 1
ATOM 6610 O O . SER A 1 409 ? 1.655 8.536 -29.199 1.000 15.935 429 SER A O 1
ATOM 6618 N N . PRO A 1 410 ? 1.463 9.605 -27.245 1.000 16.788 430 PRO A N 1
ATOM 6619 C CA . PRO A 1 410 ? 2.536 10.514 -27.590 1.000 16.227 430 PRO A CA 1
ATOM 6620 C C . PRO A 1 410 ? 3.876 9.803 -27.776 1.000 16.149 430 PRO A C 1
ATOM 6621 O O . PRO A 1 410 ? 4.231 8.908 -26.991 1.000 16.779 430 PRO A O 1
ATOM 6632 N N . GLN A 1 411 ? 4.596 10.212 -28.814 1.000 15.691 431 GLN A N 1
ATOM 6633 C CA . GLN A 1 411 ? 5.897 9.652 -29.108 1.000 17.337 431 GLN A CA 1
ATOM 6634 C C . GLN A 1 411 ? 6.766 9.672 -27.847 1.000 19.153 431 GLN A C 1
ATOM 6635 O O . GLN A 1 411 ? 7.378 8.659 -27.495 1.000 18.556 431 GLN A O 1
ATOM 6649 N N . ILE A 1 412 ? 6.834 10.852 -27.223 1.000 16.595 432 ILE A N 1
ATOM 6650 C CA . ILE A 1 412 ? 7.500 10.970 -25.926 1.000 16.977 432 ILE A CA 1
ATOM 6651 C C . ILE A 1 412 ? 6.418 11.070 -24.866 1.000 16.511 432 ILE A C 1
ATOM 6652 O O . ILE A 1 412 ? 5.712 12.085 -24.876 1.000 19.376 432 ILE A O 1
ATOM 6668 N N . PRO A 1 413 ? 6.286 10.153 -23.870 1.000 16.101 434 PRO A N 1
ATOM 6669 C CA . PRO A 1 413 ? 7.175 8.998 -23.653 1.000 15.708 434 PRO A CA 1
ATOM 6670 C C . PRO A 1 413 ? 6.593 7.614 -23.886 1.000 16.292 434 PRO A C 1
ATOM 6671 O O . PRO A 1 413 ? 7.074 6.608 -23.343 1.000 18.147 434 PRO A O 1
ATOM 6682 N N . TYR A 1 414 ? 5.533 7.523 -24.729 1.000 15.856 435 TYR A N 1
ATOM 6683 C CA . TYR A 1 414 ? 4.798 6.273 -24.842 1.000 15.504 435 TYR A CA 1
ATOM 6684 C C . TYR A 1 414 ? 5.232 5.385 -26.015 1.000 14.289 435 TYR A C 1
ATOM 6685 O O . TYR A 1 414 ? 4.586 4.348 -26.216 1.000 17.522 435 TYR A O 1
ATOM 6703 N N . TYR A 1 415 A 6.262 5.757 -26.782 1.000 15.456 435 TYR A N 1
ATOM 6704 C CA . TYR A 1 415 A 6.858 4.862 -27.759 1.000 16.463 435 TYR A CA 1
ATOM 6705 C C . TYR A 1 415 A 7.901 4.010 -27.028 1.000 15.884 435 TYR A C 1
ATOM 6706 O O . TYR A 1 415 A 9.062 4.463 -26.862 1.000 17.786 435 TYR A O 1
ATOM 6724 N N . ILE A 1 416 ? 7.499 2.823 -26.585 1.000 14.616 436 ILE A N 1
ATOM 6725 C CA . ILE A 1 416 ? 8.317 2.011 -25.694 1.000 16.257 436 ILE A CA 1
ATOM 6726 C C . ILE A 1 416 ? 9.262 1.060 -26.439 1.000 16.537 436 ILE A C 1
ATOM 6727 O O . ILE A 1 416 ? 9.911 0.200 -25.828 1.000 18.038 436 ILE A O 1
ATOM 6743 N N . ASN A 1 417 ? 9.419 1.241 -27.743 1.000 15.767 437 ASN A N 1
ATOM 6744 C CA . ASN A 1 417 ? 10.554 0.753 -28.495 1.000 18.046 437 ASN A CA 1
ATOM 6745 C C . ASN A 1 417 ? 11.796 1.621 -28.254 1.000 16.126 437 ASN A C 1
ATOM 6746 O O . ASN A 1 417 ? 12.901 1.224 -28.616 1.000 17.371 437 ASN A O 1
ATOM 6757 N N . ARG A 1 418 ? 11.597 2.853 -27.771 1.000 15.775 438 ARG A N 1
ATOM 6758 C CA . ARG A 1 418 ? 12.735 3.754 -27.601 1.000 16.475 438 ARG A CA 1
ATOM 6759 C C . ARG A 1 418 ? 13.602 3.271 -26.426 1.000 15.423 438 ARG A C 1
ATOM 6760 O O . ARG A 1 418 ? 13.121 2.58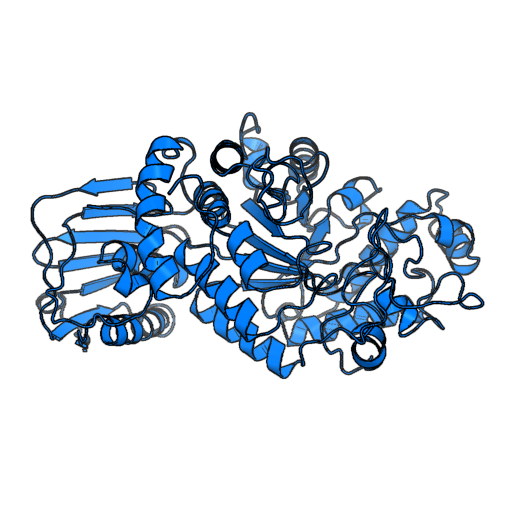2 -25.528 1.000 17.679 438 ARG A O 1
ATOM 6781 N N . LYS A 1 419 ? 14.871 3.668 -26.463 1.000 18.825 439 LYS A N 1
ATOM 6782 C CA . LYS A 1 419 ? 15.795 3.260 -25.404 1.000 19.973 439 LYS A CA 1
ATOM 6783 C C . LYS A 1 419 ? 15.252 3.652 -24.025 1.000 18.094 439 LYS A C 1
ATOM 6784 O O . LYS A 1 419 ? 14.712 4.746 -23.847 1.000 20.806 439 LYS A O 1
ATOM 6803 N N . GLN A 1 420 ? 15.449 2.760 -23.032 1.000 19.453 440 GLN A N 1
ATOM 6804 C CA . GLN A 1 420 ? 14.979 3.021 -21.678 1.000 19.510 440 GLN A CA 1
ATOM 6805 C C . GLN A 1 420 ? 16.139 3.351 -20.714 1.000 19.126 440 GLN A C 1
ATOM 6806 O O . GLN A 1 420 ? 15.886 3.559 -19.529 1.000 19.935 440 GLN A O 1
ATOM 6820 N N . SER A 1 421 ? 17.360 3.482 -21.230 1.000 20.560 441 SER A N 1
ATOM 6821 C CA . SER A 1 421 ? 18.565 3.783 -20.446 1.000 22.203 441 SER A CA 1
ATOM 6822 C C . SER A 1 421 ? 19.635 4.305 -21.401 1.000 24.669 441 SER A C 1
ATOM 6823 O O . SER A 1 421 ? 19.617 3.971 -22.606 1.000 24.239 441 SER A O 1
ATOM 6831 N N . LYS A 1 422 ? 20.523 5.171 -20.875 1.000 26.371 442 LYS A N 1
ATOM 6832 C CA . LYS A 1 422 ? 21.664 5.691 -21.605 1.000 29.195 442 LYS A CA 1
ATOM 6833 C C . LYS A 1 422 ? 22.847 4.725 -21.557 1.000 27.075 442 LYS A C 1
ATOM 6834 O O . LYS A 1 422 ? 23.879 5.018 -22.138 1.000 32.947 442 LYS A O 1
ATOM 6853 N N . LEU A 1 423 ? 22.741 3.580 -20.873 1.000 27.865 443 LEU A N 1
ATOM 6854 C CA . LEU A 1 423 ? 23.924 2.737 -20.770 1.000 26.681 443 LEU A CA 1
ATOM 6855 C C . LEU A 1 423 ? 24.414 2.343 -22.171 1.000 26.731 443 LEU A C 1
ATOM 6856 O O . LEU A 1 423 ? 23.620 2.023 -23.057 1.000 26.865 443 LEU A O 1
ATOM 6872 N N . PRO A 1 424 ? 25.747 2.286 -22.429 1.000 36.372 444 PRO A N 1
ATOM 6873 C CA . PRO A 1 424 ? 26.228 1.880 -23.754 1.000 38.255 444 PRO A CA 1
ATOM 6874 C C . PRO A 1 424 ? 25.918 0.423 -24.125 1.000 36.548 444 PRO A C 1
ATOM 6875 O O . PRO A 1 424 ? 26.045 0.032 -25.280 1.000 37.580 444 PRO A O 1
ATOM 6886 N N . THR A 1 425 ? 25.471 -0.379 -23.154 1.000 35.834 445 THR A N 1
ATOM 6887 C CA . THR A 1 425 ? 25.190 -1.787 -23.381 1.000 33.321 445 THR A CA 1
ATOM 6888 C C . THR A 1 425 ? 23.743 -2.024 -23.850 1.000 28.313 445 THR A C 1
ATOM 6889 O O . THR A 1 425 ? 23.353 -3.155 -24.116 1.000 27.084 445 THR A O 1
ATOM 6900 N N . GLU A 1 426 ? 22.922 -0.977 -23.941 1.000 27.693 446 GLU A N 1
ATOM 6901 C CA . GLU A 1 426 ? 21.544 -1.147 -24.381 1.000 25.316 446 GLU A CA 1
ATOM 6902 C C . GLU A 1 426 ? 21.516 -1.627 -25.838 1.000 24.956 446 GLU A C 1
ATOM 6903 O O . GLU A 1 426 ? 22.398 -1.307 -26.631 1.000 26.220 446 GLU A O 1
ATOM 6915 N N . PRO A 1 427 ? 20.504 -2.439 -26.238 1.000 24.615 447 PRO A N 1
ATOM 6916 C CA . PRO A 1 427 ? 20.328 -2.788 -27.649 1.000 27.726 447 PRO A CA 1
ATOM 6917 C C . PRO A 1 427 ? 20.049 -1.505 -28.421 1.000 27.149 447 PRO A C 1
ATOM 6918 O O . PRO A 1 427 ? 19.647 -0.502 -27.837 1.000 26.234 447 PRO A O 1
ATOM 6929 N N . MET A 1 428 ? 20.306 -1.549 -29.733 1.000 25.367 448 MET A N 1
ATOM 6930 C CA . MET A 1 428 ? 20.016 -0.420 -30.589 1.000 28.076 448 MET A CA 1
ATOM 6931 C C . MET A 1 428 ? 18.492 -0.273 -30.771 1.000 27.459 448 MET A C 1
ATOM 6932 O O . MET A 1 428 ? 17.761 -1.226 -31.071 1.000 26.333 448 MET A O 1
ATOM 6946 N N . SER A 1 429 ? 18.022 0.939 -30.472 1.000 23.136 449 SER A N 1
ATOM 6947 C CA . SER A 1 429 ? 16.677 1.389 -30.822 1.000 22.588 449 SER A CA 1
ATOM 6948 C C . SER A 1 429 ? 16.668 2.924 -30.810 1.000 22.029 449 SER A C 1
ATOM 6949 O O . SER A 1 429 ? 17.677 3.542 -30.498 1.000 24.759 449 SER A O 1
ATOM 6957 N N . GLN A 1 430 ? 15.538 3.555 -31.135 1.000 22.017 450 GLN A N 1
ATOM 6958 C CA . GLN A 1 430 ? 15.467 5.005 -31.255 1.000 22.051 450 GLN A CA 1
ATOM 6959 C C . GLN A 1 430 ? 15.650 5.654 -29.876 1.000 21.993 450 GLN A C 1
ATOM 6960 O O . GLN A 1 430 ? 15.245 5.061 -28.863 1.000 22.308 450 GLN A O 1
ATOM 6974 N N . GLY A 1 431 ? 16.163 6.894 -29.858 1.000 25.851 451 GLY A N 1
ATOM 6975 C CA . GLY A 1 431 ? 16.217 7.715 -28.648 1.000 26.754 451 GLY A CA 1
ATOM 6976 C C . GLY A 1 431 ? 17.609 7.706 -27.998 1.000 29.621 451 GLY A C 1
ATOM 6977 O O . GLY A 1 431 ? 18.477 6.930 -28.401 1.000 31.646 451 GLY A O 1
ATOM 6981 N N . HIS A 1 432 ? 17.827 8.546 -26.974 1.000 34.774 452 HIS A N 1
ATOM 6982 C CA . HIS A 1 432 ? 19.103 8.546 -26.248 1.000 31.315 452 HIS A CA 1
ATOM 6983 C C . HIS A 1 432 ? 19.123 7.659 -25.005 1.000 34.652 452 HIS A C 1
ATOM 6984 O O . HIS A 1 432 ? 20.192 7.355 -24.445 1.000 35.745 452 HIS A O 1
ATOM 6999 N N . GLY A 1 433 ? 17.934 7.336 -24.513 1.000 25.517 453 GLY A N 1
ATOM 7000 C CA . GLY A 1 433 ? 17.795 6.660 -23.239 1.000 24.363 453 GLY A CA 1
ATOM 7001 C C . GLY A 1 433 ? 17.076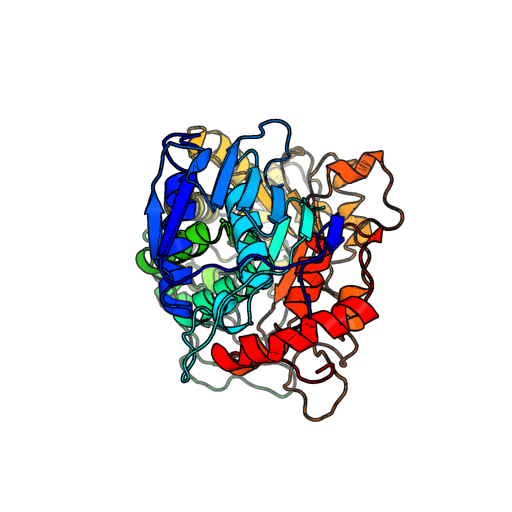 7.510 -22.207 1.000 23.153 453 GLY A C 1
ATOM 7002 O O . GLY A 1 433 ? 17.134 7.168 -21.038 1.000 26.108 453 GLY A O 1
ATOM 7006 N N . THR A 1 434 ? 16.344 8.559 -22.650 1.000 23.446 454 THR A N 1
ATOM 7007 C CA . THR A 1 434 ? 15.566 9.402 -21.755 1.000 20.837 454 THR A CA 1
ATOM 7008 C C . THR A 1 434 ? 14.176 8.825 -21.411 1.000 19.581 454 THR A C 1
ATOM 7009 O O . THR A 1 434 ? 13.508 9.280 -20.479 1.000 21.026 454 THR A O 1
ATOM 7020 N N . GLU A 1 435 ? 13.726 7.801 -22.145 1.000 18.706 455 GLU A N 1
ATOM 7021 C CA . GLU A 1 435 ? 12.388 7.258 -21.929 1.000 19.953 455 GLU A CA 1
ATOM 7022 C C . GLU A 1 435 ? 12.506 6.126 -20.925 1.000 20.101 455 GLU A C 1
ATOM 7023 O O . GLU A 1 435 ? 12.235 4.970 -21.234 1.000 18.376 455 GLU A O 1
ATOM 7035 N N . THR A 1 436 ? 12.934 6.510 -19.708 1.000 20.207 456 THR A N 1
ATOM 7036 C CA . THR A 1 436 ? 13.064 5.588 -18.586 1.000 18.448 456 THR A CA 1
ATOM 7037 C C . THR A 1 436 ? 11.677 5.172 -18.088 1.000 17.724 456 THR A C 1
ATOM 7038 O O . THR A 1 436 ? 10.663 5.811 -18.415 1.000 18.279 456 THR A O 1
ATOM 7049 N N . VAL A 1 437 ? 11.606 4.168 -17.223 1.000 18.037 457 VAL A N 1
ATOM 7050 C CA . VAL A 1 437 ? 10.337 3.824 -16.593 1.000 17.295 457 VAL A CA 1
ATOM 7051 C C . VAL A 1 437 ? 9.711 5.060 -15.927 1.000 17.682 457 VAL A C 1
ATOM 7052 O O . VAL A 1 437 ? 8.509 5.305 -16.011 1.000 18.733 457 VAL A O 1
ATOM 7065 N N . GLU A 1 438 ? 10.527 5.818 -15.197 1.000 20.242 458 GLU A N 1
ATOM 7066 C CA . GLU A 1 438 ? 10.060 6.997 -14.496 1.000 22.045 458 GLU A CA 1
ATOM 7067 C C . GLU A 1 438 ? 9.463 8.018 -15.486 1.000 17.968 458 GLU A C 1
ATOM 7068 O O . GLU A 1 438 ? 8.421 8.620 -15.201 1.000 21.564 458 GLU A O 1
ATOM 7080 N N . ALA A 1 439 ? 10.172 8.269 -16.589 1.000 19.270 459 ALA A N 1
ATOM 7081 C CA . ALA A 1 439 ? 9.705 9.215 -17.598 1.000 19.730 459 ALA A CA 1
ATOM 7082 C C . ALA A 1 439 ? 8.350 8.765 -18.166 1.000 18.928 459 ALA A C 1
ATOM 7083 O O . ALA A 1 439 ? 7.447 9.585 -18.317 1.000 21.127 459 ALA A O 1
ATOM 7090 N N . VAL A 1 440 ? 8.173 7.453 -18.389 1.000 17.530 460 VAL A N 1
ATOM 7091 C CA . VAL A 1 440 ? 6.889 6.969 -18.877 1.000 17.141 460 VAL A CA 1
ATOM 7092 C C . VAL A 1 440 ? 5.802 7.212 -17.836 1.000 18.357 460 VAL A C 1
ATOM 7093 O O . VAL A 1 440 ? 4.689 7.695 -18.157 1.000 19.226 460 VAL A O 1
ATOM 7106 N N . TYR A 1 441 ? 6.085 6.824 -16.581 1.000 19.006 461 TYR A N 1
ATOM 7107 C CA . TYR A 1 441 ? 5.081 6.901 -15.520 1.000 16.919 461 TYR A CA 1
ATOM 7108 C C . TYR A 1 441 ? 4.638 8.353 -15.287 1.000 17.676 461 TYR A C 1
ATOM 7109 O O . TYR A 1 441 ? 3.497 8.629 -14.903 1.000 17.690 461 TYR A O 1
ATOM 7127 N N . ASN A 1 442 ? 5.581 9.302 -15.470 1.000 22.216 462 ASN A N 1
ATOM 7128 C CA . ASN A 1 442 ? 5.355 10.661 -15.021 1.000 23.111 462 ASN A CA 1
ATOM 7129 C C . ASN A 1 442 ? 4.477 11.436 -16.006 1.000 21.506 462 ASN A C 1
ATOM 7130 O O . ASN A 1 442 ? 4.061 12.526 -15.662 1.000 22.983 462 ASN A O 1
ATOM 7141 N N . TYR A 1 443 ? 4.194 10.895 -17.205 1.000 21.576 463 TYR A N 1
ATOM 7142 C CA . TYR A 1 443 ? 3.298 11.571 -18.135 1.000 20.666 463 TYR A CA 1
ATOM 7143 C C . TYR A 1 443 ? 1.880 11.571 -17.562 1.000 21.326 463 TYR A C 1
ATOM 7144 O O . TYR A 1 443 ? 1.386 10.539 -17.130 1.000 19.357 463 TYR A O 1
ATOM 7162 N N . GLN A 1 444 ? 1.248 12.752 -17.510 1.000 21.572 464 GLN A N 1
ATOM 7163 C CA . GLN A 1 444 ? -0.078 12.933 -16.947 1.000 20.421 464 GLN A CA 1
ATOM 7164 C C . GLN A 1 444 ? -1.063 13.226 -18.086 1.000 22.243 464 GLN A C 1
ATOM 7165 O O . GLN A 1 444 ? -1.139 14.361 -18.556 1.000 22.612 464 GLN A O 1
ATOM 7179 N N . PRO A 1 445 ? -1.837 12.227 -18.578 1.000 22.086 465 PRO A N 1
ATOM 7180 C CA . PRO A 1 445 ? -2.633 12.437 -19.787 1.000 23.535 465 PRO A CA 1
ATOM 7181 C C . PRO A 1 445 ? -3.647 13.587 -19.751 1.000 22.366 465 PRO A C 1
ATOM 7182 O O . PRO A 1 445 ? -3.892 14.170 -20.806 1.000 26.292 465 PRO A O 1
ATOM 7193 N N . LEU A 1 446 ? -4.276 13.860 -18.593 1.000 22.779 466 LEU A N 1
ATOM 7194 C CA . LEU A 1 446 ? -5.319 14.884 -18.541 1.000 25.491 466 LEU A CA 1
ATOM 7195 C C . LEU A 1 446 ? -4.853 16.157 -17.825 1.000 23.898 466 LEU A C 1
ATOM 7196 O O . LEU A 1 446 ? -5.676 16.962 -17.426 1.000 26.365 466 LEU A O 1
ATOM 7212 N N . LYS A 1 447 ? -3.547 16.379 -17.734 1.000 24.093 467 LYS A N 1
ATOM 7213 C CA . LYS A 1 447 ? -3.054 17.565 -17.042 1.000 26.084 467 LYS A CA 1
ATOM 7214 C C . LYS A 1 447 ? -3.523 18.794 -17.816 1.000 24.440 467 LYS A C 1
ATOM 7215 O O . LYS A 1 447 ? -3.274 18.899 -19.009 1.000 26.675 467 LYS A O 1
ATOM 7234 N N . ASP A 1 448 ? -4.198 19.708 -17.121 1.000 28.213 468 ASP A N 1
ATOM 7235 C CA . ASP A 1 448 ? -4.660 20.971 -17.689 1.000 31.051 468 ASP A CA 1
ATOM 7236 C C . ASP A 1 448 ? -5.645 20.776 -18.844 1.000 28.257 468 ASP A C 1
ATOM 7237 O O . ASP A 1 448 ? -5.748 21.648 -19.692 1.000 34.617 468 ASP A O 1
ATOM 7246 N N . VAL A 1 449 ? -6.352 19.643 -18.891 1.000 25.549 469 VAL A N 1
ATOM 7247 C CA . VAL A 1 449 ? -7.391 19.443 -19.896 1.000 29.733 469 VAL A CA 1
ATOM 7248 C C . VAL A 1 449 ? -8.719 19.893 -19.293 1.000 26.418 469 VAL A C 1
ATOM 7249 O O . VAL A 1 449 ? -9.106 19.356 -18.262 1.000 29.211 469 VAL A O 1
ATOM 7262 N N . ASP A 1 450 ? -9.413 20.860 -19.950 1.000 30.168 470 ASP A N 1
ATOM 7263 C CA . ASP A 1 450 ? -10.688 21.381 -19.479 1.000 32.125 470 ASP A CA 1
ATOM 7264 C C . ASP A 1 450 ? -11.675 20.233 -19.270 1.000 31.527 470 ASP A C 1
ATOM 7265 O O . ASP A 1 450 ? -11.727 19.302 -20.059 1.000 29.194 470 ASP A O 1
ATOM 7274 N N . ALA A 1 451 ? -12.468 20.339 -18.195 1.000 35.496 471 ALA A N 1
ATOM 7275 C CA . ALA A 1 451 ? -13.471 19.349 -17.838 1.000 37.976 471 ALA A CA 1
ATOM 7276 C C . ALA A 1 451 ? -14.404 19.055 -19.010 1.000 29.159 471 ALA A C 1
ATOM 7277 O O . ALA A 1 451 ? -14.829 17.920 -19.173 1.000 32.854 471 ALA A O 1
ATOM 7284 N N . ALA A 1 452 ? -14.723 20.068 -19.822 1.000 30.766 472 ALA A N 1
ATOM 7285 C CA . ALA A 1 452 ? -15.711 19.903 -20.885 1.000 31.740 472 ALA A CA 1
ATOM 7286 C C . ALA A 1 452 ? -15.166 19.045 -22.040 1.000 28.022 472 ALA A C 1
ATOM 7287 O O . ALA A 1 452 ? -15.945 18.454 -22.808 1.000 31.052 472 ALA A O 1
ATOM 7294 N N . LEU A 1 453 ? -13.832 18.955 -22.168 1.000 28.240 473 LEU A N 1
ATOM 7295 C CA . LEU A 1 453 ? -13.198 18.184 -23.229 1.000 26.001 473 LEU A CA 1
ATOM 7296 C C . LEU A 1 453 ? -12.887 16.758 -22.774 1.000 25.963 473 LEU A C 1
ATOM 7297 O O . LEU A 1 453 ? -12.735 15.874 -23.607 1.000 23.632 473 LEU A O 1
ATOM 7313 N N . GLN A 1 454 ? -12.768 16.549 -21.460 1.000 26.367 474 GLN A N 1
ATOM 7314 C CA . GLN A 1 454 ? -12.315 15.273 -20.923 1.000 24.795 474 GLN A CA 1
ATOM 7315 C C . GLN A 1 454 ? -13.164 14.079 -21.378 1.000 24.177 474 GLN A C 1
ATOM 7316 O O . GLN A 1 454 ? -12.592 13.009 -21.542 1.000 26.199 474 GLN A O 1
ATOM 7330 N N . PRO A 1 455 ? -14.522 14.168 -21.569 1.000 25.739 475 PRO A N 1
ATOM 7331 C CA . PRO A 1 455 ? -15.286 12.997 -22.026 1.000 24.417 475 PRO A CA 1
ATOM 7332 C C . PRO A 1 455 ? -14.834 12.381 -23.358 1.000 20.555 475 PRO A C 1
ATOM 7333 O O . PRO A 1 455 ? -15.127 11.217 -23.669 1.000 24.913 475 PRO A O 1
ATOM 7344 N N . TYR A 1 456 ? -14.160 13.177 -24.184 1.000 20.858 476 TYR A N 1
ATOM 7345 C CA . TYR A 1 456 ? -13.674 12.748 -25.494 1.000 20.507 476 TYR A CA 1
ATOM 7346 C C . TYR A 1 456 ? -12.330 12.012 -25.406 1.000 19.924 476 TYR A C 1
ATOM 7347 O O . TYR A 1 456 ? -11.871 11.420 -26.376 1.000 20.294 476 TYR A O 1
ATOM 7365 N N . TYR A 1 457 ? -11.702 12.057 -24.219 1.000 20.377 477 TYR A N 1
ATOM 7366 C CA . TYR A 1 457 ? -10.420 11.391 -24.036 1.000 17.761 477 TYR A CA 1
ATOM 7367 C C . TYR A 1 457 ? -10.661 9.940 -23.613 1.000 17.773 477 TYR A C 1
ATOM 7368 O O . TYR A 1 457 ? -10.913 9.631 -22.441 1.000 21.588 477 TYR A O 1
ATOM 7386 N N . LYS A 1 458 ? -10.598 9.046 -24.598 1.000 19.428 478 LYS A N 1
ATOM 7387 C CA . LYS A 1 458 ? -10.976 7.669 -24.385 1.000 19.358 478 LYS A CA 1
ATOM 7388 C C . LYS A 1 458 ? -9.878 6.870 -23.698 1.000 17.257 478 LYS A C 1
ATOM 7389 O O . LYS A 1 458 ? -10.195 5.867 -23.080 1.000 18.142 478 LYS A O 1
ATOM 7408 N N . GLY A 1 459 ? -8.633 7.346 -23.785 1.000 18.069 479 GLY A N 1
ATOM 7409 C CA . GLY A 1 459 ? -7.590 6.648 -23.087 1.000 17.576 479 GLY A CA 1
ATOM 7410 C C . GLY A 1 459 ? -6.220 6.863 -23.683 1.000 16.679 479 GLY A C 1
ATOM 7411 O O . GLY A 1 459 ? -5.942 7.879 -24.309 1.000 17.354 479 GLY A O 1
ATOM 7415 N N . VAL A 1 460 ? -5.370 5.866 -23.412 1.000 17.119 480 VAL A N 1
ATOM 7416 C CA . VAL A 1 460 ? -3.932 5.972 -23.642 1.000 17.503 480 VAL A CA 1
ATOM 7417 C C . VAL A 1 460 ? -3.439 4.682 -24.290 1.000 16.141 480 VAL A C 1
ATOM 7418 O O . VAL A 1 460 ? -4.087 3.615 -24.128 1.000 17.809 480 VAL A O 1
ATOM 7431 N N . GLN A 1 461 ? -2.276 4.783 -24.953 1.000 16.193 481 GLN A N 1
ATOM 7432 C CA . GLN A 1 461 ? -1.707 3.623 -25.582 1.000 16.049 481 GLN A CA 1
ATOM 7433 C C . GLN A 1 461 ? -0.200 3.792 -25.665 1.000 15.476 481 GLN A C 1
ATOM 7434 O O . GLN A 1 461 ? 0.286 4.873 -26.013 1.000 15.835 481 GLN A O 1
ATOM 7448 N N . ALA A 1 462 ? 0.500 2.682 -25.412 1.000 15.703 482 ALA A N 1
ATOM 7449 C CA . ALA A 1 462 ? 1.915 2.557 -25.712 1.000 13.879 482 ALA A CA 1
ATOM 7450 C C . ALA A 1 462 ? 2.061 1.968 -27.124 1.000 15.096 482 ALA A C 1
ATOM 7451 O O . ALA A 1 462 ? 1.423 0.936 -27.429 1.000 16.134 482 ALA A O 1
ATOM 7458 N N . ASN A 1 463 ? 2.954 2.514 -27.926 1.000 15.738 483 ASN A N 1
ATOM 7459 C CA . ASN A 1 463 ? 3.208 2.022 -29.268 1.000 16.319 483 ASN A CA 1
ATOM 7460 C C . ASN A 1 463 ? 4.623 1.466 -29.356 1.000 16.157 483 ASN A C 1
ATOM 7461 O O . ASN A 1 463 ? 5.558 1.996 -28.720 1.000 16.929 483 ASN A O 1
ATOM 7472 N N . PHE A 1 464 ? 4.803 0.441 -30.191 1.000 14.074 484 PHE A N 1
ATOM 7473 C CA . PHE A 1 464 ? 6.098 -0.210 -30.343 1.000 14.685 484 PHE A CA 1
ATOM 7474 C C . PHE A 1 464 ? 6.434 -0.353 -31.832 1.000 16.020 484 PHE A C 1
ATOM 7475 O O . PHE A 1 464 ? 5.896 -1.246 -32.534 1.000 17.062 484 PHE A O 1
ATOM 7492 N N . TRP A 1 465 ? 7.322 0.519 -32.311 1.000 15.438 485 TRP A N 1
ATOM 7493 C CA . TRP A 1 465 ? 7.795 0.562 -33.692 1.000 16.116 485 TRP A CA 1
ATOM 7494 C C . TRP A 1 465 ? 9.040 -0.297 -33.852 1.000 16.090 485 TRP A C 1
ATOM 7495 O O . TRP A 1 465 ? 9.942 -0.236 -32.975 1.000 17.702 485 TRP A O 1
ATOM 7516 N N . THR A 1 466 ? 9.136 -1.085 -34.926 1.000 15.011 486 THR A N 1
ATOM 7517 C CA . THR A 1 466 ? 10.132 -2.149 -34.984 1.000 16.323 486 THR A CA 1
ATOM 7518 C C . THR A 1 466 ? 11.177 -1.961 -36.096 1.000 19.186 486 THR A C 1
ATOM 7519 O O . THR A 1 466 ? 11.806 -2.948 -36.516 1.000 20.359 486 THR A O 1
ATOM 7530 N N . GLU A 1 467 ? 11.492 -0.707 -36.482 1.000 17.991 487 GLU A N 1
ATOM 7531 C CA . GLU A 1 467 ? 12.590 -0.482 -37.423 1.000 19.909 487 GLU A CA 1
ATOM 7532 C C . GLU A 1 467 ? 13.872 -1.235 -37.029 1.000 18.827 487 GLU A C 1
ATOM 7533 O O . GLU A 1 467 ? 14.538 -1.815 -37.880 1.000 20.749 487 GLU A O 1
ATOM 7545 N N . TRP A 1 468 ? 14.221 -1.180 -35.731 1.000 19.138 488 TRP A N 1
ATOM 7546 C CA . TRP A 1 468 ? 15.491 -1.703 -35.209 1.000 19.772 488 TRP A CA 1
ATOM 7547 C C . TRP A 1 468 ? 15.360 -3.073 -34.538 1.000 20.124 488 TRP A C 1
ATOM 7548 O O . TRP A 1 468 ? 16.367 -3.729 -34.257 1.000 26.995 488 TRP A O 1
ATOM 7569 N N . VAL A 1 469 ? 14.153 -3.462 -34.157 1.000 19.868 489 VAL A N 1
ATOM 7570 C CA . VAL A 1 469 ? 13.924 -4.599 -33.287 1.000 22.176 489 VAL A CA 1
ATOM 7571 C C . VAL A 1 469 ? 13.499 -5.798 -34.120 1.000 22.755 489 VAL A C 1
ATOM 7572 O O . VAL A 1 469 ? 12.473 -5.732 -34.771 1.000 21.657 489 VAL A O 1
ATOM 7585 N N . THR A 1 470 ? 14.260 -6.890 -34.053 1.000 25.060 490 THR A N 1
ATOM 7586 C CA . THR A 1 470 ? 14.017 -8.032 -34.927 1.000 23.452 490 THR A CA 1
ATOM 7587 C C . THR A 1 470 ? 13.748 -9.322 -34.148 1.000 28.342 490 THR A C 1
ATOM 7588 O O . THR A 1 470 ? 13.193 -10.279 -34.706 1.000 29.842 490 THR A O 1
ATOM 7599 N N . GLU A 1 471 ? 14.137 -9.352 -32.864 1.000 26.378 491 GLU A N 1
ATOM 7600 C CA . GLU A 1 471 ? 14.114 -10.586 -32.088 1.000 24.354 491 GLU A CA 1
ATOM 7601 C C . GLU A 1 471 ? 13.191 -10.437 -30.882 1.000 22.015 491 GLU A C 1
ATOM 7602 O O . GLU A 1 471 ? 13.164 -9.381 -30.229 1.000 22.990 491 GLU A O 1
ATOM 7614 N N . PRO A 1 472 ? 12.452 -11.516 -30.530 1.000 22.655 492 PRO A N 1
ATOM 7615 C CA . PRO A 1 472 ? 11.515 -11.488 -29.403 1.000 23.835 492 PRO A CA 1
ATOM 7616 C C . PRO A 1 472 ? 12.167 -11.075 -28.078 1.000 21.075 492 PRO A C 1
ATOM 7617 O O . PRO A 1 472 ? 11.548 -10.369 -27.289 1.000 20.866 492 PRO A O 1
ATOM 7628 N N . SER A 1 473 ? 13.419 -11.506 -27.841 1.000 20.089 493 SER A N 1
ATOM 7629 C CA . SER A 1 473 ? 14.075 -11.150 -26.596 1.000 21.546 493 SER A CA 1
ATOM 7630 C C . SER A 1 473 ? 14.192 -9.637 -26.428 1.000 20.712 493 SER A C 1
ATOM 7631 O O . SER A 1 473 ? 14.033 -9.099 -25.311 1.000 20.442 493 SER A O 1
ATOM 7639 N N . VAL A 1 474 ? 14.507 -8.957 -27.549 1.000 18.288 494 VAL A N 1
ATOM 7640 C CA . VAL A 1 474 ? 14.707 -7.508 -27.532 1.000 20.247 494 VAL A CA 1
ATOM 7641 C C . VAL A 1 474 ? 13.346 -6.804 -27.421 1.000 17.842 494 VAL A C 1
ATOM 7642 O O . VAL A 1 474 ? 13.199 -5.807 -26.726 1.000 18.430 494 VAL A O 1
ATOM 7655 N N . LEU A 1 475 ? 12.325 -7.323 -28.132 1.000 18.691 495 LEU A N 1
ATOM 7656 C CA . LEU A 1 475 ? 10.959 -6.778 -28.021 1.000 18.011 495 LEU A CA 1
ATOM 7657 C C . LEU A 1 475 ? 10.513 -6.768 -26.553 1.000 16.481 495 LEU A C 1
ATOM 7658 O O . LEU A 1 475 ? 10.064 -5.757 -26.026 1.000 17.717 495 LEU A O 1
ATOM 7674 N N . GLU A 1 476 ? 10.746 -7.890 -25.862 1.000 17.964 496 GLU A N 1
ATOM 7675 C CA . GLU A 1 476 ? 10.305 -8.024 -24.484 1.000 16.040 496 GLU A CA 1
ATOM 7676 C C . GLU A 1 476 ? 11.152 -7.136 -23.555 1.000 16.239 496 GLU A C 1
ATOM 7677 O O . GLU A 1 476 ? 10.614 -6.503 -22.663 1.000 16.034 496 GLU A O 1
ATOM 7689 N N . TYR A 1 477 ? 12.464 -7.106 -23.807 1.000 17.125 497 TYR A N 1
ATOM 7690 C CA . TYR A 1 477 ? 13.353 -6.265 -23.027 1.000 17.614 497 TYR A CA 1
ATOM 7691 C C . TYR A 1 477 ? 12.899 -4.805 -23.024 1.000 16.800 497 TYR A C 1
ATOM 7692 O O . TYR A 1 477 ? 12.955 -4.099 -22.005 1.000 18.740 497 TYR A O 1
ATOM 7710 N N . LEU A 1 478 ? 12.441 -4.336 -24.191 1.000 16.669 498 LEU A N 1
ATOM 7711 C CA . LEU A 1 478 ? 12.033 -2.946 -24.367 1.000 15.252 498 LEU A CA 1
ATOM 7712 C C . LEU A 1 478 ? 10.603 -2.731 -23.865 1.000 15.253 498 LEU A C 1
ATOM 7713 O O . LEU A 1 478 ? 10.296 -1.704 -23.246 1.000 16.130 498 LEU A O 1
ATOM 7729 N N . MET A 1 479 ? 9.725 -3.739 -24.071 1.000 15.864 499 MET A N 1
ATOM 7730 C CA . MET A 1 479 ? 8.336 -3.626 -23.627 1.000 16.556 499 MET A CA 1
ATOM 7731 C C . MET A 1 479 ? 8.231 -3.495 -22.100 1.000 13.954 499 MET A C 1
ATOM 7732 O O . MET A 1 479 ? 7.428 -2.733 -21.575 1.000 15.819 499 MET A O 1
ATOM 7746 N N . LEU A 1 480 ? 8.991 -4.341 -21.373 1.000 18.896 500 LEU A N 1
ATOM 7747 C CA . LEU A 1 480 ? 8.762 -4.505 -19.942 1.000 16.465 500 LEU A CA 1
ATOM 7748 C C . LEU A 1 480 ? 9.910 -3.866 -19.176 1.000 15.779 500 LEU A C 1
ATOM 7749 O O . LEU A 1 480 ? 11.057 -4.005 -19.604 1.000 16.728 500 LEU A O 1
ATOM 7765 N N . PRO A 1 481 ? 9.642 -3.158 -18.060 1.000 16.963 501 PRO A N 1
ATOM 7766 C CA . PRO A 1 481 ? 8.344 -2.959 -17.427 1.000 15.794 501 PRO A CA 1
ATOM 7767 C C . PRO A 1 481 ? 7.555 -1.699 -17.811 1.000 15.790 501 PRO A C 1
ATOM 7768 O O . PRO A 1 481 ? 6.527 -1.399 -17.184 1.000 17.403 501 PRO A O 1
ATOM 7779 N N . ARG A 1 482 ? 8.033 -0.980 -18.821 1.000 15.114 502 ARG A N 1
ATOM 7780 C CA . ARG A 1 482 ? 7.321 0.243 -19.230 1.000 15.583 502 ARG A CA 1
ATOM 7781 C C . ARG A 1 482 ? 5.862 0.009 -19.645 1.000 16.344 502 ARG A C 1
ATOM 7782 O O . ARG A 1 482 ? 5.027 0.871 -19.359 1.000 16.651 502 ARG A O 1
ATOM 7803 N N . LEU A 1 483 ? 5.548 -1.171 -20.206 1.000 13.902 503 LEU A N 1
ATOM 7804 C CA . LEU A 1 483 ? 4.161 -1.450 -20.563 1.000 14.995 503 LEU A CA 1
ATOM 7805 C C . LEU A 1 483 ? 3.282 -1.263 -19.337 1.000 14.056 503 LEU A C 1
ATOM 7806 O O . LEU A 1 483 ? 2.162 -0.787 -19.411 1.000 16.046 503 LEU A O 1
ATOM 7822 N N . ALA A 1 484 ? 3.747 -1.720 -18.163 1.000 14.644 504 ALA A N 1
ATOM 7823 C CA . ALA A 1 484 ? 2.944 -1.669 -16.951 1.000 16.138 504 ALA A CA 1
ATOM 7824 C C . ALA A 1 484 ? 2.700 -0.232 -16.481 1.000 14.723 504 ALA A C 1
ATOM 7825 O O . ALA A 1 484 ? 1.684 0.041 -15.833 1.000 15.707 504 ALA A O 1
ATOM 7832 N N . ALA A 1 485 ? 3.672 0.652 -16.735 1.000 15.788 505 ALA A N 1
ATOM 7833 C CA . ALA A 1 485 ? 3.507 2.053 -16.373 1.000 14.901 505 ALA A CA 1
ATOM 7834 C C . ALA A 1 485 ? 2.366 2.685 -17.189 1.000 15.768 505 ALA A C 1
ATOM 7835 O O . ALA A 1 485 ? 1.548 3.397 -16.632 1.000 16.188 505 ALA A O 1
ATOM 7842 N N . VAL A 1 486 ? 2.353 2.393 -18.506 1.000 15.038 506 VAL A N 1
ATOM 7843 C CA . VAL A 1 486 ? 1.258 2.885 -19.343 1.000 15.874 506 VAL A CA 1
ATOM 7844 C C . VAL A 1 486 ? -0.073 2.249 -18.934 1.000 15.168 506 VAL A C 1
ATOM 7845 O O . VAL A 1 486 ? -1.101 2.916 -18.867 1.000 16.172 506 VAL A O 1
ATOM 7858 N N . ALA A 1 487 ? -0.073 0.937 -18.644 1.000 14.645 507 ALA A N 1
ATOM 7859 C CA . ALA A 1 487 ? -1.271 0.247 -18.160 1.000 15.727 507 ALA A CA 1
ATOM 7860 C C . ALA A 1 487 ? -1.847 0.928 -16.914 1.000 12.920 507 ALA A C 1
ATOM 7861 O O . ALA A 1 487 ? -3.069 1.103 -16.742 1.000 16.107 507 ALA A O 1
ATOM 7868 N N . GLU A 1 488 ? -0.944 1.252 -15.957 1.000 15.298 508 GLU A N 1
ATOM 7869 C CA . GLU A 1 488 ? -1.363 1.933 -14.746 1.000 16.500 508 GLU A CA 1
ATOM 7870 C C . GLU A 1 488 ? -1.865 3.355 -15.018 1.000 14.378 508 GLU A C 1
ATOM 7871 O O . GLU A 1 488 ? -2.851 3.748 -14.411 1.000 17.867 508 GLU A O 1
ATOM 7883 N N . ALA A 1 489 ? -1.211 4.071 -15.938 1.000 17.076 509 ALA A N 1
ATOM 7884 C CA . ALA A 1 489 ? -1.694 5.392 -16.343 1.000 15.384 509 ALA A CA 1
ATOM 7885 C C . ALA A 1 489 ? -3.119 5.260 -16.877 1.000 16.186 509 ALA A C 1
ATOM 7886 O O . ALA A 1 489 ? -3.931 6.163 -16.649 1.000 17.606 509 ALA A O 1
ATOM 7893 N N . GLY A 1 490 ? -3.401 4.159 -17.611 1.000 17.334 510 GLY A N 1
ATOM 7894 C CA . GLY A 1 490 ? -4.734 3.976 -18.199 1.000 16.928 510 GLY A CA 1
ATOM 7895 C C . GLY A 1 490 ? -5.824 3.622 -17.196 1.000 15.314 510 GLY A C 1
ATOM 7896 O O . GLY A 1 490 ? -7.016 3.919 -17.374 1.000 18.377 510 GLY A O 1
ATOM 7900 N N . TRP A 1 491 ? -5.436 2.899 -16.144 1.000 16.965 511 TRP A N 1
ATOM 7901 C CA . TRP A 1 491 ? -6.343 2.340 -15.152 1.000 15.461 511 TRP A CA 1
ATOM 7902 C C . TRP A 1 491 ? -6.492 3.222 -13.896 1.000 14.496 511 TRP A C 1
ATOM 7903 O O . TRP A 1 491 ? -7.600 3.590 -13.450 1.000 17.241 511 TRP A O 1
ATOM 7924 N N . THR A 1 492 ? -5.345 3.486 -13.243 1.000 18.726 512 THR A N 1
ATOM 7925 C CA . THR A 1 492 ? -5.385 4.026 -11.897 1.000 18.616 512 THR A CA 1
ATOM 7926 C C . THR A 1 492 ? -5.699 5.521 -11.904 1.000 16.972 512 THR A C 1
ATOM 7927 O O . THR A 1 492 ? -5.112 6.252 -12.697 1.000 20.654 512 THR A O 1
ATOM 7938 N N . PRO A 1 493 ? -6.638 6.007 -11.052 1.000 21.476 513 PRO A N 1
ATOM 7939 C CA . PRO A 1 493 ? -6.854 7.450 -10.880 1.000 23.794 513 PRO A CA 1
ATOM 7940 C C . PRO A 1 493 ? -5.520 8.172 -10.668 1.000 19.811 513 PRO A C 1
ATOM 7941 O O . PRO A 1 493 ? -4.655 7.692 -9.953 1.000 22.849 513 PRO A O 1
ATOM 7952 N N . GLN A 1 494 ? -5.360 9.339 -11.283 1.000 23.434 514 GLN A N 1
ATOM 7953 C CA . GLN A 1 494 ? -4.110 10.079 -11.246 1.000 23.321 514 GLN A CA 1
ATOM 7954 C C . GLN A 1 494 ? -3.695 10.357 -9.798 1.000 23.263 514 GLN A C 1
ATOM 7955 O O . GLN A 1 494 ? -2.518 10.251 -9.514 1.000 23.559 514 GLN A O 1
ATOM 7969 N N . GLU A 1 495 ? -4.662 10.624 -8.910 1.000 24.650 515 GLU A N 1
ATOM 7970 C CA . GLU A 1 495 ? -4.411 10.918 -7.502 1.000 33.673 515 GLU A CA 1
ATOM 7971 C C . GLU A 1 495 ? -3.814 9.724 -6.743 1.000 26.356 515 GLU A C 1
ATOM 7972 O O . GLU A 1 495 ? -3.262 9.931 -5.652 1.000 31.491 515 GLU A O 1
ATOM 7984 N N . LYS A 1 496 ? -3.936 8.502 -7.284 1.000 24.718 516 LYS A N 1
ATOM 7985 C CA . LYS A 1 496 ? -3.457 7.281 -6.630 1.000 24.948 516 LYS A CA 1
ATOM 7986 C C . LYS A 1 496 ? -2.155 6.804 -7.278 1.000 22.632 516 LYS A C 1
ATOM 7987 O O . LYS A 1 496 ? -1.579 5.791 -6.857 1.000 25.810 516 LYS A O 1
ATOM 8006 N N . ARG A 1 497 ? -1.669 7.549 -8.278 1.000 19.627 517 ARG A N 1
ATOM 8007 C CA . ARG A 1 497 ? -0.443 7.226 -8.995 1.000 20.412 517 ARG A CA 1
ATOM 8008 C C . ARG A 1 497 ? 0.741 7.887 -8.293 1.000 21.148 517 ARG A C 1
ATOM 8009 O O . ARG A 1 497 ? 0.670 9.048 -7.931 1.000 23.526 517 ARG A O 1
ATOM 8030 N N . ASN A 1 498 ? 1.812 7.100 -8.161 1.000 18.998 518 ASN A N 1
ATOM 8031 C CA . ASN A 1 498 ? 3.021 7.493 -7.429 1.000 19.546 518 ASN A CA 1
ATOM 8032 C C . ASN A 1 498 ? 4.123 6.579 -7.968 1.000 17.150 518 ASN A C 1
ATOM 8033 O O . ASN A 1 498 ? 3.987 5.348 -7.894 1.000 20.364 518 ASN A O 1
ATOM 8044 N N . TYR A 1 499 ? 5.175 7.163 -8.545 1.000 19.304 519 TYR A N 1
ATOM 8045 C CA . TYR A 1 499 ? 6.220 6.400 -9.209 1.000 19.502 519 TYR A CA 1
ATOM 8046 C C . TYR A 1 499 ? 7.020 5.571 -8.197 1.000 18.508 519 TYR A C 1
ATOM 8047 O O . TYR A 1 499 ? 7.313 4.410 -8.473 1.000 18.998 519 TYR A O 1
ATOM 8065 N N . GLU A 1 500 ? 7.397 6.144 -7.036 1.000 19.162 520 GLU A N 1
ATOM 8066 C CA . GLU A 1 500 ? 8.161 5.341 -6.092 1.000 20.489 520 GLU A CA 1
ATOM 8067 C C . GLU A 1 500 ? 7.373 4.125 -5.614 1.000 18.307 520 GLU A C 1
ATOM 8068 O O . GLU A 1 500 ? 7.936 3.057 -5.410 1.000 22.434 520 GLU A O 1
ATOM 8080 N N . ASP A 1 501 ? 6.049 4.283 -5.438 1.000 18.761 521 ASP A N 1
ATOM 8081 C CA . ASP A 1 501 ? 5.183 3.186 -5.049 1.000 19.246 521 ASP A CA 1
ATOM 8082 C C . ASP A 1 501 ? 5.088 2.159 -6.185 1.000 18.717 521 ASP A C 1
ATOM 8083 O O . ASP A 1 501 ? 5.210 0.962 -5.954 1.000 18.645 521 ASP A O 1
ATOM 8092 N N . PHE A 1 502 ? 4.925 2.643 -7.423 1.000 18.875 522 PHE A N 1
ATOM 8093 C CA . PHE A 1 502 ? 4.873 1.767 -8.591 1.000 19.997 522 PHE A CA 1
ATOM 8094 C C . PHE A 1 502 ? 6.156 0.953 -8.744 1.000 15.882 522 PHE A C 1
ATOM 8095 O O . PHE A 1 502 ? 6.129 -0.260 -8.971 1.000 19.010 522 PHE A O 1
ATOM 8112 N N . LYS A 1 503 ? 7.290 1.602 -8.468 1.000 18.058 523 LYS A N 1
ATOM 8113 C CA . LYS A 1 503 ? 8.588 0.939 -8.555 1.000 18.400 523 LYS A CA 1
ATOM 8114 C C . LYS A 1 503 ? 8.636 -0.255 -7.585 1.000 18.141 523 LYS A C 1
ATOM 8115 O O . LYS A 1 503 ? 9.076 -1.356 -7.969 1.000 20.716 523 LYS A O 1
ATOM 8134 N N . GLU A 1 504 ? 8.188 -0.056 -6.337 1.000 19.090 524 GLU A N 1
ATOM 8135 C CA . GLU A 1 504 ? 8.193 -1.132 -5.340 1.000 18.597 524 GLU A CA 1
ATOM 8136 C C . GLU A 1 504 ? 7.288 -2.283 -5.781 1.000 17.853 524 GLU A C 1
ATOM 8137 O O . GLU A 1 504 ? 7.651 -3.460 -5.684 1.000 19.553 524 GLU A O 1
ATOM 8149 N N . ARG A 1 505 ? 6.124 -1.930 -6.356 1.000 18.373 525 ARG A N 1
ATOM 8150 C CA . ARG A 1 505 ? 5.193 -2.980 -6.759 1.000 19.185 525 ARG A CA 1
ATOM 8151 C C . ARG A 1 505 ? 5.707 -3.753 -7.969 1.000 19.527 525 ARG A C 1
ATOM 8152 O O . ARG A 1 505 ? 5.559 -4.986 -8.005 1.000 19.772 525 ARG A O 1
ATOM 8173 N N . ILE A 1 506 ? 6.270 -3.029 -8.961 1.000 17.756 526 ILE A N 1
ATOM 8174 C CA . ILE A 1 506 ? 6.640 -3.668 -10.216 1.000 17.986 526 ILE A CA 1
ATOM 8175 C C . ILE A 1 506 ? 7.844 -4.588 -9.993 1.000 17.602 526 ILE A C 1
ATOM 8176 O O . ILE A 1 506 ? 8.019 -5.577 -10.676 1.000 18.647 526 ILE A O 1
ATOM 8192 N N . ARG A 1 507 ? 8.684 -4.253 -8.984 1.000 20.253 527 ARG A N 1
ATOM 8193 C CA . ARG A 1 507 ? 9.783 -5.131 -8.618 1.000 18.432 527 ARG A CA 1
ATOM 8194 C C . ARG A 1 507 ? 9.301 -6.551 -8.308 1.000 18.857 527 ARG A C 1
ATOM 8195 O O . ARG A 1 507 ? 10.036 -7.507 -8.565 1.000 22.573 527 ARG A O 1
ATOM 8216 N N . LYS A 1 508 ? 8.104 -6.680 -7.724 1.000 19.268 528 LYS A N 1
ATOM 8217 C CA . LYS A 1 508 ? 7.557 -7.988 -7.389 1.000 19.373 528 LYS A CA 1
ATOM 8218 C C . LYS A 1 508 ? 7.266 -8.824 -8.641 1.000 17.021 528 LYS A C 1
ATOM 8219 O O . LYS A 1 508 ? 7.133 -10.039 -8.542 1.000 18.899 528 LYS A O 1
ATOM 8238 N N . ASP A 1 509 ? 7.141 -8.169 -9.807 1.000 17.594 529 ASP A N 1
ATOM 8239 C CA . ASP A 1 509 ? 6.850 -8.908 -11.022 1.000 16.965 529 ASP A CA 1
ATOM 8240 C C . ASP A 1 509 ? 8.079 -9.482 -11.720 1.000 16.174 529 ASP A C 1
ATOM 8241 O O . ASP A 1 509 ? 7.956 -10.250 -12.669 1.000 18.373 529 ASP A O 1
ATOM 8250 N N . ALA A 1 510 ? 9.302 -9.153 -11.275 1.000 19.107 530 ALA A N 1
ATOM 8251 C CA . ALA A 1 510 ? 10.449 -9.839 -11.848 1.000 18.531 530 ALA A CA 1
ATOM 8252 C C . ALA A 1 510 ? 10.250 -11.358 -11.737 1.000 17.950 530 ALA A C 1
ATOM 8253 O O . ALA A 1 510 ? 10.624 -12.088 -12.662 1.000 19.685 530 ALA A O 1
ATOM 8260 N N . GLU A 1 511 ? 9.722 -11.835 -10.595 1.000 19.116 531 GLU A N 1
ATOM 8261 C CA . GLU A 1 511 ? 9.473 -13.256 -10.387 1.000 19.745 531 GLU A CA 1
ATOM 8262 C C . GLU A 1 511 ? 8.498 -13.808 -11.435 1.000 16.553 531 GLU A C 1
ATOM 8263 O O . GLU A 1 511 ? 8.745 -14.862 -11.979 1.000 20.084 531 GLU A O 1
ATOM 8275 N N . LEU A 1 512 ? 7.451 -13.024 -11.748 1.000 19.037 532 LEU A N 1
ATOM 8276 C CA . LEU A 1 512 ? 6.455 -13.419 -12.732 1.000 19.368 532 LEU A CA 1
ATOM 8277 C C . LEU A 1 512 ? 7.118 -13.530 -14.107 1.000 17.095 532 LEU A C 1
ATOM 8278 O O . LEU A 1 512 ? 6.964 -14.527 -14.822 1.000 18.997 532 LEU A O 1
ATOM 8294 N N . TYR A 1 513 ? 7.880 -12.489 -14.471 1.000 17.462 533 TYR A N 1
ATOM 8295 C CA . TYR A 1 513 ? 8.571 -12.449 -15.760 1.000 16.794 533 TYR A CA 1
ATOM 8296 C C . TYR A 1 513 ? 9.500 -13.654 -15.905 1.000 16.833 533 TYR A C 1
ATOM 8297 O O . TYR A 1 513 ? 9.560 -14.303 -16.944 1.000 18.442 533 TYR A O 1
ATOM 8315 N N . ASP A 1 514 ? 10.260 -13.948 -14.845 1.000 18.232 534 ASP A N 1
ATOM 8316 C CA . ASP A 1 514 ? 11.158 -15.072 -14.890 1.000 19.659 534 ASP A CA 1
ATOM 8317 C C . ASP A 1 514 ? 10.404 -16.388 -15.047 1.000 19.304 534 ASP A C 1
ATOM 8318 O O . ASP A 1 514 ? 10.867 -17.231 -15.816 1.000 22.740 534 ASP A O 1
ATOM 8327 N N . LEU A 1 515 ? 9.261 -16.565 -14.354 1.000 19.423 535 LEU A N 1
ATOM 8328 C CA . LEU A 1 515 ? 8.497 -17.808 -14.479 1.000 20.510 535 LEU A CA 1
ATOM 8329 C C . LEU A 1 515 ? 7.971 -17.998 -15.906 1.000 20.844 535 LEU A C 1
ATOM 8330 O O . LEU A 1 515 ? 7.852 -19.128 -16.360 1.000 25.119 535 LEU A O 1
ATOM 8346 N N . LYS A 1 516 ? 7.705 -16.895 -16.603 1.000 21.748 536 LYS A N 1
ATOM 8347 C CA . LYS A 1 516 ? 7.173 -16.979 -17.947 1.000 22.189 536 LYS A CA 1
ATOM 8348 C C . LYS A 1 516 ? 8.275 -16.990 -19.002 1.000 20.496 536 LYS A C 1
ATOM 8349 O O . LYS A 1 516 ? 7.963 -17.137 -20.181 1.000 26.835 536 LYS A O 1
ATOM 8368 N N . GLY A 1 517 ? 9.535 -16.801 -18.590 1.000 20.309 537 GLY A N 1
ATOM 8369 C CA . GLY A 1 517 ? 10.663 -16.654 -19.487 1.000 21.492 537 GLY A CA 1
ATOM 8370 C C . GLY A 1 517 ? 10.649 -15.392 -20.353 1.000 19.103 537 GLY A C 1
ATOM 8371 O O . GLY A 1 517 ? 11.204 -15.412 -21.455 1.000 25.109 537 GLY A O 1
ATOM 8375 N N . TRP A 1 518 ? 10.047 -14.321 -19.833 1.000 20.632 538 TRP A N 1
ATOM 8376 C CA . TRP A 1 518 ? 10.013 -13.038 -20.509 1.000 18.892 538 TRP A CA 1
ATOM 8377 C C . TRP A 1 518 ? 11.291 -12.272 -20.163 1.000 18.844 538 TRP A C 1
ATOM 8378 O O . TRP A 1 518 ? 11.668 -12.228 -18.982 1.000 21.644 538 TRP A O 1
ATOM 8399 N N . ASN A 1 519 ? 11.860 -11.603 -21.162 1.000 17.950 539 ASN A N 1
ATOM 8400 C CA . ASN A 1 519 ? 12.896 -10.602 -20.968 1.000 18.101 539 ASN A CA 1
ATOM 8401 C C . ASN A 1 519 ? 12.242 -9.291 -20.520 1.000 16.458 539 ASN A C 1
ATOM 8402 O O . ASN A 1 519 ? 11.032 -9.094 -20.610 1.000 17.961 539 ASN A O 1
ATOM 8413 N N . TYR A 1 520 ? 13.067 -8.394 -19.970 1.000 16.381 540 TYR A N 1
ATOM 8414 C CA . TYR A 1 520 ? 12.616 -7.132 -19.427 1.000 18.599 540 TYR A CA 1
ATOM 8415 C C . TYR A 1 520 ? 13.831 -6.306 -19.032 1.000 17.727 540 TYR A C 1
ATOM 8416 O O . TYR A 1 520 ? 14.867 -6.854 -18.627 1.000 19.372 540 TYR A O 1
ATOM 8434 N N . GLY A 1 521 ? 13.691 -4.990 -19.070 1.000 17.592 541 GLY A N 1
ATOM 8435 C CA . GLY A 1 521 ? 14.786 -4.138 -18.616 1.000 18.553 541 GLY A CA 1
ATOM 8436 C C . GLY A 1 521 ? 14.916 -4.245 -17.107 1.000 18.321 541 GLY A C 1
ATOM 8437 O O . GLY A 1 521 ? 13.921 -4.303 -16.392 1.000 18.163 541 GLY A O 1
ATOM 8441 N N . LYS A 1 522 ? 16.175 -4.251 -16.642 1.000 19.545 542 LYS A N 1
ATOM 8442 C CA . LYS A 1 522 ? 16.451 -4.605 -15.247 1.000 21.154 542 LYS A CA 1
ATOM 8443 C C . LYS A 1 522 ? 16.873 -3.363 -14.450 1.000 19.241 542 LYS A C 1
ATOM 8444 O O . LYS A 1 522 ? 17.144 -3.462 -13.249 1.000 22.929 542 LYS A O 1
ATOM 8463 N N . HIS A 1 523 ? 16.802 -2.178 -15.070 1.000 20.265 543 HIS A N 1
ATOM 8464 C CA . HIS A 1 523 ? 17.359 -0.953 -14.488 1.000 21.480 543 HIS A CA 1
ATOM 8465 C C . HIS A 1 523 ? 16.741 -0.634 -13.133 1.000 20.882 543 HIS A C 1
ATOM 8466 O O . HIS A 1 523 ? 17.461 -0.147 -12.250 1.000 24.088 543 HIS A O 1
ATOM 8481 N N . ILE A 1 524 ? 15.413 -0.759 -12.998 1.000 20.961 544 ILE A N 1
ATOM 8482 C CA . ILE A 1 524 ? 14.750 -0.378 -11.754 1.000 21.943 544 ILE A CA 1
ATOM 8483 C C . ILE A 1 524 ? 14.569 -1.564 -10.815 1.000 23.791 544 ILE A C 1
ATOM 8484 O O . ILE A 1 524 ? 13.961 -1.399 -9.764 1.000 25.008 544 ILE A O 1
ATOM 8500 N N . MET A 1 525 ? 15.098 -2.731 -11.177 1.000 25.808 545 MET A N 1
ATOM 8501 C CA . MET A 1 525 ? 14.763 -3.972 -10.486 1.000 30.645 545 MET A CA 1
ATOM 8502 C C . MET A 1 525 ? 15.681 -4.271 -9.288 1.000 40.624 545 MET A C 1
ATOM 8503 O O . MET A 1 525 ? 16.800 -3.670 -9.210 1.000 41.094 545 MET A O 1
#

B-factor: mean 26.67, std 11.76, range [12.92, 109.19]

Nearest PDB structures (foldseek):
  7dva-assembly1_B  TM=9.971E-01  e=0.000E+00  Bacteroides thetaiotaomicron
  7dvb-assembly4_D  TM=9.979E-01  e=3.483E-104  Bacteroides thetaiotaomicron
  7dvb-assembly3_C  TM=9.953E-01  e=4.951E-104  Bacteroides thetaiotaomicron
  7dvb-assembly2_B  TM=9.965E-01  e=4.455E-101  Bacteroides thetaiotaomicron
  7dvb-assembly1_A  TM=9.978E-01  e=1.129E-100  Bacteroides thetaiotaomicron

Secondary structure (DSSP, 8-state):
----SSPPSEEEEEEEEEE--SEEEEEE--HHHHHHHHHHHHHHHHHHHHH--EEEE-S-GGG-SEEEEE-TTS-TT-EEEEE-SS-EEEEESSHHHHHHHHHHHHHTS-HHHHHT---SS----EEEEEEEEE--S-SEEEEEEE-SSS---HHHHHHHHHHHHHTT--EEEEE-EETTEE-B--TT-THHHHTTTEES-SSPBBTTB------EE--B-HHHHHHHHHHHHTTT-EEEEE---SSS-HHHHHHSHHHHBSSTTS------B-S-----B-TTSHHHHHHHHHHHHHHHHH--SSEEEEE--S---HHHHT-HHHHHHHHHTT-S-THHHHHHHHHHHHHHHHTS-GGG--EEEEEGGGGGS--GGG-S-EEEEE-SSHHHHHHHHHHTT-EEEE--HHHHBTTS-S---TTSPS-SSSS---HHHHHH--TTTT--TTTGGGEEEEEEEE--SS--SHHHHHHHHTTHHHHHHHHHHS-GGG--HHHHHHHHHTTHHHHHHHT-----TT-

CATH classification: 3.30.379.10 (+1 more: 3.20.20.80)

Radius of gyration: 24.18 Å; Cα contacts (8 Å, |Δi|>4): 1166; chains: 1; bounding box: 53×51×75 Å

Foldseek 3Di:
DAFDFLDFQDKDFDDDWAFQPQEAEEEEDCPPNNLLVVLVVVLQVLQCLAAVRHYHYDNDPVRHQEYEEEDQVADAQKKKWFGDRRHTYMYDHYNNNSNVSSLSVQSQWALSSLLSHYDPDHDTTIGGGMIGTGWFPFQAQEEEEACQLAHDDLVLVLVVLSLCLNNSHAEYEYNQAFLQAHAEAQPVQRLNCVQRFWDQALAQDDDPRDGDRHTHGYHDYLVSLLVNQVSNVSSNHAYAYEPAPQWRHLSVCQSPVVQQFLCSVDHGHRHSHDDGDQRGGQLLRVVSLVVVLSRLQVCLVRGQDQAYEHEHPRHDQVSLVVHPSSVVVCVVVVHPDSLVSVLVSVLSNQVSLVVDPPSSHHAYEYELVNVVDPNVSVQASHEYEAADVRLVSLLVSLVSVHAYEYAYVVQQQLQDACQQDPPQADDDDNNPNHLCRLLPDQNCVPPDPSSVVSHNFYYRYYDPSRPHDSQNVQQSCPPSSSSSSSSRGYDPVPRDVVSNLVSSVSCVVSCVSNVTHYHDVSD

Solvent-accessible surface area: 21132 Å² total; per-re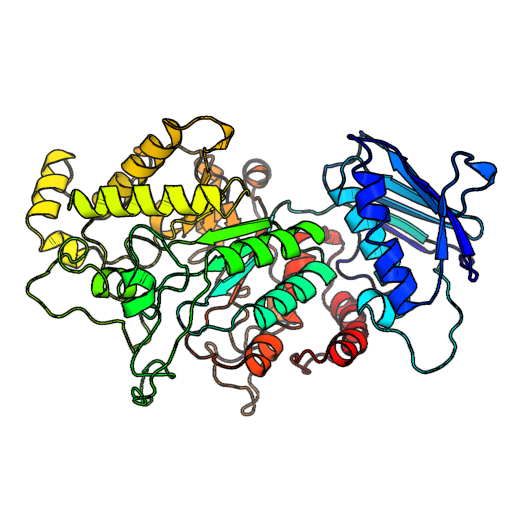sidue (Å²): 200,50,2,2,0,0,30,2,10,107,56,78,95,59,144,46,104,0,121,1,52,122,130,10,84,2,58,13,18,80,60,93,71,60,14,0,78,124,20,7,76,46,7,39,141,63,0,79,121,1,21,42,4,111,15,55,90,16,114,126,83,107,102,6,73,0,1,1,44,69,29,92,159,31,82,64,28,1,1,70,0,50,0,34,140,159,28,0,78,0,50,0,8,94,15,15,0,0,23,1,0,4,5,0,0,14,5,18,4,71,20,5,2,16,2,32,51,65,51,130,104,155,32,153,34,28,0,13,1,0,79,2,90,6,30,27,72,9,100,12,0,0,0,0,0,0,0,0,7,1,39,27,10,61,112,13,0,47,72,0,0,16,0,0,3,9,1,3,0,2,41,0,0,0,0,0,2,2,0,1,0,4,1,0,38,0,128,128,21,64,96,0,7,112,54,0,0,91,6,79,0,54,50,2,5,130,72,136,45,145,59,70,56,82,141,23,17,9,70,2,50,23,165,25,0,117,68,0,14,58,64,0,90,142,50,54,1,39,5,0,0,0,2,1,3,0,0,6,4,19,0,1,0,11,6,17,37,110,22,0,2,10,39,71,243,88,191,25,119,15,53,38,70,29,37,92,7,66,10,0,2,3,1,10,22,88,127,1,31,90,3,3,64,32,2,2,41,21,0,11,132,6,1,71,21,66,34,0,0,0,0,1,9,54,7,34,20,128,43,0,62,142,17,107,71,0,94,142,24,7,81,132,61,71,27,110,82,38,63,29,0,2,1,61,2,0,59,39,2,41,64,58,6,70,110,25,81,86,122,67,70,24,70,3,0,0,2,3,29,0,22,139,12,101,8,84,85,1,34,82,80,2,6,0,0,0,28,84,55,8,96,73,12,0,88,80,0,3,126,67,21,4,45,0,1,1,0,8,66,95,9,0,9,0,2,40,43,5,13,150,96,132,121,20,38,103,1,44,31,149,3,72,6,52,6,85,36,0,6,79,31,81,5,27,139,132,24,89,81,72,22,66,90,72,13,41,1,0,0,0,0,0,28,0,26,58,1,32,73,57,58,41,0,4,34,2,0,0,1,0,0,0,0,0,0,0,0,0,0,0,25,45,146,91,21,82,25,102,54,0,41,109,13,0,109,93,1,21,97,1,0,93,74,57,53,8,42,11,1,104,76,24,67

Organism: Bacteroides thetaiotaomicron (strain ATCC 29148 / DSM 2079 / JCM 5827 / CCUG 10774 / NCTC 10582 / VPI-5482 / E50) (NCBI:txid226186)

Sequence (523 aa):
EIALTPQPAHLTVKDGRFEFGNQLKAKVTPYQGDSIRMVFESSFKKELQEATGIKVSSTQKEAKARIILDLNPQLPAEAYKLNVSKKQVRIEASRPAGFYYALQTLKQLMPRNVMAGVATSDHSQWSLPSSVEIEDAPRFEWRGFMLDEGRHFFGKDEIKRVIDMMAIYKMNRFHWHLTEDQGWRIEIKKYPKLTETGAWRNSKVLAYGDVKPDGERYGGFYTQKDIKEIVAYAKKKFIEIIPEIDIPGHSQAAVAAYPEFLACDPRDKHEVWLQQGISTDVINVANPKAMQFAKEVIDELTELFPFNNYIHLGGDECPTRKWQKNDECKKLLSEIGSSNFRDLQIYFYKQLKDYIATKPADQQRQLIFWNEVLHGNTSILGNDITIMAWIGANAAAKQQAAKQGMNTILSPQIPYYINRKQSKLPTEPMSQGHGTETVEAVYNYQPLKDVDAALQPYYKGVQANFWTEWVTEPSVLEYLMLPRLAAVAEAGWTPQEKRNYEDFKERIRKDAELYDLKGWNYGKHIM